Protein AF-0000000083315209 (afdb_homodimer)

Foldseek 3Di:
DDAAEEEEALVRLVVCLVCVVVVHRVCVVLVHDPRHAYEFAPVSLVVVLVQLLLALVQPPSRCGNPPVVVCVVVCDPVPPNPPPVVCVVVLVVVDLVVLCPPPDPDPVSVVSNVSSVSVVSSVVVSVSSVVVCVVVVYYHDYPCNQVVDVVLVVVLVCCVPQFPADPSCSRRQSRQQVVLHAEYEDPDPVRLVRLVSDDLAASRYHYDYSVCVVVVVVCCVVVNDGHSSD/DDAAEEEEALVRLVVCLVCVVVVHRVCVVLVHDPRHAYEFAPVSLVVVLVVLLVVLVVPPQQFLLQPPCCVVPPPPPDDTGDNSPPADDVLVVVPLVVLLPPPDPDSNSVSSNVSSVSVVSSVVVSVSSVVVCVVVVYYHDYPCRQVVDVVLVVVLVCCVPQFPADPSCSRGQSRQQVVLHAEYEDPDPVRLVRLVSDDLAASRYHYDYSVCVVVVVVCVVVVNDGRSSD

Structure (mmCIF, N/CA/C/O backbone):
data_AF-0000000083315209-model_v1
#
loop_
_entity.id
_entity.type
_entity.pdbx_description
1 polymer 'PIN domain-containing protein'
#
loop_
_atom_site.group_PDB
_atom_site.id
_atom_site.type_symbol
_atom_site.label_atom_id
_atom_site.label_alt_id
_atom_site.label_comp_id
_atom_site.label_asym_id
_atom_site.label_entity_id
_atom_site.label_seq_id
_atom_site.pdbx_PDB_ins_code
_atom_site.Cartn_x
_atom_site.Cartn_y
_atom_site.Cartn_z
_atom_site.occupancy
_atom_site.B_iso_or_equiv
_atom_site.auth_seq_id
_atom_site.auth_comp_id
_atom_site.auth_asym_id
_atom_site.auth_atom_id
_atom_site.pdbx_PDB_model_num
ATOM 1 N N . MET A 1 1 ? 1.779 25.469 25.453 1 47.25 1 MET A N 1
ATOM 2 C CA . MET A 1 1 ? 0.886 25 24.406 1 47.25 1 MET A CA 1
ATOM 3 C C . MET A 1 1 ? 1.163 23.547 24.047 1 47.25 1 MET A C 1
ATOM 5 O O . MET A 1 1 ? 2.318 23.125 24.016 1 47.25 1 MET A O 1
ATOM 9 N N . SER A 1 2 ? 0.271 22.578 24.219 1 61 2 SER A N 1
ATOM 10 C CA . SER A 1 2 ? 0.488 21.156 24.047 1 61 2 SER A CA 1
ATOM 11 C C . SER A 1 2 ? 1.121 20.844 22.703 1 61 2 SER A C 1
ATOM 13 O O . SER A 1 2 ? 0.93 21.578 21.734 1 61 2 SER A O 1
ATOM 15 N N . ASN A 1 3 ? 2.076 19.938 22.672 1 84.81 3 ASN A N 1
ATOM 16 C CA . ASN A 1 3 ? 2.82 19.531 21.484 1 84.81 3 ASN A CA 1
ATOM 17 C C . ASN A 1 3 ? 1.888 19.047 20.375 1 84.81 3 ASN A C 1
ATOM 19 O O . ASN A 1 3 ? 0.933 18.312 20.625 1 84.81 3 ASN A O 1
ATOM 23 N N . ILE A 1 4 ? 1.971 19.766 19.234 1 91.56 4 ILE A N 1
ATOM 24 C CA . ILE A 1 4 ? 1.194 19.375 18.062 1 91.56 4 ILE A CA 1
ATOM 25 C C . ILE A 1 4 ? 1.895 18.219 17.344 1 91.56 4 ILE A C 1
ATOM 27 O O . ILE A 1 4 ? 3.111 18.25 17.156 1 91.56 4 ILE A O 1
ATOM 31 N N . THR A 1 5 ? 1.152 17.188 17.141 1 95.69 5 THR A N 1
ATOM 32 C CA . THR A 1 5 ? 1.684 16.047 16.391 1 95.69 5 THR A CA 1
ATOM 33 C C . THR A 1 5 ? 1.27 16.125 14.93 1 95.69 5 THR A C 1
ATOM 35 O O . THR A 1 5 ? 0.078 16.188 14.617 1 95.69 5 THR A O 1
ATOM 38 N N . ILE A 1 6 ? 2.242 16.125 14.07 1 97.06 6 ILE A N 1
ATOM 39 C CA . ILE A 1 6 ? 1.996 16.234 12.633 1 97.06 6 ILE A CA 1
ATOM 40 C C . ILE A 1 6 ? 2.471 14.961 11.93 1 97.06 6 ILE A C 1
ATOM 42 O O . ILE A 1 6 ? 3.635 14.578 12.055 1 97.06 6 ILE A O 1
ATOM 46 N N . PHE A 1 7 ? 1.573 14.305 11.219 1 98.31 7 PHE A N 1
ATOM 47 C CA . PHE A 1 7 ? 1.899 13.148 10.398 1 98.31 7 PHE A CA 1
ATOM 48 C C . PHE A 1 7 ? 2.359 13.578 9.008 1 98.31 7 PHE A C 1
ATOM 50 O O . PHE A 1 7 ? 1.697 14.383 8.352 1 98.31 7 PHE A O 1
ATOM 57 N N . LEU A 1 8 ? 3.475 13.102 8.602 1 98.44 8 LEU A N 1
ATOM 58 C CA . LEU A 1 8 ? 4.051 13.438 7.305 1 98.44 8 LEU A CA 1
ATOM 59 C C . LEU A 1 8 ? 3.818 12.312 6.301 1 98.44 8 LEU A C 1
ATOM 61 O O . LEU A 1 8 ? 4.352 11.211 6.461 1 98.44 8 LEU A O 1
ATOM 65 N N . ASP A 1 9 ? 3.076 12.578 5.246 1 97.75 9 ASP A N 1
ATOM 66 C CA . ASP A 1 9 ? 2.891 11.672 4.117 1 97.75 9 ASP A CA 1
ATOM 67 C C . ASP A 1 9 ? 4.168 11.555 3.293 1 97.75 9 ASP A C 1
ATOM 69 O O . ASP A 1 9 ? 5.102 12.336 3.469 1 97.75 9 ASP A O 1
ATOM 73 N N . THR A 1 10 ? 4.215 10.594 2.436 1 95.69 10 THR A N 1
ATOM 74 C CA . THR A 1 10 ? 5.422 10.297 1.67 1 95.69 10 THR A CA 1
ATOM 75 C C . THR A 1 10 ? 5.844 11.508 0.844 1 95.69 10 THR A C 1
ATOM 77 O O . THR A 1 10 ? 7.02 11.891 0.845 1 95.69 10 THR A O 1
ATOM 80 N N . PRO A 1 11 ? 4.902 12.18 0.141 1 94.19 11 PRO A N 1
ATOM 81 C CA . PRO A 1 11 ? 5.328 13.336 -0.655 1 94.19 11 PRO A CA 1
ATOM 82 C C . PRO A 1 11 ? 5.93 14.445 0.198 1 94.19 11 PRO A C 1
ATOM 84 O O . PRO A 1 11 ? 6.824 15.164 -0.259 1 94.19 11 PRO A O 1
ATOM 87 N N . ILE A 1 12 ? 5.406 14.586 1.369 1 96.38 12 ILE A N 1
ATOM 88 C CA . ILE A 1 12 ? 5.93 15.617 2.264 1 96.38 12 ILE A CA 1
ATOM 89 C C . ILE A 1 12 ? 7.328 15.227 2.738 1 96.38 12 ILE A C 1
ATOM 91 O O . ILE A 1 12 ? 8.227 16.062 2.791 1 96.38 12 ILE A O 1
ATOM 95 N N . LEU A 1 13 ? 7.516 13.953 3.09 1 95.75 13 LEU A N 1
ATOM 96 C CA . LEU A 1 13 ? 8.836 13.461 3.467 1 95.75 13 LEU A CA 1
ATOM 97 C C . LEU A 1 13 ? 9.852 13.711 2.354 1 95.75 13 LEU A C 1
ATOM 99 O O . LEU A 1 13 ? 10.961 14.172 2.615 1 95.75 13 LEU A O 1
ATOM 103 N N . ARG A 1 14 ? 9.445 13.391 1.181 1 93.94 14 ARG A N 1
ATOM 104 C CA . ARG A 1 14 ? 10.305 13.586 0.021 1 93.94 14 ARG A CA 1
ATOM 105 C C . ARG A 1 14 ? 10.703 15.047 -0.128 1 93.94 14 ARG A C 1
ATOM 107 O O . ARG A 1 14 ? 11.883 15.367 -0.284 1 93.94 14 ARG A O 1
ATOM 114 N N . GLU A 1 15 ? 9.734 15.93 -0.045 1 92.56 15 GLU A N 1
ATOM 115 C CA . GLU A 1 15 ? 9.992 17.359 -0.196 1 92.56 15 GLU A CA 1
ATOM 116 C C . GLU A 1 15 ? 10.906 17.875 0.913 1 92.56 15 GLU A C 1
ATOM 118 O O . GLU A 1 15 ? 11.836 18.641 0.652 1 92.56 15 GLU A O 1
ATOM 123 N N . ALA A 1 16 ? 10.578 17.469 2.111 1 94.56 16 ALA A N 1
ATOM 124 C CA . ALA A 1 16 ? 11.383 17.875 3.26 1 94.56 16 ALA A CA 1
ATOM 125 C C . ALA A 1 16 ? 12.836 17.438 3.096 1 94.56 16 ALA A C 1
ATOM 127 O O . ALA A 1 16 ? 13.758 18.219 3.352 1 94.56 16 ALA A O 1
ATOM 128 N N . PHE A 1 17 ? 13.055 16.219 2.629 1 94.06 17 PHE A N 1
ATOM 129 C CA . PHE A 1 17 ? 14.391 15.68 2.438 1 94.06 17 PHE A CA 1
ATOM 130 C C . PHE A 1 17 ? 15.141 16.453 1.358 1 94.06 17 PHE A C 1
ATOM 132 O O . PHE A 1 17 ? 16.297 16.828 1.544 1 94.06 17 PHE A O 1
ATOM 139 N N . VAL A 1 18 ? 14.438 16.688 0.273 1 90.44 18 VAL A N 1
ATOM 140 C CA . VAL A 1 18 ? 15.031 17.422 -0.835 1 90.44 18 VAL A CA 1
ATOM 141 C C . VAL A 1 18 ? 15.414 18.828 -0.374 1 90.44 18 VAL A C 1
ATOM 143 O O . VAL A 1 18 ? 16.516 19.297 -0.651 1 90.44 18 VAL A O 1
ATOM 146 N N . LYS A 1 19 ? 14.555 19.484 0.311 1 90.44 19 LYS A N 1
ATOM 147 C CA . LYS A 1 19 ? 14.828 20.828 0.829 1 90.44 19 LYS A CA 1
ATOM 148 C C . LYS A 1 19 ? 16.047 20.828 1.759 1 90.44 19 LYS A C 1
ATOM 150 O O . LYS A 1 19 ? 16.953 21.641 1.612 1 90.44 19 LYS A O 1
ATOM 155 N N . ARG A 1 20 ? 16.047 19.891 2.615 1 90.94 20 ARG A N 1
ATOM 156 C CA . ARG A 1 20 ? 17.156 19.781 3.555 1 90.94 20 ARG A CA 1
ATOM 157 C C . ARG A 1 20 ? 18.484 19.562 2.82 1 90.94 20 ARG A C 1
ATOM 159 O O . ARG A 1 20 ? 19.5 20.156 3.176 1 90.94 20 ARG A O 1
ATOM 166 N N . THR A 1 21 ? 18.484 18.688 1.848 1 89.31 21 THR A N 1
ATOM 167 C CA . THR A 1 21 ? 19.672 18.375 1.076 1 89.31 21 THR A CA 1
ATOM 168 C C . THR A 1 21 ? 20.172 19.594 0.319 1 89.31 21 THR A C 1
ATOM 170 O O . THR A 1 21 ? 21.375 19.734 0.059 1 89.31 21 THR A O 1
ATOM 173 N N . ASN A 1 22 ? 19.266 20.5 0.073 1 90.88 22 ASN A N 1
ATOM 174 C CA . ASN A 1 22 ? 19.625 21.719 -0.645 1 90.88 22 ASN A CA 1
ATOM 175 C C . ASN A 1 22 ? 19.891 22.875 0.314 1 90.88 22 ASN A C 1
ATOM 177 O O . ASN A 1 22 ? 19.953 24.031 -0.107 1 90.88 22 ASN A O 1
ATOM 181 N N . GLY A 1 23 ? 19.891 22.625 1.552 1 91.31 23 GLY A N 1
ATOM 182 C CA . GLY A 1 23 ? 20.25 23.625 2.545 1 91.31 23 GLY A CA 1
ATOM 183 C C . GLY A 1 23 ? 19.062 24.484 2.979 1 91.31 23 GLY A C 1
ATOM 184 O O . GLY A 1 23 ? 19.234 25.516 3.627 1 91.31 23 GLY A O 1
ATOM 185 N N . ILE A 1 24 ? 17.938 24.047 2.615 1 92.38 24 ILE A N 1
ATOM 186 C CA . ILE A 1 24 ? 16.734 24.781 2.977 1 92.38 24 ILE A CA 1
ATOM 187 C C . ILE A 1 24 ? 16.125 24.188 4.242 1 92.38 24 ILE A C 1
ATOM 189 O O . ILE A 1 24 ? 16.016 22.969 4.371 1 92.38 24 ILE A O 1
ATOM 193 N N . ASN A 1 25 ? 15.852 25.031 5.18 1 94.44 25 ASN A N 1
ATOM 194 C CA . ASN A 1 25 ? 15.117 24.594 6.367 1 94.44 25 ASN A CA 1
ATOM 195 C C . ASN A 1 25 ? 13.648 24.344 6.059 1 94.44 25 ASN A C 1
ATOM 197 O O . ASN A 1 25 ? 12.836 25.266 6.059 1 94.44 25 ASN A O 1
ATOM 201 N N . TRP A 1 26 ? 13.32 23.094 5.902 1 93.44 26 TRP A N 1
ATOM 202 C CA . TRP A 1 26 ? 11.984 22.75 5.441 1 93.44 26 TRP A CA 1
ATOM 203 C C . TRP A 1 26 ? 10.93 23.109 6.488 1 93.44 26 TRP A C 1
ATOM 205 O O . TRP A 1 26 ? 9.789 23.422 6.148 1 93.44 26 TRP A O 1
ATOM 215 N N . ARG A 1 27 ? 11.203 23.062 7.773 1 93.44 27 ARG A N 1
ATOM 216 C CA . ARG A 1 27 ? 10.273 23.391 8.844 1 93.44 27 ARG A CA 1
ATOM 217 C C . ARG A 1 27 ? 9.836 24.859 8.766 1 93.44 27 ARG A C 1
ATOM 219 O O . ARG A 1 27 ? 8.656 25.172 8.93 1 93.44 27 ARG A O 1
ATOM 226 N N . GLN A 1 28 ? 10.828 25.641 8.523 1 91.69 28 GLN A N 1
ATOM 227 C CA . GLN A 1 28 ? 10.547 27.062 8.375 1 91.69 28 GLN A CA 1
ATOM 228 C C . GLN A 1 28 ? 9.766 27.328 7.09 1 91.69 28 GLN A C 1
ATOM 230 O O . GLN A 1 28 ? 8.859 28.172 7.074 1 91.69 28 GLN A O 1
ATOM 235 N N . ASP A 1 29 ? 10.109 26.656 6.066 1 91.5 29 ASP A N 1
ATOM 236 C CA . ASP A 1 29 ? 9.453 26.828 4.777 1 91.5 29 ASP A CA 1
ATOM 237 C C . ASP A 1 29 ? 7.965 26.484 4.871 1 91.5 29 ASP A C 1
ATOM 239 O O . ASP A 1 29 ? 7.129 27.156 4.266 1 91.5 29 ASP A O 1
ATOM 243 N N . TYR A 1 30 ? 7.656 25.453 5.652 1 91.25 30 TYR A N 1
ATOM 244 C CA . TYR A 1 30 ? 6.27 25.031 5.828 1 91.25 30 TYR A CA 1
ATOM 245 C C . TYR A 1 30 ? 5.613 25.781 6.977 1 91.25 30 TYR A C 1
ATOM 247 O O . TYR A 1 30 ? 4.445 25.547 7.293 1 91.25 30 TYR A O 1
ATOM 255 N N . LYS A 1 31 ? 6.379 26.641 7.645 1 89.88 31 LYS A N 1
ATOM 256 C CA . LYS A 1 31 ? 5.891 27.406 8.781 1 89.88 31 LYS A CA 1
ATOM 257 C C . LYS A 1 31 ? 5.391 26.5 9.898 1 89.88 31 LYS A C 1
ATOM 259 O O . LYS A 1 31 ? 4.312 26.719 10.453 1 89.88 31 LYS A O 1
ATOM 264 N N . LEU A 1 32 ? 6.129 25.453 10.109 1 90.88 32 LEU A N 1
ATOM 265 C CA . LEU A 1 32 ? 5.77 24.484 11.141 1 90.88 32 LEU A CA 1
ATOM 266 C C . LEU A 1 32 ? 6.051 25.047 12.531 1 90.88 32 LEU A C 1
ATOM 268 O O . LEU A 1 32 ? 7.043 25.75 12.734 1 90.88 32 LEU A O 1
ATOM 272 N N . PRO A 1 33 ? 5.191 24.672 13.414 1 88.5 33 PRO A N 1
ATOM 273 C CA . PRO A 1 33 ? 5.469 25.094 14.797 1 88.5 33 PRO A CA 1
ATOM 274 C C . PRO A 1 33 ? 6.762 24.5 15.344 1 88.5 33 PRO A C 1
ATOM 276 O O . PRO A 1 33 ? 7.086 23.344 15.039 1 88.5 33 PRO A O 1
ATOM 279 N N . SER A 1 34 ? 7.453 25.219 16.188 1 86.5 34 SER A N 1
ATOM 280 C CA . SER A 1 34 ? 8.727 24.781 16.75 1 86.5 34 SER A CA 1
ATOM 281 C C . SER A 1 34 ? 8.555 23.578 17.656 1 86.5 34 SER A C 1
ATOM 283 O O . SER A 1 34 ? 9.477 22.781 17.844 1 86.5 34 SER A O 1
ATOM 285 N N . ASN A 1 35 ? 7.41 23.469 18.219 1 88 35 ASN A N 1
ATOM 286 C CA . ASN A 1 35 ? 7.176 22.391 19.156 1 88 35 ASN A CA 1
ATOM 287 C C . ASN A 1 35 ? 6.449 21.219 18.516 1 88 35 ASN A C 1
ATOM 289 O O . ASN A 1 35 ? 5.852 20.391 19.203 1 88 35 ASN A O 1
ATOM 293 N N . ALA A 1 36 ? 6.5 21.156 17.25 1 92.88 36 ALA A N 1
ATOM 294 C CA . ALA A 1 36 ? 5.781 20.094 16.547 1 92.88 36 ALA A CA 1
ATOM 295 C C . ALA A 1 36 ? 6.527 18.766 16.641 1 92.88 36 ALA A C 1
ATOM 297 O O . ALA A 1 36 ? 7.754 18.734 16.531 1 92.88 36 ALA A O 1
ATOM 298 N N . HIS A 1 37 ? 5.82 17.766 17 1 96.06 37 HIS A N 1
ATOM 299 C CA . HIS A 1 37 ? 6.285 16.391 16.891 1 96.06 37 HIS A CA 1
ATOM 300 C C . HIS A 1 37 ? 5.922 15.789 15.539 1 96.06 37 HIS A C 1
ATOM 302 O O . HIS A 1 37 ? 4.777 15.891 15.094 1 96.06 37 HIS A O 1
ATOM 308 N N . PHE A 1 38 ? 6.895 15.219 14.891 1 97.62 38 PHE A N 1
ATOM 309 C CA . PHE A 1 38 ? 6.668 14.695 13.555 1 97.62 38 PHE A CA 1
ATOM 310 C C . PHE A 1 38 ? 6.652 13.172 13.562 1 97.62 38 PHE A C 1
ATOM 312 O O . PHE A 1 38 ? 7.52 12.539 14.172 1 97.62 38 PHE A O 1
ATOM 319 N N . ILE A 1 39 ? 5.645 12.656 12.93 1 98.06 39 ILE A N 1
ATOM 320 C CA . ILE A 1 39 ? 5.504 11.211 12.836 1 98.06 39 ILE A CA 1
ATOM 321 C C . ILE A 1 39 ? 5.137 10.82 11.406 1 98.06 39 ILE A C 1
ATOM 323 O O . ILE A 1 39 ? 4.543 11.617 10.672 1 98.06 39 ILE A O 1
ATOM 327 N N . THR A 1 40 ? 5.57 9.711 10.953 1 98.5 40 THR A N 1
ATOM 328 C CA . THR A 1 40 ? 5.18 9.094 9.688 1 98.5 40 THR A CA 1
ATOM 329 C C . THR A 1 40 ? 4.926 7.602 9.867 1 98.5 40 THR A C 1
ATOM 331 O O . THR A 1 40 ? 4.727 7.129 10.984 1 98.5 40 THR A O 1
ATOM 334 N N . ALA A 1 41 ? 4.719 6.914 8.789 1 98.12 41 ALA A N 1
ATOM 335 C CA . ALA A 1 41 ? 4.465 5.477 8.844 1 98.12 41 ALA A CA 1
ATOM 336 C C . ALA A 1 41 ? 5.613 4.691 8.219 1 98.12 41 ALA A C 1
ATOM 338 O O . ALA A 1 41 ? 6.312 5.195 7.332 1 98.12 41 ALA A O 1
ATOM 339 N N . HIS A 1 42 ? 5.777 3.502 8.703 1 97.31 42 HIS A N 1
ATOM 340 C CA . HIS A 1 42 ? 6.746 2.578 8.125 1 97.31 42 HIS A CA 1
ATOM 341 C C . HIS A 1 42 ? 6.59 2.492 6.609 1 97.31 42 HIS A C 1
ATOM 343 O O . HIS A 1 42 ? 7.582 2.395 5.883 1 97.31 42 HIS A O 1
ATOM 349 N N . LYS A 1 43 ? 5.41 2.443 6.184 1 96.75 43 LYS A N 1
ATOM 350 C CA . LYS A 1 43 ? 5.105 2.389 4.758 1 96.75 43 LYS A CA 1
ATOM 351 C C . LYS A 1 43 ? 5.695 3.588 4.023 1 96.75 43 LYS A C 1
ATOM 353 O O . LYS A 1 43 ? 6.242 3.443 2.926 1 96.75 43 LYS A O 1
ATOM 358 N N . CYS A 1 44 ? 5.566 4.789 4.566 1 97.62 44 CYS A N 1
ATOM 359 C CA . CYS A 1 44 ? 6.082 6 3.936 1 97.62 44 CYS A CA 1
ATOM 360 C C . CYS A 1 44 ? 7.598 5.949 3.812 1 97.62 44 CYS A C 1
ATOM 362 O O . CYS A 1 44 ? 8.164 6.395 2.811 1 97.62 44 CYS A O 1
ATOM 364 N N . VAL A 1 45 ? 8.234 5.371 4.812 1 97.69 45 VAL A N 1
ATOM 365 C CA . VAL A 1 45 ? 9.688 5.234 4.789 1 97.69 45 VAL A CA 1
ATOM 366 C C . VAL A 1 45 ? 10.094 4.246 3.697 1 97.69 45 VAL A C 1
ATOM 368 O O . VAL A 1 45 ? 11.023 4.512 2.928 1 97.69 45 VAL A O 1
ATOM 371 N N . ALA A 1 46 ? 9.375 3.199 3.602 1 95.25 46 ALA A N 1
ATOM 372 C CA . ALA A 1 46 ? 9.641 2.215 2.555 1 95.25 46 ALA A CA 1
ATOM 373 C C . ALA A 1 46 ? 9.43 2.818 1.169 1 95.25 46 ALA A C 1
ATOM 375 O O . ALA A 1 46 ? 10.219 2.568 0.25 1 95.25 46 ALA A O 1
ATOM 376 N N . GLU A 1 47 ? 8.398 3.561 1.041 1 93.19 47 GLU A N 1
ATOM 377 C CA . GLU A 1 47 ? 8.133 4.242 -0.223 1 93.19 47 GLU A CA 1
ATOM 378 C C . GLU A 1 47 ? 9.266 5.191 -0.587 1 93.19 47 GLU A C 1
ATOM 380 O O . GLU A 1 47 ? 9.648 5.289 -1.755 1 93.19 47 GLU A O 1
ATOM 385 N N . MET A 1 48 ? 9.805 5.828 0.398 1 93.19 48 MET A N 1
ATOM 386 C CA . MET A 1 48 ? 10.938 6.723 0.169 1 93.19 48 MET A CA 1
ATOM 387 C C . MET A 1 48 ? 12.141 5.945 -0.348 1 93.19 48 MET A C 1
ATOM 389 O O . MET A 1 48 ? 12.828 6.398 -1.264 1 93.19 48 MET A O 1
ATOM 393 N N . TYR A 1 49 ? 12.391 4.789 0.248 1 89.06 49 TYR A N 1
ATOM 394 C CA . TYR A 1 49 ? 13.484 3.98 -0.272 1 89.06 49 TYR A CA 1
ATOM 395 C C . TYR A 1 49 ? 13.273 3.656 -1.746 1 89.06 49 TYR A C 1
ATOM 397 O O . TYR A 1 49 ? 14.219 3.703 -2.539 1 89.06 49 TYR A O 1
ATOM 405 N N . GLY A 1 50 ? 12.031 3.361 -2.084 1 84.12 50 GLY A N 1
ATOM 406 C CA . GLY A 1 50 ? 11.703 3.135 -3.482 1 84.12 50 GLY A CA 1
ATOM 407 C C . GLY A 1 50 ? 11.969 4.344 -4.359 1 84.12 50 GLY A C 1
ATOM 408 O O . GLY A 1 50 ? 12.547 4.219 -5.441 1 84.12 50 GLY A O 1
ATOM 409 N N . ILE A 1 51 ? 11.578 5.465 -3.879 1 83.75 51 ILE A N 1
ATOM 410 C CA . ILE A 1 51 ? 11.758 6.715 -4.609 1 83.75 51 ILE A CA 1
ATOM 411 C C . ILE A 1 51 ? 13.25 7.004 -4.781 1 83.75 51 ILE A C 1
ATOM 413 O O . ILE A 1 51 ? 13.688 7.395 -5.863 1 83.75 51 ILE A O 1
ATOM 417 N N . LEU A 1 52 ? 14.047 6.773 -3.746 1 83.88 52 LEU A N 1
ATOM 418 C CA . LEU A 1 52 ? 15.477 7.059 -3.762 1 83.88 52 LEU A CA 1
ATOM 419 C C . LEU A 1 52 ? 16.203 6.137 -4.738 1 83.88 52 LEU A C 1
ATOM 421 O O . LEU A 1 52 ? 17.141 6.562 -5.414 1 83.88 52 LEU A O 1
ATOM 425 N N . LYS A 1 53 ? 15.805 4.891 -4.859 1 77.19 53 LYS A N 1
ATOM 426 C CA . LYS A 1 53 ? 16.391 3.941 -5.801 1 77.19 53 LYS A CA 1
ATOM 427 C C . LYS A 1 53 ? 16.188 4.402 -7.242 1 77.19 53 LYS A C 1
ATOM 429 O O . LYS A 1 53 ? 17.078 4.258 -8.078 1 77.19 53 LYS A O 1
ATOM 434 N N . THR A 1 54 ? 15.031 4.922 -7.453 1 68.38 54 THR A N 1
ATOM 435 C CA . THR A 1 54 ? 14.688 5.316 -8.812 1 68.38 54 THR A CA 1
ATOM 436 C C . THR A 1 54 ? 15.344 6.648 -9.172 1 68.38 54 THR A C 1
ATOM 438 O O . THR A 1 54 ? 15.555 6.945 -10.352 1 68.38 54 THR A O 1
ATOM 441 N N . SER A 1 55 ? 15.68 7.504 -8.172 1 62.53 55 SER A N 1
ATOM 442 C CA . SER A 1 55 ? 16.281 8.812 -8.398 1 62.53 55 SER A CA 1
ATOM 443 C C . SER A 1 55 ? 17.75 8.695 -8.773 1 62.53 55 SER A C 1
ATOM 445 O O . SER A 1 55 ? 18.281 9.516 -9.523 1 62.53 55 SER A O 1
ATOM 447 N N . ILE A 1 56 ? 18.531 7.953 -8.055 1 53.31 56 ILE A N 1
ATOM 448 C CA . ILE A 1 56 ? 19.953 7.801 -8.328 1 53.31 56 ILE A CA 1
ATOM 449 C C . ILE A 1 56 ? 20.156 7.18 -9.703 1 53.31 56 ILE A C 1
ATOM 451 O O . ILE A 1 56 ? 21.188 7.402 -10.352 1 53.31 56 ILE A O 1
ATOM 455 N N . LEU A 1 57 ? 19.344 6.352 -10.102 1 49.19 57 LEU A N 1
ATOM 456 C CA . LEU A 1 57 ? 19.453 5.719 -11.406 1 49.19 57 LEU A CA 1
ATOM 457 C C . LEU A 1 57 ? 19.391 6.762 -12.523 1 49.19 57 LEU A C 1
ATOM 459 O O . LEU A 1 57 ? 19.844 6.508 -13.641 1 49.19 57 LEU A O 1
ATOM 463 N N . ASP A 1 58 ? 18.797 8.312 -12.367 1 42.12 58 ASP A N 1
ATOM 464 C CA . ASP A 1 58 ? 18.797 9.438 -13.297 1 42.12 58 ASP A CA 1
ATOM 465 C C . ASP A 1 58 ? 19.953 10.391 -13 1 42.12 58 ASP A C 1
ATOM 467 O O . ASP A 1 58 ? 20.219 10.719 -11.844 1 42.12 58 ASP A O 1
ATOM 471 N N . THR A 1 59 ? 20.906 11.258 -13.648 1 33.34 59 THR A N 1
ATOM 472 C CA . THR A 1 59 ? 21.812 12.383 -13.406 1 33.34 59 THR A CA 1
ATOM 473 C C . THR A 1 59 ? 21.031 13.594 -12.906 1 33.34 59 THR A C 1
ATOM 475 O O . THR A 1 59 ? 21.531 14.359 -12.078 1 33.34 59 THR A O 1
ATOM 478 N N . GLU A 1 60 ? 20.5 15.141 -12.922 1 30.39 60 GLU A N 1
ATOM 479 C CA . GLU A 1 60 ? 20.531 16.094 -11.82 1 30.39 60 GLU A CA 1
ATOM 480 C C . GLU A 1 60 ? 19.953 15.477 -10.547 1 30.39 60 GLU A C 1
ATOM 482 O O . GLU A 1 60 ? 19.109 14.586 -10.609 1 30.39 60 GLU A O 1
ATOM 487 N N . LEU A 1 61 ? 19.625 15.664 -9.047 1 27.58 61 LEU A N 1
ATOM 488 C CA . LEU A 1 61 ? 19.531 14.438 -8.266 1 27.58 61 LEU A CA 1
ATOM 489 C C . LEU A 1 61 ? 18.547 13.461 -8.898 1 27.58 61 LEU A C 1
ATOM 491 O O . LEU A 1 61 ? 18.766 12.25 -8.891 1 27.58 61 LEU A O 1
ATOM 495 N N . ALA A 1 62 ? 17.266 14 -9.273 1 27.45 62 ALA A N 1
ATOM 496 C CA . ALA A 1 62 ? 15.914 13.758 -9.758 1 27.45 62 ALA A CA 1
ATOM 497 C C . ALA A 1 62 ? 15.875 13.664 -11.281 1 27.45 62 ALA A C 1
ATOM 499 O O . ALA A 1 62 ? 14.828 13.391 -11.867 1 27.45 62 ALA A O 1
ATOM 500 N N . SER A 1 63 ? 16.531 14.438 -12.156 1 29.27 63 SER A N 1
ATOM 501 C CA . SER A 1 63 ? 16.078 14.156 -13.516 1 29.27 63 SER A CA 1
ATOM 502 C C . SER A 1 63 ? 15.828 12.664 -13.719 1 29.27 63 SER A C 1
ATOM 504 O O . SER A 1 63 ? 16.766 11.883 -13.844 1 29.27 63 SER A O 1
ATOM 506 N N . TYR A 1 64 ? 15.516 11.805 -12.961 1 26.73 64 TYR A N 1
ATOM 507 C CA . TYR A 1 64 ? 15.727 10.844 -11.883 1 26.73 64 TYR A CA 1
ATOM 508 C C . TYR A 1 64 ? 15.328 9.438 -12.32 1 26.73 64 TYR A C 1
ATOM 510 O O . TYR A 1 64 ? 16.094 8.492 -12.172 1 26.73 64 TYR A O 1
ATOM 518 N N . GLY A 1 65 ? 14.141 8.703 -11.461 1 25.67 65 GLY A N 1
ATOM 519 C CA . GLY A 1 65 ? 13.789 7.297 -11.57 1 25.67 65 GLY A CA 1
ATOM 520 C C . GLY A 1 65 ? 13.266 6.918 -12.945 1 25.67 65 GLY A C 1
ATOM 521 O O . GLY A 1 65 ? 13.133 5.734 -13.258 1 25.67 65 GLY A O 1
ATOM 522 N N . LEU A 1 66 ? 12.805 7.926 -13.625 1 28.97 66 LEU A N 1
ATOM 523 C CA . LEU A 1 66 ? 12.086 7.512 -14.82 1 28.97 66 LEU A CA 1
ATOM 524 C C . LEU A 1 66 ? 13.031 7.395 -16.016 1 28.97 66 LEU A C 1
ATOM 526 O O . LEU A 1 66 ? 12.711 6.738 -17 1 28.97 66 LEU A O 1
ATOM 530 N N . VAL A 1 67 ? 13.977 8.406 -16.281 1 26.3 67 VAL A N 1
ATOM 531 C CA . VAL A 1 67 ? 14.57 8.461 -17.609 1 26.3 67 VAL A CA 1
ATOM 532 C C . VAL A 1 67 ? 15.195 7.109 -17.953 1 26.3 67 VAL A C 1
ATOM 534 O O . VAL A 1 67 ? 14.969 6.57 -19.047 1 26.3 67 VAL A O 1
ATOM 537 N N . SER A 1 68 ? 16.438 6.887 -17.141 1 24.89 68 SER A N 1
ATOM 538 C CA . SER A 1 68 ? 17.188 5.75 -17.656 1 24.89 68 SER A CA 1
ATOM 539 C C . SER A 1 68 ? 16.359 4.473 -17.609 1 24.89 68 SER A C 1
ATOM 541 O O . SER A 1 68 ? 16.844 3.402 -18 1 24.89 68 SER A O 1
ATOM 543 N N . LEU A 1 69 ? 15.359 4.402 -16.781 1 27.88 69 LEU A N 1
ATOM 544 C CA . LEU A 1 69 ? 14.766 3.133 -17.188 1 27.88 69 LEU A CA 1
ATOM 545 C C . LEU A 1 69 ? 14.016 3.281 -18.5 1 27.88 69 LEU A C 1
ATOM 547 O O . LEU A 1 69 ? 13.227 2.412 -18.875 1 27.88 69 LEU A O 1
ATOM 551 N N . LYS A 1 70 ? 13.852 4.457 -19.047 1 28.02 70 LYS A N 1
ATOM 552 C CA . LYS A 1 70 ? 13.32 4.617 -20.391 1 28.02 70 LYS A CA 1
ATOM 553 C C . LYS A 1 70 ? 13.875 3.549 -21.328 1 28.02 70 LYS A C 1
ATOM 555 O O . LYS A 1 70 ? 13.125 2.967 -22.125 1 28.02 70 LYS A O 1
ATOM 560 N N . HIS A 1 71 ? 15.328 3.684 -21.438 1 27.12 71 HIS A N 1
ATOM 561 C CA . HIS A 1 71 ? 16.297 2.875 -22.172 1 27.12 71 HIS A CA 1
ATOM 562 C C . HIS A 1 71 ? 16.484 1.514 -21.516 1 27.12 71 HIS A C 1
ATOM 564 O O . HIS A 1 71 ? 17.234 0.674 -22.031 1 27.12 71 HIS A O 1
ATOM 570 N N . LEU A 1 72 ? 16.234 1.283 -20.469 1 29.3 72 LEU A N 1
ATOM 571 C CA . LEU A 1 72 ? 16.141 -0.145 -20.188 1 29.3 72 LEU A CA 1
ATOM 572 C C . LEU A 1 72 ? 15.109 -0.816 -21.094 1 29.3 72 LEU A C 1
ATOM 574 O O . LEU A 1 72 ? 14.914 -2.033 -21.016 1 29.3 72 LEU A O 1
ATOM 578 N N . ARG A 1 73 ? 14.461 -0.292 -21.875 1 28.33 73 ARG A N 1
ATOM 579 C CA . ARG A 1 73 ? 13.836 -0.695 -23.125 1 28.33 73 ARG A CA 1
ATOM 580 C C . ARG A 1 73 ? 14.859 -1.271 -24.094 1 28.33 73 ARG A C 1
ATOM 582 O O . ARG A 1 73 ? 14.594 -2.262 -24.781 1 28.33 73 ARG A O 1
ATOM 589 N N . ASP A 1 74 ? 15.938 -0.483 -24.422 1 28.53 74 ASP A N 1
ATOM 590 C CA . ASP A 1 74 ? 17.016 -1.104 -25.203 1 28.53 74 ASP A CA 1
ATOM 591 C C . ASP A 1 74 ? 17.828 -2.066 -24.344 1 28.53 74 ASP A C 1
ATOM 593 O O . ASP A 1 74 ? 18.766 -2.695 -24.812 1 28.53 74 ASP A O 1
ATOM 597 N N . ILE A 1 75 ? 18.25 -1.943 -23.312 1 31.08 75 ILE A N 1
ATOM 598 C CA . ILE A 1 75 ? 18.562 -3.148 -22.547 1 31.08 75 ILE A CA 1
ATOM 599 C C . ILE A 1 75 ? 17.406 -4.141 -22.672 1 31.08 75 ILE A C 1
ATOM 601 O O . ILE A 1 75 ? 16.422 -4.066 -21.922 1 31.08 75 ILE A O 1
ATOM 605 N N . ILE A 1 76 ? 16.562 -4.379 -23.75 1 29.59 76 ILE A N 1
ATOM 606 C CA . ILE A 1 76 ? 16.25 -5.344 -24.797 1 29.59 76 ILE A CA 1
ATOM 607 C C . ILE A 1 76 ? 17.25 -6.496 -24.766 1 29.59 76 ILE A C 1
ATOM 609 O O . ILE A 1 76 ? 18.453 -6.285 -24.969 1 29.59 76 ILE A O 1
ATOM 613 N N . PHE A 1 77 ? 17.125 -7.961 -24.297 1 28.19 77 PHE A N 1
ATOM 614 C CA . PHE A 1 77 ? 17.625 -9.117 -25.047 1 28.19 77 PHE A CA 1
ATOM 615 C C . PHE A 1 77 ? 17.719 -8.789 -26.531 1 28.19 77 PHE A C 1
ATOM 617 O O . PHE A 1 77 ? 16.844 -8.117 -27.094 1 28.19 77 PHE A O 1
ATOM 624 N N . ASP A 1 78 ? 18.359 -8.195 -27.203 1 31.11 78 ASP A N 1
ATOM 625 C CA . ASP A 1 78 ? 18.203 -9.375 -28.047 1 31.11 78 ASP A CA 1
ATOM 626 C C . ASP A 1 78 ? 17.766 -10.586 -27.234 1 31.11 78 ASP A C 1
ATOM 628 O O . ASP A 1 78 ? 17.844 -10.578 -26 1 31.11 78 ASP A O 1
ATOM 632 N N . GLY A 1 79 ? 17.922 -12.062 -27.266 1 30.67 79 GLY A N 1
ATOM 633 C CA . GLY A 1 79 ? 17.781 -13.297 -26.516 1 30.67 79 GLY A CA 1
ATOM 634 C C . GLY A 1 79 ? 18.094 -13.141 -25.047 1 30.67 79 GLY A C 1
ATOM 635 O O . GLY A 1 79 ? 17.391 -13.664 -24.188 1 30.67 79 GLY A O 1
ATOM 636 N N . ASP A 1 80 ? 19.406 -12.805 -24.078 1 32.5 80 ASP A N 1
ATOM 637 C CA . ASP A 1 80 ? 20.031 -13.133 -22.797 1 32.5 80 ASP A CA 1
ATOM 638 C C . ASP A 1 80 ? 19.734 -12.062 -21.75 1 32.5 80 ASP A C 1
ATOM 640 O O . ASP A 1 80 ? 20.641 -11.336 -21.328 1 32.5 80 ASP A O 1
ATOM 644 N N . ASP A 1 81 ? 18.75 -11.094 -21.297 1 34.25 81 ASP A N 1
ATOM 645 C CA . ASP A 1 81 ? 18.016 -10.039 -20.609 1 34.25 81 ASP A CA 1
ATOM 646 C C . ASP A 1 81 ? 17.984 -10.305 -19.094 1 34.25 81 ASP A C 1
ATOM 648 O O . ASP A 1 81 ? 17.641 -9.414 -18.312 1 34.25 81 ASP A O 1
ATOM 652 N N . PHE A 1 82 ? 17.812 -11.242 -18.469 1 34.75 82 PHE A N 1
ATOM 653 C CA . PHE A 1 82 ? 17.656 -11.781 -17.109 1 34.75 82 PHE A CA 1
ATOM 654 C C . PHE A 1 82 ? 18.719 -11.25 -16.172 1 34.75 82 PHE A C 1
ATOM 656 O O . PHE A 1 82 ? 18.625 -11.414 -14.961 1 34.75 82 PHE A O 1
ATOM 663 N N . LEU A 1 83 ? 19.734 -10.68 -16.688 1 35.09 83 LEU A N 1
ATOM 664 C CA . LEU A 1 83 ? 20.875 -10.32 -15.859 1 35.09 83 LEU A CA 1
ATOM 665 C C . LEU A 1 83 ? 20.5 -9.289 -14.805 1 35.09 83 LEU A C 1
ATOM 667 O O . LEU A 1 83 ? 20.828 -9.445 -13.625 1 35.09 83 LEU A O 1
ATOM 671 N N . ASN A 1 84 ? 20.047 -7.871 -14.961 1 37.88 84 ASN A N 1
ATOM 672 C CA . ASN A 1 84 ? 20.406 -6.793 -14.047 1 37.88 84 ASN A CA 1
ATOM 673 C C . ASN A 1 84 ? 19.609 -6.867 -12.75 1 37.88 84 ASN A C 1
ATOM 675 O O . ASN A 1 84 ? 20.141 -6.598 -11.672 1 37.88 84 ASN A O 1
ATOM 679 N N . ILE A 1 85 ? 18.484 -7.055 -12.648 1 40.84 85 ILE A N 1
ATOM 680 C CA . ILE A 1 85 ? 17.609 -7.176 -11.484 1 40.84 85 ILE A CA 1
ATOM 681 C C . ILE A 1 85 ? 18.203 -8.195 -10.508 1 40.84 85 ILE A C 1
ATOM 683 O O . ILE A 1 85 ? 18.156 -7.988 -9.289 1 40.84 85 ILE A O 1
ATOM 687 N N . PHE A 1 86 ? 18.609 -9.305 -11.094 1 41.28 86 PHE A N 1
ATOM 688 C CA . PHE A 1 86 ? 19.453 -10.352 -10.539 1 41.28 86 PHE A CA 1
ATOM 689 C C . PHE A 1 86 ? 20.812 -9.781 -10.125 1 41.28 86 PHE A C 1
ATOM 691 O O . PHE A 1 86 ? 21.438 -10.266 -9.18 1 41.28 86 PHE A O 1
ATOM 698 N N . TRP A 1 87 ? 21.375 -8.875 -10.758 1 41.59 87 TRP A N 1
ATOM 699 C CA . TRP A 1 87 ? 22.719 -8.367 -10.555 1 41.59 87 TRP A CA 1
ATOM 700 C C . TRP A 1 87 ? 22.875 -7.809 -9.148 1 41.59 87 TRP A C 1
ATOM 702 O O . TRP A 1 87 ? 23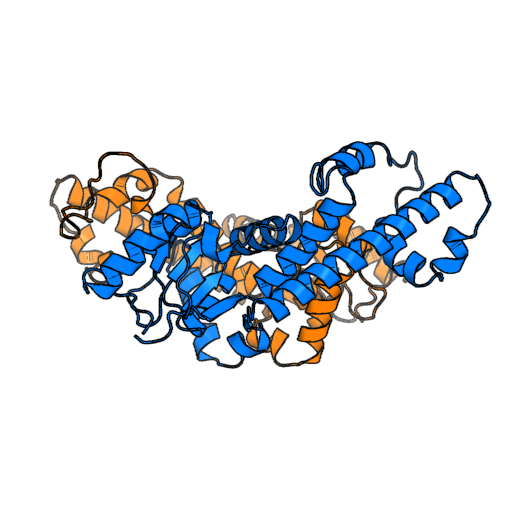.953 -7.91 -8.547 1 41.59 87 TRP A O 1
ATOM 712 N N . HIS A 1 88 ? 21.969 -6.996 -8.672 1 40.41 88 HIS A N 1
ATOM 713 C CA . HIS A 1 88 ? 22.141 -6.438 -7.336 1 40.41 88 HIS A CA 1
ATOM 714 C C . HIS A 1 88 ? 22.453 -7.531 -6.32 1 40.41 88 HIS A C 1
ATOM 716 O O . HIS A 1 88 ? 23.391 -7.391 -5.52 1 40.41 88 HIS A O 1
ATOM 722 N N . ARG A 1 89 ? 21.641 -8.383 -6.145 1 41.97 89 ARG A N 1
ATOM 723 C CA . ARG A 1 89 ? 22.016 -9.352 -5.121 1 41.97 89 ARG A CA 1
ATOM 724 C C . ARG A 1 89 ? 23.375 -9.969 -5.434 1 41.97 89 ARG A C 1
ATOM 726 O O . ARG A 1 89 ? 24.188 -10.172 -4.531 1 41.97 89 ARG A O 1
ATOM 733 N N . GLN A 1 90 ? 23.641 -10.375 -6.684 1 41.25 90 GLN A N 1
ATOM 734 C CA . GLN A 1 90 ? 24.859 -11.07 -7.09 1 41.25 90 GLN A CA 1
ATOM 735 C C . GLN A 1 90 ? 26.031 -10.109 -7.168 1 41.25 90 GLN A C 1
ATOM 737 O O . GLN A 1 90 ? 27.188 -10.523 -7.016 1 41.25 90 GLN A O 1
ATOM 742 N N . VAL A 1 91 ? 25.812 -8.945 -7.758 1 40.53 91 VAL A N 1
ATOM 743 C CA . VAL A 1 91 ? 26.906 -7.992 -7.609 1 40.53 91 VAL A CA 1
ATOM 744 C C . VAL A 1 91 ? 27.234 -7.797 -6.129 1 40.53 91 VAL A C 1
ATOM 746 O O . VAL A 1 91 ? 28.375 -7.562 -5.762 1 40.53 91 VAL A O 1
ATOM 749 N N . LEU A 1 92 ? 26.219 -7.699 -5.281 1 41.12 92 LEU A N 1
ATOM 750 C CA . LEU A 1 92 ? 26.453 -7.625 -3.844 1 41.12 92 LEU A CA 1
ATOM 751 C C . LEU A 1 92 ? 27.312 -8.797 -3.381 1 41.12 92 LEU A C 1
ATOM 753 O O . LEU A 1 92 ? 28.109 -8.664 -2.443 1 41.12 92 LEU A O 1
ATOM 757 N N . GLU A 1 93 ? 26.781 -9.922 -3.875 1 41.34 93 GLU A N 1
ATOM 758 C CA . GLU A 1 93 ? 27.688 -10.969 -3.408 1 41.34 93 GLU A CA 1
ATOM 759 C C . GLU A 1 93 ? 29.094 -10.758 -3.951 1 41.34 93 GLU A C 1
ATOM 761 O O . GLU A 1 93 ? 30.062 -11.266 -3.389 1 41.34 93 GLU A O 1
ATOM 766 N N . SER A 1 94 ? 29.203 -10.18 -5.16 1 38.91 94 SER A N 1
ATOM 767 C CA . SER A 1 94 ? 30.578 -9.953 -5.613 1 38.91 94 SER A CA 1
ATOM 768 C C . SER A 1 94 ? 31.125 -8.648 -5.062 1 38.91 94 SER A C 1
ATOM 770 O O . SER A 1 94 ? 30.406 -7.664 -4.93 1 38.91 94 SER A O 1
ATOM 772 N N . SER A 1 95 ? 32.094 -8.617 -4.246 1 41.72 95 SER A N 1
ATOM 773 C CA . SER A 1 95 ? 32.812 -7.492 -3.682 1 41.72 95 SER A CA 1
ATOM 774 C C . SER A 1 95 ? 32.906 -6.336 -4.672 1 41.72 95 SER A C 1
ATOM 776 O O . SER A 1 95 ? 33.469 -6.48 -5.758 1 41.72 95 SER A O 1
ATOM 778 N N . PRO A 1 96 ? 31.953 -5.402 -4.586 1 44.88 96 PRO A N 1
ATOM 779 C CA . PRO A 1 96 ? 32.062 -4.195 -5.406 1 44.88 96 PRO A CA 1
ATOM 780 C C . PRO A 1 96 ? 33.5 -3.846 -5.762 1 44.88 96 PRO A C 1
ATOM 782 O O . PRO A 1 96 ? 33.75 -3.318 -6.844 1 44.88 96 PRO A O 1
ATOM 785 N N . SER A 1 97 ? 34.219 -3.986 -4.82 1 46.25 97 SER A N 1
ATOM 786 C CA . SER A 1 97 ? 35.625 -3.666 -5 1 46.25 97 SER A CA 1
ATOM 787 C C . SER A 1 97 ? 36.219 -4.418 -6.191 1 46.25 97 SER A C 1
ATOM 789 O O . SER A 1 97 ? 37.062 -3.883 -6.918 1 46.25 97 SER A O 1
ATOM 791 N N . VAL A 1 98 ? 35.781 -5.578 -6.297 1 45.66 98 VAL A N 1
ATOM 792 C CA . VAL A 1 98 ? 36.406 -6.379 -7.324 1 45.66 98 VAL A CA 1
ATOM 793 C C . VAL A 1 98 ? 35.938 -5.93 -8.703 1 45.66 98 VAL A C 1
ATOM 795 O O . VAL A 1 98 ? 36.75 -5.797 -9.633 1 45.66 98 VAL A O 1
ATOM 798 N N . LEU A 1 99 ? 34.656 -5.621 -8.805 1 48.06 99 LEU A N 1
ATOM 799 C CA . LEU A 1 99 ? 34.125 -5.254 -10.109 1 48.06 99 LEU A CA 1
ATOM 800 C C . LEU A 1 99 ? 34.562 -3.848 -10.508 1 48.06 99 LEU A C 1
ATOM 802 O O . LEU A 1 99 ? 34.844 -3.582 -11.68 1 48.06 99 LEU A O 1
ATOM 806 N N . ALA A 1 100 ? 34.594 -3.076 -9.586 1 49.66 100 ALA A N 1
ATOM 807 C CA . ALA A 1 100 ? 35.031 -1.712 -9.844 1 49.66 100 ALA A CA 1
ATOM 808 C C . ALA A 1 100 ? 36.469 -1.699 -10.344 1 49.66 100 ALA A C 1
ATOM 810 O O . ALA A 1 100 ? 36.875 -0.775 -11.047 1 49.66 100 ALA A O 1
ATOM 811 N N . GLN A 1 101 ? 37.156 -2.695 -9.898 1 50.91 101 GLN A N 1
ATOM 812 C CA . GLN A 1 101 ? 38.594 -2.705 -10.188 1 50.91 101 GLN A CA 1
ATOM 813 C C . GLN A 1 101 ? 38.875 -3.404 -11.516 1 50.91 101 GLN A C 1
ATOM 815 O O . GLN A 1 101 ? 40.031 -3.461 -11.961 1 50.91 101 GLN A O 1
ATOM 820 N N . SER A 1 102 ? 37.75 -3.9 -12.023 1 49.09 102 SER A N 1
ATOM 821 C CA . SER A 1 102 ? 38.062 -4.586 -13.266 1 49.09 102 SER A CA 1
ATOM 822 C C . SER A 1 102 ? 38.375 -3.592 -14.383 1 49.09 102 SER A C 1
ATOM 824 O O . SER A 1 102 ? 37.625 -2.617 -14.562 1 49.09 102 SER A O 1
ATOM 826 N N . THR A 1 103 ? 39.531 -3.516 -14.773 1 57.44 103 THR A N 1
ATOM 827 C CA . THR A 1 103 ? 40.031 -2.721 -15.883 1 57.44 103 THR A CA 1
ATOM 828 C C . THR A 1 103 ? 39.531 -3.25 -17.219 1 57.44 103 THR A C 1
ATOM 830 O O . THR A 1 103 ? 39.906 -2.75 -18.281 1 57.44 103 THR A O 1
ATOM 833 N N . SER A 1 104 ? 38.719 -4.355 -17.031 1 57.31 104 SER A N 1
ATOM 834 C CA . SER A 1 104 ? 38.25 -4.875 -18.297 1 57.31 104 SER A CA 1
ATOM 835 C C . SER A 1 104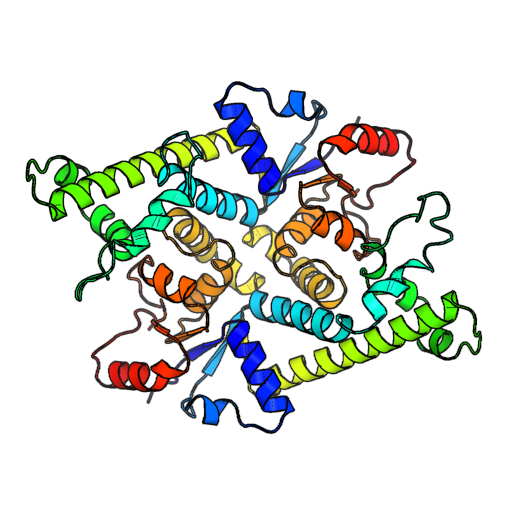 ? 37.25 -3.92 -18.953 1 57.31 104 SER A C 1
ATOM 837 O O . SER A 1 104 ? 36.406 -3.316 -18.25 1 57.31 104 SER A O 1
ATOM 839 N N . THR A 1 105 ? 37.531 -3.463 -20.188 1 61.81 105 THR A N 1
ATOM 840 C CA . THR A 1 105 ? 36.75 -2.502 -20.969 1 61.81 105 THR A CA 1
ATOM 841 C C . THR A 1 105 ? 35.594 -3.188 -21.672 1 61.81 105 THR A C 1
ATOM 843 O O . THR A 1 105 ? 34.906 -2.568 -22.484 1 61.81 105 THR A O 1
ATOM 846 N N . ASP A 1 106 ? 35.375 -4.457 -21.312 1 61.5 106 ASP A N 1
ATOM 847 C CA . ASP A 1 106 ? 34.281 -5.082 -22.031 1 61.5 106 ASP A CA 1
ATOM 848 C C . ASP A 1 106 ? 32.938 -4.586 -21.5 1 61.5 106 ASP A C 1
ATOM 850 O O . ASP A 1 106 ? 32.875 -3.996 -20.422 1 61.5 106 ASP A O 1
ATOM 854 N N . GLU A 1 107 ? 31.953 -4.77 -22.406 1 61.34 107 GLU A N 1
ATOM 855 C CA . GLU A 1 107 ? 30.625 -4.23 -22.156 1 61.34 107 GLU A CA 1
ATOM 856 C C . GLU A 1 107 ? 30.031 -4.766 -20.844 1 61.34 107 GLU A C 1
ATOM 858 O O . GLU A 1 107 ? 29.406 -4.023 -20.094 1 61.34 107 GLU A O 1
ATOM 863 N N . TYR A 1 108 ? 30.344 -5.973 -20.562 1 59.69 108 TYR A N 1
ATOM 864 C CA . TYR A 1 108 ? 29.828 -6.613 -19.359 1 59.69 108 TYR A CA 1
ATOM 865 C C . TYR A 1 108 ? 30.453 -5.984 -18.109 1 59.69 108 TYR A C 1
ATOM 867 O O . TYR A 1 108 ? 29.734 -5.637 -17.172 1 59.69 108 TYR A O 1
ATOM 875 N N . THR A 1 109 ? 31.719 -5.805 -18.203 1 63.69 109 THR A N 1
ATOM 876 C CA . THR A 1 109 ? 32.438 -5.207 -17.078 1 63.69 109 THR A CA 1
ATOM 877 C C . THR A 1 109 ? 31.984 -3.762 -16.875 1 63.69 109 THR A C 1
ATOM 879 O O . THR A 1 109 ? 31.812 -3.318 -15.734 1 63.69 109 THR A O 1
ATOM 882 N N . ARG A 1 110 ? 31.766 -3.105 -17.969 1 67.56 110 ARG A N 1
ATOM 883 C CA . ARG A 1 110 ? 31.297 -1.724 -17.875 1 67.56 110 ARG A CA 1
ATOM 884 C C . ARG A 1 110 ? 29.938 -1.642 -17.203 1 67.56 110 ARG A C 1
ATOM 886 O O . ARG A 1 110 ? 29.703 -0.761 -16.375 1 67.56 110 ARG A O 1
ATOM 893 N N . LYS A 1 111 ? 29.094 -2.592 -17.562 1 64.44 111 LYS A N 1
ATOM 894 C CA . LYS A 1 111 ? 27.75 -2.627 -16.969 1 64.44 111 LYS A CA 1
ATOM 895 C C . LYS A 1 111 ? 27.828 -2.918 -15.477 1 64.44 111 LYS A C 1
ATOM 897 O O . LYS A 1 111 ? 27.109 -2.293 -14.688 1 64.44 111 LYS A O 1
ATOM 902 N N . LEU A 1 112 ? 28.703 -3.752 -15.133 1 65.94 112 LEU A N 1
ATOM 903 C CA . LEU A 1 112 ? 28.875 -4.094 -13.727 1 65.94 112 LEU A CA 1
ATOM 904 C C . LEU A 1 112 ? 29.406 -2.904 -12.938 1 65.94 112 LEU A C 1
ATOM 906 O O . LEU A 1 112 ? 28.984 -2.666 -11.805 1 65.94 112 LEU A O 1
ATOM 910 N N . GLN A 1 113 ? 30.281 -2.189 -13.562 1 69.69 113 GLN A N 1
ATOM 911 C CA . GLN A 1 113 ? 30.844 -1.009 -12.922 1 69.69 113 GLN A CA 1
ATOM 912 C C . GLN A 1 113 ? 29.781 0.066 -12.719 1 69.69 113 GLN A C 1
ATOM 914 O O . GLN A 1 113 ? 29.75 0.723 -11.672 1 69.69 113 GLN A O 1
ATOM 919 N N . MET A 1 114 ? 28.969 0.182 -13.688 1 71.5 114 MET A N 1
ATOM 920 C CA . MET A 1 114 ? 27.891 1.154 -13.594 1 71.5 114 MET A CA 1
ATOM 921 C C . MET A 1 114 ? 26.906 0.771 -12.492 1 71.5 114 MET A C 1
ATOM 923 O O . MET A 1 114 ? 26.484 1.624 -11.711 1 71.5 114 MET A O 1
ATOM 927 N N . LEU A 1 115 ? 26.641 -0.532 -12.375 1 68.25 115 LEU A N 1
ATOM 928 C CA . LEU A 1 115 ? 25.734 -1.017 -11.352 1 68.25 115 LEU A CA 1
ATOM 929 C C . LEU A 1 115 ? 26.328 -0.812 -9.961 1 68.25 115 LEU A C 1
ATOM 931 O O . LEU A 1 115 ? 25.609 -0.444 -9.023 1 68.25 115 LEU A O 1
ATOM 935 N N . ALA A 1 116 ? 27.547 -1.032 -9.914 1 70.12 116 ALA A N 1
ATOM 936 C CA . ALA A 1 116 ? 28.234 -0.83 -8.641 1 70.12 116 ALA A CA 1
ATOM 937 C C . ALA A 1 116 ? 28.188 0.634 -8.211 1 70.12 116 ALA A C 1
ATOM 939 O O . ALA A 1 116 ? 27.969 0.937 -7.035 1 70.12 116 ALA A O 1
ATOM 940 N N . LYS A 1 117 ? 28.406 1.445 -9.148 1 73.38 117 LYS A N 1
ATOM 941 C CA . LYS A 1 117 ? 28.344 2.877 -8.875 1 73.38 117 LYS A CA 1
ATOM 942 C C . LYS A 1 117 ? 26.938 3.285 -8.43 1 73.38 117 LYS A C 1
ATOM 944 O O . LYS A 1 117 ? 26.781 4.078 -7.492 1 73.38 117 LYS A O 1
ATOM 949 N N . TRP A 1 118 ? 25.953 2.727 -9.031 1 71.94 118 TRP A N 1
ATOM 950 C CA . TRP A 1 118 ? 24.562 3.027 -8.688 1 71.94 118 TRP A CA 1
ATOM 951 C C . TRP A 1 118 ? 24.234 2.533 -7.285 1 71.94 118 TRP A C 1
ATOM 953 O O . TRP A 1 118 ? 23.562 3.227 -6.52 1 71.94 118 TRP A O 1
ATOM 963 N N . ARG A 1 119 ? 24.703 1.408 -7.008 1 74.69 119 ARG A N 1
ATOM 964 C CA . ARG A 1 119 ? 24.453 0.849 -5.68 1 74.69 119 ARG A CA 1
ATOM 965 C C . ARG A 1 119 ? 25.078 1.719 -4.598 1 74.69 119 ARG A C 1
ATOM 967 O O . ARG A 1 119 ? 24.453 2.004 -3.578 1 74.69 119 ARG A O 1
ATOM 974 N N . THR A 1 120 ? 26.297 2.078 -4.887 1 76.12 120 THR A N 1
ATOM 975 C CA . THR A 1 120 ? 26.984 2.93 -3.928 1 76.12 120 THR A CA 1
ATOM 976 C C . THR A 1 120 ? 26.266 4.262 -3.76 1 76.12 120 THR A C 1
ATOM 978 O O . THR A 1 120 ? 26.141 4.77 -2.645 1 76.12 120 THR A O 1
ATOM 981 N N . GLY A 1 121 ? 25.844 4.758 -4.891 1 76.88 121 GLY A N 1
ATOM 982 C CA . GLY A 1 121 ? 25.078 5.988 -4.836 1 76.88 121 GLY A CA 1
ATOM 983 C C . GLY A 1 121 ? 23.797 5.852 -4.047 1 76.88 121 GLY A C 1
ATOM 984 O O . GLY A 1 121 ? 23.453 6.715 -3.23 1 76.88 121 GLY A O 1
ATOM 985 N N . TYR A 1 122 ? 23.094 4.75 -4.246 1 78.5 122 TYR A N 1
ATOM 986 C CA . TYR A 1 122 ? 21.844 4.496 -3.516 1 78.5 122 TYR A CA 1
ATOM 987 C C . TYR A 1 122 ? 22.125 4.355 -2.021 1 78.5 122 TYR A C 1
ATOM 989 O O . TYR A 1 122 ? 21.391 4.914 -1.2 1 78.5 122 TYR A O 1
ATOM 997 N N . GLU A 1 123 ? 23.172 3.619 -1.695 1 82.88 123 GLU A N 1
ATOM 998 C CA . GLU A 1 123 ? 23.516 3.414 -0.29 1 82.88 123 GLU A CA 1
ATOM 999 C C . GLU A 1 123 ? 23.781 4.742 0.41 1 82.88 123 GLU A C 1
ATOM 1001 O O . GLU A 1 123 ? 23.359 4.949 1.548 1 82.88 123 GLU A O 1
ATOM 1006 N N . GLN A 1 124 ? 24.375 5.598 -0.32 1 83.75 124 GLN A N 1
ATOM 1007 C CA . GLN A 1 124 ? 24.703 6.895 0.261 1 83.75 124 GLN A CA 1
ATOM 1008 C C . GLN A 1 124 ? 23.438 7.727 0.488 1 83.75 124 GLN A C 1
ATOM 1010 O O . GLN A 1 124 ? 23.25 8.297 1.566 1 83.75 124 GLN A O 1
ATOM 1015 N N . VAL A 1 125 ? 22.609 7.797 -0.52 1 86.25 125 VAL A N 1
ATOM 1016 C CA . VAL A 1 125 ? 21.422 8.633 -0.395 1 86.25 125 VAL A CA 1
ATOM 1017 C C . VAL A 1 125 ? 20.484 8.039 0.64 1 86.25 125 VAL A C 1
ATOM 1019 O O . VAL A 1 125 ? 19.797 8.766 1.369 1 86.25 125 VAL A O 1
ATOM 1022 N N . ARG A 1 126 ? 20.391 6.734 0.659 1 88.31 126 ARG A N 1
ATOM 1023 C CA . ARG A 1 126 ? 19.594 6.066 1.683 1 88.31 126 ARG A CA 1
ATOM 1024 C C . ARG A 1 126 ? 20.094 6.418 3.08 1 88.31 126 ARG A C 1
ATOM 1026 O O . ARG A 1 126 ? 19.297 6.727 3.971 1 88.31 126 ARG A O 1
ATOM 1033 N N . TYR A 1 127 ? 21.375 6.352 3.225 1 91.06 127 TYR A N 1
ATOM 1034 C CA . TYR A 1 127 ? 21.969 6.727 4.5 1 91.06 127 TYR A CA 1
ATOM 1035 C C . TYR A 1 127 ? 21.641 8.172 4.855 1 91.06 127 TYR A C 1
ATOM 1037 O O . TYR A 1 127 ? 21.297 8.469 6 1 91.06 127 TYR A O 1
ATOM 1045 N N . ASP A 1 128 ? 21.797 9.039 3.91 1 92.06 128 ASP A N 1
ATOM 1046 C CA . ASP A 1 128 ? 21.469 10.445 4.129 1 92.06 128 ASP A CA 1
ATOM 1047 C C . ASP A 1 128 ? 20.016 10.617 4.566 1 92.06 128 ASP A C 1
ATOM 1049 O O . ASP A 1 128 ? 19.719 11.453 5.422 1 92.06 128 ASP A O 1
ATOM 1053 N N . PHE A 1 129 ? 19.141 9.859 3.963 1 94.38 129 PHE A N 1
ATOM 1054 C CA . PHE A 1 129 ? 17.734 9.93 4.309 1 94.38 129 PHE A CA 1
ATOM 1055 C C . PHE A 1 129 ? 17.5 9.43 5.734 1 94.38 129 PHE A C 1
ATOM 1057 O O . PHE A 1 129 ? 16.75 10.047 6.5 1 94.38 129 PHE A O 1
ATOM 1064 N N . ASP A 1 130 ? 18.156 8.336 6.078 1 96.12 130 ASP A N 1
ATOM 1065 C CA . ASP A 1 130 ? 18.062 7.816 7.441 1 96.12 130 ASP A CA 1
ATOM 1066 C C . ASP A 1 130 ? 18.562 8.844 8.453 1 96.12 130 ASP A C 1
ATOM 1068 O O . ASP A 1 130 ? 17.953 9.031 9.508 1 96.12 130 ASP A O 1
ATOM 1072 N N . GLU A 1 131 ? 19.609 9.477 8.125 1 96.5 131 GLU A N 1
ATOM 1073 C CA . GLU A 1 131 ? 20.156 10.516 8.992 1 96.5 131 GLU A CA 1
ATOM 1074 C C . GLU A 1 131 ? 19.219 11.711 9.094 1 96.5 131 GLU A C 1
ATOM 1076 O O . GLU A 1 131 ? 19.094 12.32 10.156 1 96.5 131 GLU A O 1
ATOM 1081 N N . PHE A 1 132 ? 18.672 11.984 7.969 1 96.56 132 PHE A N 1
ATOM 1082 C CA . PHE A 1 132 ? 17.672 13.062 7.957 1 96.56 132 PHE A CA 1
ATOM 1083 C C . PHE A 1 132 ? 16.547 12.758 8.93 1 96.56 132 PHE A C 1
ATOM 1085 O O . PHE A 1 132 ? 16.156 13.617 9.719 1 96.56 132 PHE A O 1
ATOM 1092 N N . LEU A 1 133 ? 15.969 11.562 8.961 1 98.25 133 LEU A N 1
ATOM 1093 C CA . LEU A 1 133 ? 14.891 11.18 9.867 1 98.25 133 LEU A CA 1
ATOM 1094 C C . LEU A 1 133 ? 15.32 11.344 11.32 1 98.25 133 LEU A C 1
ATOM 1096 O O . LEU A 1 133 ? 14.578 11.898 12.141 1 98.25 133 LEU A O 1
ATOM 1100 N N . LYS A 1 134 ? 16.484 10.922 11.555 1 97.56 134 LYS A N 1
ATOM 1101 C CA . LYS A 1 134 ? 17.031 10.984 12.914 1 97.56 134 LYS A CA 1
ATOM 1102 C C . LYS A 1 134 ? 17.25 12.422 13.352 1 97.56 134 LYS A C 1
ATOM 1104 O O . LYS A 1 134 ? 16.812 12.828 14.43 1 97.56 134 LYS A O 1
ATOM 1109 N N . ARG A 1 135 ? 17.844 13.203 12.562 1 96 135 ARG A N 1
ATOM 1110 C CA . ARG A 1 135 ? 18.203 14.578 12.883 1 96 135 ARG A CA 1
ATOM 1111 C C . ARG A 1 135 ? 16.953 15.438 13.086 1 96 135 ARG A C 1
ATOM 1113 O O . ARG A 1 135 ? 16.938 16.312 13.945 1 96 135 ARG A O 1
ATOM 1120 N N . GLU A 1 136 ? 16.031 15.195 12.258 1 96.12 136 GLU A N 1
ATOM 1121 C CA . GLU A 1 136 ? 14.805 15.977 12.32 1 96.12 136 GLU A CA 1
ATOM 1122 C C . GLU A 1 136 ? 13.828 15.391 13.344 1 96.12 136 GLU A C 1
ATOM 1124 O O . GLU A 1 136 ? 12.719 15.906 13.508 1 96.12 136 GLU A O 1
ATOM 1129 N N . SER A 1 137 ? 14.219 14.297 13.984 1 96.38 137 SER A N 1
ATOM 1130 C CA . SER A 1 137 ? 13.414 13.617 15 1 96.38 137 SER A CA 1
ATOM 1131 C C . SER A 1 137 ? 12.047 13.227 14.438 1 96.38 137 SER A C 1
ATOM 1133 O O . SER A 1 137 ? 11.016 13.492 15.062 1 96.38 137 SER A O 1
ATOM 1135 N N . ILE A 1 138 ? 12.07 12.734 13.281 1 97.88 138 ILE A N 1
ATOM 1136 C CA . ILE A 1 138 ? 10.859 12.188 12.672 1 97.88 138 ILE A CA 1
ATOM 1137 C C . ILE A 1 138 ? 10.727 10.703 13.031 1 97.88 138 ILE A C 1
ATOM 1139 O O . ILE A 1 138 ? 11.547 9.883 12.617 1 97.88 138 ILE A O 1
ATOM 1143 N N . GLU A 1 139 ? 9.719 10.422 13.75 1 97.5 139 GLU A N 1
ATOM 1144 C CA . GLU A 1 139 ? 9.453 9.039 14.141 1 97.5 139 GLU A CA 1
ATOM 1145 C C . GLU A 1 139 ? 8.508 8.359 13.156 1 97.5 139 GLU A C 1
ATOM 1147 O O . GLU A 1 139 ? 7.766 9.031 12.438 1 97.5 139 GLU A O 1
ATOM 1152 N N . TYR A 1 140 ? 8.609 7.066 13.023 1 96.25 140 TYR A N 1
ATOM 1153 C CA . TYR A 1 140 ? 7.617 6.383 12.195 1 96.25 140 TYR A CA 1
ATOM 1154 C C . TYR A 1 140 ? 7.074 5.148 12.898 1 96.25 140 TYR A C 1
ATOM 1156 O O . TYR A 1 140 ? 7.797 4.488 13.648 1 96.25 140 TYR A O 1
ATOM 1164 N N . ILE A 1 141 ? 5.844 4.91 12.719 1 96.56 141 ILE A N 1
ATOM 1165 C CA . ILE A 1 141 ? 5.117 3.797 13.328 1 96.56 141 ILE A CA 1
ATOM 1166 C C . ILE A 1 141 ? 5.367 2.521 12.523 1 96.56 141 ILE A C 1
ATOM 1168 O O . ILE A 1 141 ? 4.984 2.43 11.352 1 96.56 141 ILE A O 1
ATOM 1172 N N . HIS A 1 142 ? 5.914 1.548 13.195 1 95.88 142 HIS A N 1
ATOM 1173 C CA . HIS A 1 142 ? 6.152 0.253 12.57 1 95.88 142 HIS A CA 1
ATOM 1174 C C . HIS A 1 142 ? 4.859 -0.545 12.445 1 95.88 142 HIS A C 1
ATOM 1176 O O . HIS A 1 142 ? 3.979 -0.449 13.305 1 95.88 142 HIS A O 1
ATOM 1182 N N . TYR A 1 143 ? 4.824 -1.381 11.383 1 95.69 143 TYR A N 1
ATOM 1183 C CA . TYR A 1 143 ? 3.68 -2.264 11.195 1 95.69 143 TYR A CA 1
ATOM 1184 C C . TYR A 1 143 ? 3.438 -3.117 12.43 1 95.69 143 TYR A C 1
ATOM 1186 O O . TYR A 1 143 ? 2.295 -3.279 12.867 1 95.69 143 TYR A O 1
ATOM 1194 N N . GLY A 1 144 ? 4.551 -3.627 12.992 1 93.56 144 GLY A N 1
ATOM 1195 C CA . GLY A 1 144 ? 4.43 -4.484 14.156 1 93.56 144 GLY A CA 1
ATOM 1196 C C . GLY A 1 144 ? 3.801 -3.781 15.344 1 93.56 144 GLY A C 1
ATOM 1197 O O . GLY A 1 144 ? 3.104 -4.41 16.141 1 93.56 144 GLY A O 1
ATOM 1198 N N . VAL A 1 145 ? 4.055 -2.547 15.453 1 94.44 145 VAL A N 1
ATOM 1199 C CA . VAL A 1 145 ? 3.484 -1.757 16.547 1 94.44 145 VAL A CA 1
ATOM 1200 C C . VAL A 1 145 ? 2.021 -1.441 16.234 1 94.44 145 VAL A C 1
ATOM 1202 O O . VAL A 1 145 ? 1.157 -1.582 17.109 1 94.44 145 VAL A O 1
ATOM 1205 N N . LEU A 1 146 ? 1.741 -1.104 15.062 1 95.31 146 LEU A N 1
ATOM 1206 C CA . LEU A 1 146 ? 0.401 -0.723 14.633 1 95.31 146 LEU A CA 1
ATOM 1207 C C . LEU A 1 146 ? -0.563 -1.897 14.75 1 95.31 146 LEU A C 1
ATOM 1209 O O . LEU A 1 146 ? -1.662 -1.752 15.289 1 95.31 146 LEU A O 1
ATOM 1213 N N . PHE A 1 147 ? -0.123 -3.076 14.375 1 94.44 147 PHE A N 1
ATOM 1214 C CA . PHE A 1 147 ? -1.037 -4.207 14.25 1 94.44 147 PHE A CA 1
ATOM 1215 C C . PHE A 1 147 ? -0.835 -5.191 15.391 1 94.44 147 PHE A C 1
ATOM 1217 O O . PHE A 1 147 ? -1.383 -6.297 15.367 1 94.44 147 PHE A O 1
ATOM 1224 N N . ALA A 1 148 ? -0.054 -4.785 16.359 1 89.94 148 ALA A N 1
ATOM 1225 C CA . ALA A 1 148 ? 0.115 -5.609 17.562 1 89.94 148 ALA A CA 1
ATOM 1226 C C . ALA A 1 148 ? -1.193 -5.723 18.344 1 89.94 148 ALA A C 1
ATOM 1228 O O . ALA A 1 148 ? -1.43 -6.719 19.031 1 89.94 148 ALA A O 1
ATOM 1229 N N . GLN A 1 149 ? -1.958 -4.672 18.219 1 87.62 149 GLN A N 1
ATOM 1230 C CA . GLN A 1 149 ? -3.232 -4.66 18.922 1 87.62 149 GLN A CA 1
ATOM 1231 C C . GLN A 1 149 ? -4.387 -5.012 17.984 1 87.62 149 GLN A C 1
ATOM 1233 O O . GLN A 1 149 ? -4.527 -4.418 16.922 1 87.62 149 GLN A O 1
ATOM 1238 N N . HIS A 1 150 ? -5.203 -5.848 18.469 1 89.06 150 HIS A N 1
ATOM 1239 C CA . HIS A 1 150 ? -6.32 -6.348 17.672 1 89.06 150 HIS A CA 1
ATOM 1240 C C . HIS A 1 150 ? -7.273 -5.219 17.297 1 89.06 150 HIS A C 1
ATOM 1242 O O . HIS A 1 150 ? -7.898 -5.258 16.234 1 89.06 150 HIS A O 1
ATOM 1248 N N . GLU A 1 151 ? -7.316 -4.266 18.141 1 92.44 151 GLU A N 1
ATOM 1249 C CA . GLU A 1 151 ? -8.203 -3.135 17.891 1 92.44 151 GLU A CA 1
ATOM 1250 C C . GLU A 1 151 ? -7.84 -2.418 16.594 1 92.44 151 GLU A C 1
ATOM 1252 O O . GLU A 1 151 ? -8.719 -1.965 15.867 1 92.44 151 GLU A O 1
ATOM 1257 N N . TRP A 1 152 ? -6.664 -2.381 16.281 1 93.81 152 TRP A N 1
ATOM 1258 C CA . TRP A 1 152 ? -6.23 -1.616 15.109 1 93.81 152 TRP A CA 1
ATOM 1259 C C . TRP A 1 152 ? -6.352 -2.447 13.844 1 93.81 152 TRP A C 1
ATOM 1261 O O . TRP A 1 152 ? -6.504 -1.9 12.742 1 93.81 152 TRP A O 1
ATOM 1271 N N . GLN A 1 153 ? -6.344 -3.736 13.992 1 93.38 153 GLN A N 1
ATOM 1272 C CA . GLN A 1 153 ? -6.707 -4.59 12.867 1 93.38 153 GLN A CA 1
ATOM 1273 C C . GLN A 1 153 ? -8.172 -4.41 12.492 1 93.38 153 GLN A C 1
ATOM 1275 O O . GLN A 1 153 ? -8.508 -4.297 11.312 1 93.38 153 GLN A O 1
ATOM 1280 N N . ALA A 1 154 ? -8.961 -4.375 13.492 1 94.12 154 ALA A N 1
ATOM 1281 C CA . ALA A 1 154 ? -10.391 -4.164 13.266 1 94.12 154 ALA A CA 1
ATOM 1282 C C . ALA A 1 154 ? -10.648 -2.799 12.641 1 94.12 154 ALA A C 1
ATOM 1284 O O . ALA A 1 154 ? -11.469 -2.672 11.727 1 94.12 154 ALA A O 1
ATOM 1285 N N . LYS A 1 155 ? -9.953 -1.841 13.125 1 94 155 LYS A N 1
ATOM 1286 C CA . LYS A 1 155 ? -10.109 -0.497 12.578 1 94 155 LYS A CA 1
ATOM 1287 C C . LYS A 1 155 ? -9.656 -0.442 11.125 1 94 155 LYS A C 1
ATOM 1289 O O . LYS A 1 155 ? -10.219 0.304 10.32 1 94 155 LYS A O 1
ATOM 1294 N N . PHE A 1 156 ? -8.625 -1.195 10.797 1 95.62 156 PHE A N 1
ATOM 1295 C CA . PHE A 1 156 ? -8.18 -1.301 9.414 1 95.62 156 PHE A CA 1
ATOM 1296 C C . PHE A 1 156 ? -9.297 -1.847 8.531 1 95.62 156 PHE A C 1
ATOM 1298 O O . PHE A 1 156 ? -9.586 -1.289 7.473 1 95.62 156 PHE A O 1
ATOM 1305 N N . ASP A 1 157 ? -9.961 -2.852 9.016 1 93.81 157 ASP A N 1
ATOM 1306 C CA . ASP A 1 157 ? -11.07 -3.453 8.281 1 93.81 157 ASP A CA 1
ATOM 1307 C C . ASP A 1 157 ? -12.219 -2.467 8.125 1 93.81 157 ASP A C 1
ATOM 1309 O O . ASP A 1 157 ? -12.789 -2.338 7.039 1 93.81 157 ASP A O 1
ATOM 1313 N N . ASP A 1 158 ? -12.477 -1.78 9.164 1 91 158 ASP A N 1
ATOM 1314 C CA . ASP A 1 158 ? -13.547 -0.792 9.125 1 91 158 ASP A CA 1
ATOM 1315 C C . ASP A 1 158 ? -13.258 0.298 8.102 1 91 158 ASP A C 1
ATOM 1317 O O . ASP A 1 158 ? -14.148 0.694 7.34 1 91 158 ASP A O 1
ATOM 1321 N N . LEU A 1 159 ? -12.07 0.746 8.102 1 91.81 159 LEU A N 1
ATOM 1322 C CA . LEU A 1 159 ? -11.688 1.778 7.145 1 91.81 159 LEU A CA 1
ATOM 1323 C C . LEU A 1 159 ? -11.828 1.271 5.711 1 91.81 159 LEU A C 1
ATOM 1325 O O . LEU A 1 159 ? -12.359 1.975 4.848 1 91.81 159 LEU A O 1
ATOM 1329 N N . ALA A 1 160 ? -11.344 0.076 5.492 1 91.69 160 ALA A N 1
ATOM 1330 C CA . ALA A 1 160 ? -11.367 -0.512 4.156 1 91.69 160 ALA A CA 1
ATOM 1331 C C . ALA A 1 160 ? -12.797 -0.672 3.65 1 91.69 160 ALA A C 1
ATOM 1333 O O . ALA A 1 160 ? -13.07 -0.475 2.465 1 91.69 160 ALA A O 1
ATOM 1334 N N . ILE A 1 161 ? -13.664 -0.949 4.559 1 88.81 161 ILE A N 1
ATOM 1335 C CA . ILE A 1 161 ? -15.031 -1.301 4.191 1 88.81 161 ILE A CA 1
ATOM 1336 C C . ILE A 1 161 ? -15.891 -0.042 4.145 1 88.81 161 ILE A C 1
ATOM 1338 O O . ILE A 1 161 ? -16.719 0.12 3.244 1 88.81 161 ILE A O 1
ATOM 1342 N N . GLU A 1 162 ? -15.617 0.896 5.031 1 83.81 162 GLU A N 1
ATOM 1343 C CA . GLU A 1 162 ? -16.641 1.908 5.297 1 83.81 162 GLU A CA 1
ATOM 1344 C C . GLU A 1 162 ? -16.234 3.266 4.734 1 83.81 162 GLU A C 1
ATOM 1346 O O . GLU A 1 162 ? -17.031 4.195 4.691 1 83.81 162 GLU A O 1
ATOM 1351 N N . THR A 1 163 ? -15.07 3.379 4.344 1 83.56 163 THR A N 1
ATOM 1352 C CA . THR A 1 163 ? -14.633 4.699 3.904 1 83.56 163 THR A CA 1
ATOM 1353 C C . THR A 1 163 ? -14.242 4.676 2.43 1 83.56 163 THR A C 1
ATOM 1355 O O . THR A 1 163 ? -14.203 3.613 1.808 1 83.56 163 THR A O 1
ATOM 1358 N N . LEU A 1 164 ? -13.945 5.887 1.961 1 80.81 164 LEU A N 1
ATOM 1359 C CA . LEU A 1 164 ? -13.516 6.027 0.572 1 80.81 164 LEU A CA 1
ATOM 1360 C C . LEU A 1 164 ? -12.008 6.223 0.482 1 80.81 164 LEU A C 1
ATOM 1362 O O . LEU A 1 164 ? -11.484 6.562 -0.581 1 80.81 164 LEU A O 1
ATOM 1366 N N . VAL A 1 165 ? -11.383 6.031 1.583 1 87.38 165 VAL A N 1
ATOM 1367 C CA . VAL A 1 165 ? -9.93 6.109 1.575 1 87.38 165 VAL A CA 1
ATOM 1368 C C . VAL A 1 165 ? -9.352 5.043 0.646 1 87.38 165 VAL A C 1
ATOM 1370 O O . VAL A 1 165 ? -9.719 3.869 0.739 1 87.38 165 VAL A O 1
ATOM 1373 N N . PRO A 1 166 ? -8.547 5.516 -0.26 1 87.38 166 PRO A N 1
ATOM 1374 C CA . PRO A 1 166 ? -7.949 4.512 -1.143 1 87.38 166 PRO A CA 1
ATOM 1375 C C . PRO A 1 166 ? -7.211 3.416 -0.375 1 87.38 166 PRO A C 1
ATOM 1377 O O . PRO A 1 166 ? -6.578 3.693 0.647 1 87.38 166 PRO A O 1
ATOM 1380 N N . SER A 1 167 ? -7.25 2.232 -0.959 1 87.44 167 SER A N 1
ATOM 1381 C CA . SER A 1 167 ? -6.656 1.086 -0.279 1 87.44 167 SER A CA 1
ATOM 1382 C C . SER A 1 167 ? -5.164 1.29 -0.054 1 87.44 167 SER A C 1
ATOM 1384 O O . SER A 1 167 ? -4.613 0.832 0.95 1 87.44 167 SER A O 1
ATOM 1386 N N . GLU A 1 168 ? -4.531 1.975 -0.965 1 89.69 168 GLU A N 1
ATOM 1387 C CA . GLU A 1 168 ? -3.09 2.193 -0.885 1 89.69 168 GLU A CA 1
ATOM 1388 C C . GLU A 1 168 ? -2.74 3.154 0.247 1 89.69 168 GLU A C 1
ATOM 1390 O O . GLU A 1 168 ? -1.576 3.258 0.642 1 89.69 168 GLU A O 1
ATOM 1395 N N . ASP A 1 169 ? -3.77 3.832 0.81 1 94.06 169 ASP A N 1
ATOM 1396 C CA . ASP A 1 169 ? -3.506 4.844 1.828 1 94.06 169 ASP A CA 1
ATOM 1397 C C . ASP A 1 169 ? -4.031 4.402 3.191 1 94.06 169 ASP A C 1
ATOM 1399 O O . ASP A 1 169 ? -3.844 5.098 4.191 1 94.06 169 ASP A O 1
ATOM 1403 N N . LEU A 1 170 ? -4.617 3.238 3.312 1 95.5 170 LEU A N 1
ATOM 1404 C CA . LEU A 1 170 ? -5.273 2.803 4.539 1 95.5 170 LEU A CA 1
ATOM 1405 C C . LEU A 1 170 ? -4.273 2.686 5.684 1 95.5 170 LEU A C 1
ATOM 1407 O O . LEU A 1 170 ? -4.547 3.129 6.801 1 95.5 170 LEU A O 1
ATOM 1411 N N . GLU A 1 171 ? -3.135 2.172 5.375 1 96.44 171 GLU A N 1
ATOM 1412 C CA . GLU A 1 171 ? -2.137 1.937 6.414 1 96.44 171 GLU A CA 1
ATOM 1413 C C . GLU A 1 171 ? -1.621 3.25 6.992 1 96.44 171 GLU A C 1
ATOM 1415 O O . GLU A 1 171 ? -1.435 3.371 8.203 1 96.44 171 GLU A O 1
ATOM 1420 N N . ILE A 1 172 ? -1.424 4.191 6.109 1 97.62 172 ILE A N 1
ATOM 1421 C CA . ILE A 1 172 ? -0.837 5.438 6.594 1 97.62 172 ILE A CA 1
ATOM 1422 C C . ILE A 1 172 ? -1.892 6.246 7.344 1 97.62 172 ILE A C 1
ATOM 1424 O O . ILE A 1 172 ? -1.577 6.934 8.32 1 97.62 172 ILE A O 1
ATOM 1428 N N . VAL A 1 173 ? -3.135 6.145 6.906 1 96.56 173 VAL A N 1
ATOM 1429 C CA . VAL A 1 173 ? -4.215 6.801 7.633 1 96.56 173 VAL A CA 1
ATOM 1430 C C . VAL A 1 173 ? -4.387 6.156 9.008 1 96.56 173 VAL A C 1
ATOM 1432 O O . VAL A 1 173 ? -4.535 6.855 10.008 1 96.56 173 VAL A O 1
ATOM 1435 N N . LEU A 1 174 ? -4.328 4.891 9.055 1 97.38 174 LEU A N 1
ATOM 1436 C CA . LEU A 1 174 ? -4.438 4.164 10.312 1 97.38 174 LEU A CA 1
ATOM 1437 C C . LEU A 1 174 ? -3.295 4.527 11.25 1 97.38 174 LEU A C 1
ATOM 1439 O O . LEU A 1 174 ? -3.504 4.695 12.453 1 97.38 174 LEU A O 1
ATOM 1443 N N . ALA A 1 175 ? -2.113 4.613 10.719 1 97.81 175 ALA A N 1
ATOM 1444 C CA . ALA A 1 175 ? -0.94 4.977 11.508 1 97.81 175 ALA A CA 1
ATOM 1445 C C . ALA A 1 175 ? -1.099 6.363 12.125 1 97.81 175 ALA A C 1
ATOM 1447 O O . ALA A 1 175 ? -0.773 6.574 13.289 1 97.81 175 ALA A O 1
ATOM 1448 N N . ALA A 1 176 ? -1.582 7.277 11.336 1 97.75 176 ALA A N 1
ATOM 1449 C CA . ALA A 1 176 ? -1.815 8.633 11.836 1 97.75 176 ALA A CA 1
ATOM 1450 C C . ALA A 1 176 ? -2.848 8.625 12.961 1 97.75 176 ALA A C 1
ATOM 1452 O O . ALA A 1 176 ? -2.689 9.336 13.953 1 97.75 176 ALA A O 1
ATOM 1453 N N . TRP A 1 177 ? -3.885 7.816 12.773 1 96.38 177 TRP A N 1
ATOM 1454 C CA . TRP A 1 177 ? -4.922 7.664 13.789 1 96.38 177 TRP A CA 1
ATOM 1455 C C . TRP A 1 177 ? -4.355 7.047 15.062 1 96.38 177 TRP A C 1
ATOM 1457 O O . TRP A 1 177 ? -4.602 7.543 16.156 1 96.38 177 TRP A O 1
ATOM 1467 N N . PHE A 1 178 ? -3.588 6.051 14.906 1 96.62 178 PHE A N 1
ATOM 1468 C CA . PHE A 1 178 ? -2.932 5.355 16 1 96.62 178 PHE A CA 1
ATOM 1469 C C . PHE A 1 178 ? -2.051 6.312 16.797 1 96.62 178 PHE A C 1
ATOM 1471 O O . PHE A 1 178 ? -2.039 6.277 18.031 1 96.62 178 PHE A O 1
ATOM 1478 N N . ALA A 1 179 ? -1.367 7.184 16.078 1 96.06 179 ALA A N 1
ATOM 1479 C CA . ALA A 1 179 ? -0.433 8.125 16.688 1 96.06 179 ALA A CA 1
ATOM 1480 C C . ALA A 1 179 ? -1.17 9.32 17.281 1 96.06 179 ALA A C 1
ATOM 1482 O O . ALA A 1 179 ? -0.553 10.195 17.891 1 96.06 179 ALA A O 1
ATOM 1483 N N . LYS A 1 180 ? -2.465 9.367 17.031 1 94.44 180 LYS A N 1
ATOM 1484 C CA . LYS A 1 180 ? -3.27 10.508 17.469 1 94.44 180 LYS A CA 1
ATOM 1485 C C . LYS A 1 180 ? -2.693 11.82 16.953 1 94.44 180 LYS A C 1
ATOM 1487 O O . LYS A 1 180 ? -2.525 12.773 17.703 1 94.44 180 LYS A O 1
ATOM 1492 N N . ALA A 1 181 ? -2.32 11.75 15.719 1 96.38 181 ALA A N 1
ATOM 1493 C CA . ALA A 1 181 ? -1.839 12.977 15.086 1 96.38 181 ALA A CA 1
ATOM 1494 C C . ALA A 1 181 ? -2.93 14.039 15.062 1 96.38 181 ALA A C 1
ATOM 1496 O O . ALA A 1 181 ? -4.109 13.727 14.875 1 96.38 181 ALA A O 1
ATOM 1497 N N . ASP A 1 182 ? -2.494 15.258 15.211 1 93.38 182 ASP A N 1
ATOM 1498 C CA . ASP A 1 182 ? -3.434 16.359 15.078 1 93.38 182 ASP A CA 1
ATOM 1499 C C . ASP A 1 182 ? -3.674 16.719 13.609 1 93.38 182 ASP A C 1
ATOM 1501 O O . ASP A 1 182 ? -4.801 17.031 13.219 1 93.38 182 ASP A O 1
ATOM 1505 N N . ILE A 1 183 ? -2.611 16.641 12.891 1 94.75 183 ILE A N 1
ATOM 1506 C CA . ILE A 1 183 ? -2.646 17.047 11.492 1 94.75 183 ILE A CA 1
ATOM 1507 C C . ILE A 1 183 ? -2.012 15.945 10.633 1 94.75 183 ILE A C 1
ATOM 1509 O O . ILE A 1 183 ? -0.98 15.383 11 1 94.75 183 ILE A O 1
ATOM 1513 N N . PHE A 1 184 ? -2.637 15.641 9.547 1 97.12 184 PHE A N 1
ATOM 1514 C CA . PHE A 1 184 ? -2.09 14.828 8.469 1 97.12 184 PHE A CA 1
ATOM 1515 C C . PHE A 1 184 ? -1.691 15.695 7.277 1 97.12 184 PHE A C 1
ATOM 1517 O O . PHE A 1 184 ? -2.551 16.203 6.559 1 97.12 184 PHE A O 1
ATOM 1524 N N . LEU A 1 185 ? -0.416 15.875 7.125 1 97.62 185 LEU A N 1
ATOM 1525 C CA . LEU A 1 185 ? 0.102 16.75 6.074 1 97.62 185 LEU A CA 1
ATOM 1526 C C . LEU A 1 185 ? 0.365 15.953 4.797 1 97.62 185 LEU A C 1
ATOM 1528 O O . LEU A 1 185 ? 1.132 14.984 4.805 1 97.62 185 LEU A O 1
ATOM 1532 N N . THR A 1 186 ? -0.278 16.375 3.697 1 96.75 186 THR A N 1
ATOM 1533 C CA . THR A 1 186 ? -0.152 15.648 2.438 1 96.75 186 THR A CA 1
ATOM 1534 C C . THR A 1 186 ? -0.302 16.594 1.252 1 96.75 186 THR A C 1
ATOM 1536 O O . THR A 1 186 ? -0.811 17.703 1.401 1 96.75 186 THR A O 1
ATOM 1539 N N . ARG A 1 187 ? 0.243 16.141 0.092 1 93.56 187 ARG A N 1
ATOM 1540 C CA . ARG A 1 187 ? 0.04 16.828 -1.176 1 93.56 187 ARG A CA 1
ATOM 1541 C C . ARG A 1 187 ? -1.08 16.188 -1.982 1 93.56 187 ARG A C 1
ATOM 1543 O O . ARG A 1 187 ? -1.465 16.688 -3.037 1 93.56 187 ARG A O 1
ATOM 1550 N N . ASP A 1 188 ? -1.569 15.141 -1.506 1 90.06 188 ASP A N 1
ATOM 1551 C CA . ASP A 1 188 ? -2.557 14.367 -2.25 1 90.06 188 ASP A CA 1
ATOM 1552 C C . ASP A 1 188 ? -3.963 14.922 -2.047 1 90.06 188 ASP A C 1
ATOM 1554 O O . ASP A 1 188 ? -4.609 14.641 -1.036 1 90.06 188 ASP A O 1
ATOM 1558 N N . ASN A 1 189 ? -4.453 15.578 -3.023 1 83.06 189 ASN A N 1
ATOM 1559 C CA . ASN A 1 189 ? -5.777 16.188 -2.947 1 83.06 189 ASN A CA 1
ATOM 1560 C C . ASN A 1 189 ? -6.871 15.117 -2.875 1 83.06 189 ASN A C 1
ATOM 1562 O O . ASN A 1 189 ? -7.91 15.336 -2.25 1 83.06 189 ASN A O 1
ATOM 1566 N N . GLY A 1 190 ? -6.574 14.031 -3.564 1 79.69 190 GLY A N 1
ATOM 1567 C CA . GLY A 1 190 ? -7.527 12.938 -3.494 1 79.69 190 GLY A CA 1
ATOM 1568 C C . GLY A 1 190 ? -7.711 12.391 -2.09 1 79.69 190 GLY A C 1
ATOM 1569 O O . GLY A 1 190 ? -8.844 12.234 -1.621 1 79.69 190 GLY A O 1
ATOM 1570 N N . LEU A 1 191 ? -6.605 12.227 -1.405 1 88.12 191 LEU A N 1
ATOM 1571 C CA . LEU A 1 191 ? -6.656 11.719 -0.038 1 88.12 191 LEU A CA 1
ATOM 1572 C C . LEU A 1 191 ? -7.348 12.719 0.885 1 88.12 191 LEU A C 1
ATOM 1574 O O . LEU A 1 191 ? -8.125 12.328 1.762 1 88.12 191 LEU A O 1
ATOM 1578 N N . ILE A 1 192 ? -7.086 13.992 0.729 1 85.62 192 ILE A N 1
ATOM 1579 C CA . ILE A 1 192 ? -7.742 15.023 1.526 1 85.62 192 ILE A CA 1
ATOM 1580 C C . ILE A 1 192 ? -9.25 14.961 1.317 1 85.62 192 ILE A C 1
ATOM 1582 O O . ILE A 1 192 ? -10.023 14.977 2.283 1 85.62 192 ILE A O 1
ATOM 1586 N N . ARG A 1 193 ? -9.586 14.789 0.119 1 78.38 193 ARG A N 1
ATOM 1587 C CA . ARG A 1 193 ? -11.008 14.703 -0.204 1 78.38 193 ARG A CA 1
ATOM 1588 C C . ARG A 1 193 ? -11.641 13.453 0.408 1 78.38 193 ARG A C 1
ATOM 1590 O O . ARG A 1 193 ? -12.703 13.531 1.023 1 78.38 193 ARG A O 1
ATOM 1597 N N . PHE A 1 194 ? -10.992 12.367 0.298 1 80.75 194 PHE A N 1
ATOM 1598 C CA . PHE A 1 194 ? -11.547 11.102 0.755 1 80.75 194 PHE A CA 1
ATOM 1599 C C . PHE A 1 194 ? -11.531 11.016 2.277 1 80.75 194 PHE A C 1
ATOM 1601 O O . PHE A 1 194 ? -12.25 10.211 2.869 1 80.75 194 PHE A O 1
ATOM 1608 N N . SER A 1 195 ? -10.688 11.859 2.916 1 84.75 195 SER A N 1
ATOM 1609 C CA . SER A 1 195 ? -10.594 11.852 4.371 1 84.75 195 SER A CA 1
ATOM 1610 C C . SER A 1 195 ? -11.906 12.289 5.016 1 84.75 195 SER A C 1
ATOM 1612 O O . SER A 1 195 ? -12.164 11.992 6.184 1 84.75 195 SER A O 1
ATOM 1614 N N . PHE A 1 196 ? -12.727 12.883 4.27 1 75.31 196 PHE A N 1
ATOM 1615 C CA . PHE A 1 196 ? -14.023 13.312 4.773 1 75.31 196 PHE A CA 1
ATOM 1616 C C . PHE A 1 196 ? -14.945 12.109 4.988 1 75.31 196 PHE A C 1
ATOM 1618 O O . PHE A 1 196 ? -15.984 12.227 5.641 1 75.31 196 PHE A O 1
ATOM 1625 N N . SER A 1 197 ? -14.609 10.992 4.406 1 76.81 197 SER A N 1
ATOM 1626 C CA . SER A 1 197 ? -15.398 9.781 4.594 1 76.81 197 SER A CA 1
ATOM 1627 C C . SER A 1 197 ? -15.023 9.07 5.891 1 76.81 197 SER A C 1
ATOM 1629 O O . SER A 1 197 ? -15.672 8.094 6.277 1 76.81 197 SER A O 1
ATOM 1631 N N . LEU A 1 198 ? -14.008 9.57 6.59 1 83.31 198 LEU A N 1
ATOM 1632 C CA . LEU A 1 198 ? -13.578 8.961 7.844 1 83.31 198 LEU A CA 1
ATOM 1633 C C . LEU A 1 198 ? -14.625 9.156 8.93 1 83.31 198 LEU A C 1
ATOM 1635 O O . LEU A 1 198 ? -15.383 10.141 8.898 1 83.31 198 LEU A O 1
ATOM 1639 N N . PRO A 1 199 ? -14.633 8.227 9.867 1 74.12 199 PRO A N 1
ATOM 1640 C CA . PRO A 1 199 ? -15.594 8.398 10.961 1 74.12 199 PRO A CA 1
ATOM 1641 C C . PRO A 1 199 ? -15.242 9.57 11.875 1 74.12 199 PRO A C 1
ATOM 1643 O O . PRO A 1 199 ? -14.102 10.023 11.891 1 74.12 199 PRO A O 1
ATOM 1646 N N . ILE A 1 200 ? -16.281 10.016 12.523 1 72.94 200 ILE A N 1
ATOM 1647 C CA . ILE A 1 200 ? -16.047 11.031 13.539 1 72.94 200 ILE A CA 1
ATOM 1648 C C . ILE A 1 200 ? -15.617 10.367 14.844 1 72.94 200 ILE A C 1
ATOM 1650 O O . ILE A 1 200 ? -16.453 9.984 15.656 1 72.94 200 ILE A O 1
ATOM 1654 N N . GLU A 1 201 ? -14.391 10.141 14.984 1 77.88 201 GLU A N 1
ATOM 1655 C CA . GLU A 1 201 ? -13.82 9.5 16.172 1 77.88 201 GLU A CA 1
ATOM 1656 C C . GLU A 1 201 ? -12.633 10.289 16.703 1 77.88 201 GLU A C 1
ATOM 1658 O O . GLU A 1 201 ? -11.93 10.961 15.945 1 77.88 201 GLU A O 1
ATOM 1663 N N . PRO A 1 202 ? -12.5 10.125 17.938 1 82.44 202 PRO A N 1
ATOM 1664 C CA . PRO A 1 202 ? -11.312 10.773 18.5 1 82.44 202 PRO A CA 1
ATOM 1665 C C . PRO A 1 202 ? -10.008 10.242 17.906 1 82.44 202 PRO A C 1
ATOM 1667 O O . PRO A 1 202 ? -9.883 9.039 17.656 1 82.44 202 PRO A O 1
ATOM 1670 N N . GLY A 1 203 ? -9.141 11.18 17.656 1 87 203 GLY A N 1
ATOM 1671 C CA . GLY A 1 203 ? -7.812 10.773 17.234 1 87 203 GLY A CA 1
ATOM 1672 C C . GLY A 1 203 ? -7.598 10.867 15.734 1 87 203 GLY A C 1
ATOM 1673 O O . GLY A 1 203 ? -6.473 10.734 15.25 1 87 203 GLY A O 1
ATOM 1674 N N . ILE A 1 204 ? -8.672 11.055 14.992 1 88.19 204 ILE A N 1
ATOM 1675 C CA . ILE A 1 204 ? -8.523 11.227 13.555 1 88.19 204 ILE A CA 1
ATOM 1676 C C . ILE A 1 204 ? -7.941 12.609 13.258 1 88.19 204 ILE A C 1
ATOM 1678 O O . ILE A 1 204 ? -8.477 13.625 13.703 1 88.19 204 ILE A O 1
ATOM 1682 N N . PRO A 1 205 ? -6.961 12.672 12.531 1 92.94 205 PRO A N 1
ATOM 1683 C CA . PRO A 1 205 ? -6.316 13.961 12.281 1 92.94 205 PRO A CA 1
ATOM 1684 C C . PRO A 1 205 ? -7.062 14.812 11.25 1 92.94 205 PRO A C 1
ATOM 1686 O O . PRO A 1 205 ? -7.887 14.281 10.5 1 92.94 205 PRO A O 1
ATOM 1689 N N . LEU A 1 206 ? -6.723 16.047 11.266 1 89.38 206 LEU A N 1
ATOM 1690 C CA . LEU A 1 206 ? -7.129 16.938 10.18 1 89.38 206 LEU A CA 1
ATOM 1691 C C . LEU A 1 206 ? -6.176 16.828 8.992 1 89.38 206 LEU A C 1
ATOM 1693 O O . LEU A 1 206 ? -4.957 16.875 9.164 1 89.38 206 LEU A O 1
ATOM 1697 N N . PHE A 1 207 ? -6.789 16.703 7.809 1 91.31 207 PHE A N 1
ATOM 1698 C CA . PHE A 1 207 ? -5.973 16.578 6.609 1 91.31 207 PHE A CA 1
ATOM 1699 C C . PHE A 1 207 ? -5.797 17.938 5.941 1 91.31 207 PHE A C 1
ATOM 1701 O O . PHE A 1 207 ? -6.762 18.688 5.785 1 91.31 207 PHE A O 1
ATOM 1708 N N . CYS A 1 208 ? -4.531 18.234 5.641 1 91.81 208 CYS A N 1
ATOM 1709 C CA . CYS A 1 208 ? -4.383 19.484 4.926 1 91.81 208 CYS A CA 1
ATOM 1710 C C . CYS A 1 208 ? -3.076 19.516 4.137 1 91.81 208 CYS A C 1
ATOM 1712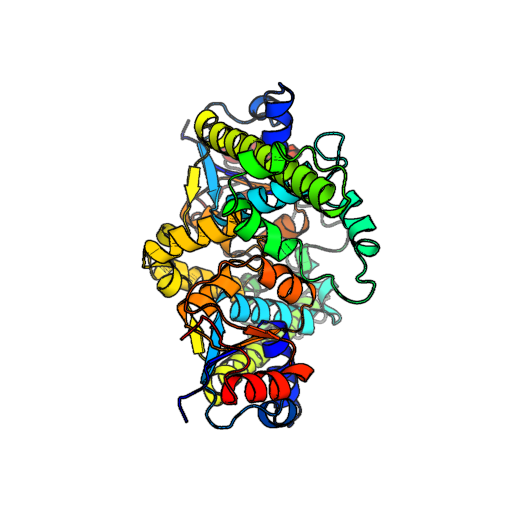 O O . CYS A 1 208 ? -2.197 18.688 4.352 1 91.81 208 CYS A O 1
ATOM 1714 N N . ARG A 1 209 ? -3 20.453 3.193 1 95 209 ARG A N 1
ATOM 1715 C CA . ARG A 1 209 ? -1.778 20.75 2.453 1 95 209 ARG A CA 1
ATOM 1716 C C . ARG A 1 209 ? -0.878 21.703 3.244 1 95 209 ARG A C 1
ATOM 1718 O O . ARG A 1 209 ? -1.342 22.391 4.152 1 95 209 ARG A O 1
ATOM 1725 N N . PRO A 1 210 ? 0.375 21.672 2.861 1 94.62 210 PRO A N 1
ATOM 1726 C CA . PRO A 1 210 ? 1.294 22.547 3.596 1 94.62 210 PRO A CA 1
ATOM 1727 C C . PRO A 1 210 ? 0.87 24.016 3.564 1 94.62 210 PRO A C 1
ATOM 1729 O O . PRO A 1 210 ? 1.013 24.719 4.562 1 94.62 210 PRO A O 1
ATOM 1732 N N . GLU A 1 211 ? 0.282 24.422 2.467 1 92.12 211 GLU A N 1
ATOM 1733 C CA . GLU A 1 211 ? -0.098 25.828 2.299 1 92.12 211 GLU A CA 1
ATOM 1734 C C . GLU A 1 211 ? -1.259 26.203 3.219 1 92.12 211 GLU A C 1
ATOM 1736 O O . GLU A 1 211 ? -1.479 27.375 3.506 1 92.12 211 GLU A O 1
ATOM 1741 N N . GLU A 1 212 ? -1.979 25.297 3.676 1 91.19 212 GLU A N 1
ATOM 1742 C CA . GLU A 1 212 ? -3.154 25.531 4.512 1 91.19 212 GLU A CA 1
ATOM 1743 C C . GLU A 1 212 ? -2.822 25.344 5.992 1 91.19 212 GLU A C 1
ATOM 1745 O O . GLU A 1 212 ? -3.652 25.641 6.855 1 91.19 212 GLU A O 1
ATOM 1750 N N . LEU A 1 213 ? -1.656 24.906 6.305 1 92.31 213 LEU A N 1
ATOM 1751 C CA . LEU A 1 213 ? -1.287 24.453 7.641 1 92.31 213 LEU A CA 1
ATOM 1752 C C . LEU A 1 213 ? -1.429 25.578 8.656 1 92.31 213 LEU A C 1
ATOM 1754 O O . LEU A 1 213 ? -2.027 25.391 9.719 1 92.31 213 LEU A O 1
ATOM 1758 N N . GLU A 1 214 ? -0.887 26.672 8.312 1 88.81 214 GLU A N 1
ATOM 1759 C CA . GLU A 1 214 ? -0.941 27.812 9.242 1 88.81 214 GLU A CA 1
ATOM 1760 C C . GLU A 1 214 ? -2.383 28.156 9.594 1 88.81 214 GLU A C 1
ATOM 1762 O O . GLU A 1 214 ? -2.705 28.391 10.758 1 88.81 214 GLU A O 1
ATOM 1767 N N . GLN A 1 215 ? -3.146 28.203 8.609 1 86.69 215 GLN A N 1
ATOM 1768 C CA . GLN A 1 215 ? -4.559 28.516 8.82 1 86.69 215 GLN A CA 1
ATOM 1769 C C . GLN A 1 215 ? -5.23 27.453 9.688 1 86.69 215 GLN A C 1
ATOM 1771 O O . GLN A 1 215 ? -5.965 27.797 10.617 1 86.69 215 GLN A O 1
ATOM 1776 N N . LYS A 1 216 ? -5.004 26.203 9.383 1 85.5 216 LYS A N 1
ATOM 1777 C CA . LYS A 1 216 ? -5.605 25.109 10.141 1 85.5 216 LYS A CA 1
ATOM 1778 C C . LYS A 1 216 ? -5.16 25.141 11.594 1 85.5 216 LYS A C 1
ATOM 1780 O O . LYS A 1 216 ? -5.965 24.922 12.5 1 85.5 216 LYS A O 1
ATOM 1785 N N . LEU A 1 217 ? -3.951 25.438 11.812 1 87.31 217 LEU A N 1
ATOM 1786 C CA . LEU A 1 217 ? -3.418 25.531 13.164 1 87.31 217 LEU A CA 1
ATOM 1787 C C . LEU A 1 217 ? -4.055 26.672 13.938 1 87.31 217 LEU A C 1
ATOM 1789 O O . LEU A 1 217 ? -4.367 26.547 15.117 1 87.31 217 LEU A O 1
ATOM 1793 N N . THR A 1 218 ? -4.203 27.719 13.242 1 85.38 218 THR A N 1
ATOM 1794 C CA . THR A 1 218 ? -4.848 28.875 13.859 1 85.38 218 THR A CA 1
ATOM 1795 C C . THR A 1 218 ? -6.285 28.547 14.25 1 85.38 218 THR A C 1
ATOM 1797 O O . THR A 1 218 ? -6.719 28.859 15.359 1 85.38 218 THR A O 1
ATOM 1800 N N . GLU A 1 219 ? -6.938 27.922 13.391 1 81 219 GLU A N 1
ATOM 1801 C CA . GLU A 1 219 ? -8.32 27.547 13.641 1 81 219 GLU A CA 1
ATOM 1802 C C . GLU A 1 219 ? -8.422 26.562 14.812 1 81 219 GLU A C 1
ATOM 1804 O O . GLU A 1 219 ? -9.352 26.641 15.617 1 81 219 GLU A O 1
ATOM 1809 N N . MET A 1 220 ? -7.523 25.734 14.914 1 81 220 MET A N 1
ATOM 1810 C CA . MET A 1 220 ? -7.48 24.766 16.016 1 81 220 MET A CA 1
ATOM 1811 C C . MET A 1 220 ? -7.25 25.469 17.344 1 81 220 MET A C 1
ATOM 1813 O O . MET A 1 220 ? -7.891 25.141 18.344 1 81 220 MET A O 1
ATOM 1817 N N . ARG A 1 221 ? -6.383 26.422 17.312 1 82 221 ARG A N 1
ATOM 1818 C CA . ARG A 1 221 ? -6.066 27.172 18.516 1 82 221 ARG A CA 1
ATOM 1819 C C . ARG A 1 221 ? -7.266 27.984 18.984 1 82 221 ARG A C 1
ATOM 1821 O O . ARG A 1 221 ? -7.473 28.172 20.188 1 82 221 ARG A O 1
ATOM 1828 N N . GLN A 1 222 ? -8.047 28.391 18 1 79.12 222 GLN A N 1
ATOM 1829 C CA . GLN A 1 222 ? -9.219 29.203 18.312 1 79.12 222 GLN A CA 1
ATOM 1830 C C . GLN A 1 222 ? -10.422 28.328 18.656 1 79.12 222 GLN A C 1
ATOM 1832 O O . GLN A 1 222 ? -11.469 28.828 19.078 1 79.12 222 GLN A O 1
ATOM 1837 N N . GLY A 1 223 ? -10.234 27 18.531 1 71.62 223 GLY A N 1
ATOM 1838 C CA . GLY A 1 223 ? -11.305 26.078 18.844 1 71.62 223 GLY A CA 1
ATOM 1839 C C . GLY A 1 223 ? -12.359 26 17.766 1 71.62 223 GLY A C 1
ATOM 1840 O O . GLY A 1 223 ? -13.477 25.516 18 1 71.62 223 GLY A O 1
ATOM 1841 N N . VAL A 1 224 ? -12.016 26.547 16.578 1 62.72 224 VAL A N 1
ATOM 1842 C CA . VAL A 1 224 ? -12.945 26.547 15.461 1 62.72 224 VAL A CA 1
ATOM 1843 C C . VAL A 1 224 ? -13.031 25.141 14.859 1 62.72 224 VAL A C 1
ATOM 1845 O O . VAL A 1 224 ? -14.109 24.688 14.469 1 62.72 224 VAL A O 1
ATOM 1848 N N . ILE A 1 225 ? -11.867 24.531 14.781 1 62.47 225 ILE A N 1
ATOM 1849 C CA . ILE A 1 225 ? -11.805 23.156 14.289 1 62.47 225 ILE A CA 1
ATOM 1850 C C . ILE A 1 225 ? -11.07 22.281 15.297 1 62.47 225 ILE A C 1
ATOM 1852 O O . ILE A 1 225 ? -10.203 22.75 16.031 1 62.47 225 ILE A O 1
ATOM 1856 N N . THR A 1 226 ? -11.703 21.172 15.602 1 55.09 226 THR A N 1
ATOM 1857 C CA . THR A 1 226 ? -11.031 20.234 16.5 1 55.09 226 THR A CA 1
ATOM 1858 C C . THR A 1 226 ? -10.648 18.953 15.742 1 55.09 226 THR A C 1
ATOM 1860 O O . THR A 1 226 ? -11.406 18.469 14.906 1 55.09 226 THR A O 1
ATOM 1863 N N . SER A 1 227 ? -9.312 18.75 15.797 1 53.12 227 SER A N 1
ATOM 1864 C CA . SER A 1 227 ? -9.016 17.359 15.469 1 53.12 227 SER A CA 1
ATOM 1865 C C . SER A 1 227 ? -9.664 16.406 16.469 1 53.12 227 SER A C 1
ATOM 1867 O O . SER A 1 227 ? -9.812 16.734 17.641 1 53.12 227 SER A O 1
ATOM 1869 N N . THR A 1 228 ? -10.398 15.438 15.82 1 48.38 228 THR A N 1
ATOM 1870 C CA . THR A 1 228 ? -10.891 14.453 16.766 1 48.38 228 THR A CA 1
ATOM 1871 C C . THR A 1 228 ? -9.742 13.617 17.328 1 48.38 228 THR A C 1
ATOM 1873 O O . THR A 1 228 ? -9.961 12.617 18.016 1 48.38 228 THR A O 1
ATOM 1876 N N . GLY A 1 229 ? -8.578 13.922 16.875 1 39.34 229 GLY A N 1
ATOM 1877 C CA . GLY A 1 229 ? -7.395 13.172 17.266 1 39.34 229 GLY A CA 1
ATOM 1878 C C . GLY A 1 229 ? -7.16 13.156 18.766 1 39.34 229 GLY A C 1
ATOM 1879 O O . GLY A 1 229 ? -6.633 12.188 19.312 1 39.34 229 GLY A O 1
ATOM 1880 N N . LYS A 1 230 ? -7.109 14.344 19.469 1 42.69 230 LYS A N 1
ATOM 1881 C CA . LYS A 1 230 ? -6.863 14.359 20.922 1 42.69 230 LYS A CA 1
ATOM 1882 C C . LYS A 1 230 ? -8.172 14.328 21.703 1 42.69 230 LYS A C 1
ATOM 1884 O O . LYS A 1 230 ? -9.203 14.82 21.219 1 42.69 230 LYS A O 1
ATOM 1889 N N . MET B 1 1 ? 0.873 -36.219 -3.68 1 47.66 1 MET B N 1
ATOM 1890 C CA . MET B 1 1 ? 1.603 -35.031 -4.137 1 47.66 1 MET B CA 1
ATOM 1891 C C . MET B 1 1 ? 1.379 -33.844 -3.191 1 47.66 1 MET B C 1
ATOM 1893 O O . MET B 1 1 ? 0.272 -33.656 -2.688 1 47.66 1 MET B O 1
ATOM 1897 N N . SER B 1 2 ? 2.359 -33.281 -2.516 1 61.59 2 SER B N 1
ATOM 1898 C CA . SER B 1 2 ? 2.232 -32.25 -1.488 1 61.59 2 SER B CA 1
ATOM 1899 C C . SER B 1 2 ? 1.396 -31.062 -1.984 1 61.59 2 SER B C 1
ATOM 1901 O O . SER B 1 2 ? 1.35 -30.797 -3.186 1 61.59 2 SER B O 1
ATOM 1903 N N . ASN B 1 3 ? 0.537 -30.547 -1.156 1 84.75 3 ASN B N 1
ATOM 1904 C CA . ASN B 1 3 ? -0.365 -29.438 -1.461 1 84.75 3 ASN B CA 1
ATOM 1905 C C . ASN B 1 3 ? 0.398 -28.219 -1.948 1 84.75 3 ASN B C 1
ATOM 1907 O O . ASN B 1 3 ? 1.443 -27.875 -1.396 1 84.75 3 ASN B O 1
ATOM 1911 N N . ILE B 1 4 ? 0.04 -27.797 -3.178 1 91.31 4 ILE B N 1
ATOM 1912 C CA . ILE B 1 4 ? 0.632 -26.594 -3.736 1 91.31 4 ILE B CA 1
ATOM 1913 C C . ILE B 1 4 ? -0.081 -25.359 -3.178 1 91.31 4 ILE B C 1
ATOM 1915 O O . ILE B 1 4 ? -1.312 -25.328 -3.119 1 91.31 4 ILE B O 1
ATOM 1919 N N . THR B 1 5 ? 0.68 -24.484 -2.658 1 95.56 5 THR B N 1
ATOM 1920 C CA . THR B 1 5 ? 0.128 -23.234 -2.148 1 95.56 5 THR B CA 1
ATOM 1921 C C . THR B 1 5 ? 0.28 -22.125 -3.174 1 95.56 5 THR B C 1
ATOM 1923 O O . THR B 1 5 ? 1.391 -21.828 -3.623 1 95.56 5 THR B O 1
ATOM 1926 N N . ILE B 1 6 ? -0.813 -21.531 -3.547 1 97 6 ILE B N 1
ATOM 1927 C CA . ILE B 1 6 ? -0.824 -20.484 -4.559 1 97 6 ILE B CA 1
ATOM 1928 C C . ILE B 1 6 ? -1.304 -19.172 -3.936 1 97 6 ILE B C 1
ATOM 1930 O O . ILE B 1 6 ? -2.396 -19.109 -3.367 1 97 6 ILE B O 1
ATOM 1934 N N . PHE B 1 7 ? -0.5 -18.141 -4.023 1 98.31 7 PHE B N 1
ATOM 1935 C CA . PHE B 1 7 ? -0.86 -16.797 -3.58 1 98.31 7 PHE B CA 1
ATOM 1936 C C . PHE B 1 7 ? -1.584 -16.047 -4.688 1 98.31 7 PHE B C 1
ATOM 1938 O O . PHE B 1 7 ? -1.11 -15.984 -5.824 1 98.31 7 PHE B O 1
ATOM 1945 N N . LEU B 1 8 ? -2.695 -15.508 -4.371 1 98.44 8 LEU B N 1
ATOM 1946 C CA . LEU B 1 8 ? -3.51 -14.766 -5.328 1 98.44 8 LEU B CA 1
ATOM 1947 C C . LEU B 1 8 ? -3.361 -13.258 -5.121 1 98.44 8 LEU B C 1
ATOM 1949 O O . LEU B 1 8 ? -3.762 -12.734 -4.082 1 98.44 8 LEU B O 1
ATOM 1953 N N . ASP B 1 9 ? -2.828 -12.57 -6.102 1 97.88 9 ASP B N 1
ATOM 1954 C CA . ASP B 1 9 ? -2.762 -11.109 -6.129 1 97.88 9 ASP B CA 1
ATOM 1955 C C . ASP B 1 9 ? -4.148 -10.5 -6.332 1 97.88 9 ASP B C 1
ATOM 1957 O O . ASP B 1 9 ? -5.098 -11.203 -6.676 1 97.88 9 ASP B O 1
ATOM 1961 N N . THR B 1 10 ? -4.262 -9.234 -6.113 1 96.06 10 THR B N 1
ATOM 1962 C CA . THR B 1 10 ? -5.555 -8.555 -6.152 1 96.06 10 THR B CA 1
ATOM 1963 C C . THR B 1 10 ? -6.207 -8.719 -7.523 1 96.06 10 THR B C 1
ATOM 1965 O O . THR B 1 10 ? -7.391 -9.055 -7.613 1 96.06 10 THR B O 1
ATOM 1968 N N . PRO B 1 11 ? -5.457 -8.523 -8.641 1 94.31 11 PRO B N 1
ATOM 1969 C CA . PRO B 1 11 ? -6.105 -8.68 -9.938 1 94.31 11 PRO B CA 1
ATOM 1970 C C . PRO B 1 11 ? -6.652 -10.086 -10.164 1 94.31 11 PRO B C 1
ATOM 1972 O O . PRO B 1 11 ? -7.668 -10.258 -10.844 1 94.31 11 PRO B O 1
ATOM 1975 N N . ILE B 1 12 ? -5.941 -11.039 -9.641 1 96.62 12 ILE B N 1
ATOM 1976 C CA . ILE B 1 12 ? -6.391 -12.422 -9.797 1 96.62 12 ILE B CA 1
ATOM 1977 C C . ILE B 1 12 ? -7.648 -12.648 -8.961 1 96.62 12 ILE B C 1
ATOM 1979 O O . ILE B 1 12 ? -8.602 -13.289 -9.422 1 96.62 12 ILE B O 1
ATOM 1983 N N . LEU B 1 13 ? -7.676 -12.133 -7.727 1 96.31 13 LEU B N 1
ATOM 1984 C CA . LEU B 1 13 ? -8.867 -12.211 -6.887 1 96.31 13 LEU B CA 1
ATOM 1985 C C . LEU B 1 13 ? -10.07 -11.594 -7.59 1 96.31 13 LEU B C 1
ATOM 1987 O O . LEU B 1 13 ? -11.156 -12.18 -7.598 1 96.31 13 LEU B O 1
ATOM 1991 N N . ARG B 1 14 ? -9.844 -10.445 -8.141 1 94.81 14 ARG B N 1
ATOM 1992 C CA . ARG B 1 14 ? -10.898 -9.75 -8.859 1 94.81 14 ARG B CA 1
ATOM 1993 C C . ARG B 1 14 ? -11.43 -10.594 -10.016 1 94.81 14 ARG B C 1
ATOM 1995 O O . ARG B 1 14 ? -12.641 -10.766 -10.156 1 94.81 14 ARG B O 1
ATOM 2002 N N . GLU B 1 15 ? -10.555 -11.148 -10.805 1 93.12 15 GLU B N 1
ATOM 2003 C CA . GLU B 1 15 ? -10.953 -11.953 -11.953 1 93.12 15 GLU B CA 1
ATOM 2004 C C . GLU B 1 15 ? -11.703 -13.203 -11.516 1 93.12 15 GLU B C 1
ATOM 2006 O O . GLU B 1 15 ? -12.734 -13.562 -12.094 1 93.12 15 GLU B O 1
ATOM 2011 N N . ALA B 1 16 ? -11.133 -13.852 -10.508 1 94.94 16 ALA B N 1
ATOM 2012 C CA . ALA B 1 16 ? -11.758 -15.055 -9.977 1 94.94 16 ALA B CA 1
ATOM 2013 C C . ALA B 1 16 ? -13.18 -14.766 -9.5 1 94.94 16 ALA B C 1
ATOM 2015 O O . ALA B 1 16 ? -14.102 -15.531 -9.781 1 94.94 16 ALA B O 1
ATOM 2016 N N . PHE B 1 17 ? -13.367 -13.656 -8.805 1 94.94 17 PHE B N 1
ATOM 2017 C CA . PHE B 1 17 ? -14.672 -13.266 -8.281 1 94.94 17 PHE B CA 1
ATOM 2018 C C . PHE B 1 17 ? -15.648 -12.992 -9.414 1 94.94 17 PHE B C 1
ATOM 2020 O O . PHE B 1 17 ? -16.781 -13.461 -9.383 1 94.94 17 PHE B O 1
ATOM 2027 N N . VAL B 1 18 ? -15.172 -12.234 -10.383 1 91.75 18 VAL B N 1
ATOM 2028 C CA . VAL B 1 18 ? -16 -11.906 -11.531 1 91.75 18 VAL B CA 1
ATOM 2029 C C . VAL B 1 18 ? -16.422 -13.18 -12.266 1 91.75 18 VAL B C 1
ATOM 2031 O O . VAL B 1 18 ? -17.578 -13.359 -12.609 1 91.75 18 VAL B O 1
ATOM 2034 N N . LYS B 1 19 ? -15.516 -14.07 -12.5 1 90.69 19 LYS B N 1
ATOM 2035 C CA . LYS B 1 19 ? -15.805 -15.344 -13.164 1 90.69 19 LYS B CA 1
ATOM 2036 C C . LYS B 1 19 ? -16.828 -16.156 -12.375 1 90.69 19 LYS B C 1
ATOM 2038 O O . LYS B 1 19 ? -17.812 -16.625 -12.945 1 90.69 19 LYS B O 1
ATOM 2043 N N . ARG B 1 20 ? -16.594 -16.219 -11.125 1 91.62 20 ARG B N 1
ATOM 2044 C CA . ARG B 1 20 ? -17.531 -16.953 -10.273 1 91.62 20 ARG B CA 1
ATOM 2045 C C . ARG B 1 20 ? -18.922 -16.359 -10.336 1 91.62 20 ARG B C 1
ATOM 2047 O O . ARG B 1 20 ? -19.922 -17.078 -10.398 1 91.62 20 ARG B O 1
ATOM 2054 N N . THR B 1 21 ? -19.031 -15.055 -10.258 1 90.31 21 THR B N 1
ATOM 2055 C CA . THR B 1 21 ? -20.312 -14.359 -10.289 1 90.31 21 THR B CA 1
ATOM 2056 C C . THR B 1 21 ? -21.031 -14.594 -11.609 1 90.31 21 THR B C 1
ATOM 2058 O O . THR B 1 21 ? -22.25 -14.586 -11.672 1 90.31 21 THR B O 1
ATOM 2061 N N . ASN B 1 22 ? -20.266 -14.883 -12.617 1 91.69 22 ASN B N 1
ATOM 2062 C CA . ASN B 1 22 ? -20.844 -15.133 -13.938 1 91.69 22 ASN B CA 1
ATOM 2063 C C . ASN B 1 22 ? -21.031 -16.625 -14.195 1 91.69 22 ASN B C 1
ATOM 2065 O O . ASN B 1 22 ? -21.281 -17.031 -15.328 1 91.69 22 ASN B O 1
ATOM 2069 N N . GLY B 1 23 ? -20.812 -17.438 -13.227 1 91.56 23 GLY B N 1
ATOM 2070 C CA . GLY B 1 23 ? -21.062 -18.875 -13.328 1 91.56 23 GLY B CA 1
ATOM 2071 C C . GLY B 1 23 ? -19.906 -19.641 -13.914 1 91.56 23 GLY B C 1
ATOM 2072 O O . GLY B 1 23 ? -20.047 -20.812 -14.273 1 91.56 23 GLY B O 1
ATOM 2073 N N . ILE B 1 24 ? -18.844 -18.984 -14.016 1 91.88 24 ILE B N 1
ATOM 2074 C CA . ILE B 1 24 ? -17.656 -19.625 -14.562 1 91.88 24 ILE B CA 1
ATOM 2075 C C . ILE B 1 24 ? -16.781 -20.188 -13.43 1 91.88 24 ILE B C 1
ATOM 2077 O O . ILE B 1 24 ? -16.562 -19.5 -12.438 1 91.88 24 ILE B O 1
ATOM 2081 N N . ASN B 1 25 ? -16.422 -21.422 -13.539 1 94.56 25 ASN B N 1
ATOM 2082 C CA . ASN B 1 25 ? -15.469 -22 -12.609 1 94.56 25 ASN B CA 1
ATOM 2083 C C . ASN B 1 25 ? -14.055 -21.469 -12.852 1 94.56 25 ASN B C 1
ATOM 2085 O O . ASN B 1 25 ? -13.344 -21.984 -13.711 1 94.56 25 ASN B O 1
ATOM 2089 N N . TRP B 1 26 ? -13.656 -20.547 -12.031 1 93.38 26 TRP B N 1
ATOM 2090 C CA . TRP B 1 26 ? -12.391 -19.859 -12.273 1 93.38 26 TRP B CA 1
ATOM 2091 C C . TRP B 1 26 ? -11.211 -20.797 -12.086 1 93.38 26 TRP B C 1
ATOM 2093 O O . TRP B 1 26 ? -10.172 -20.641 -12.727 1 93.38 26 TRP B O 1
ATOM 2103 N N . ARG B 1 27 ? -11.266 -21.797 -11.227 1 93.56 27 ARG B N 1
ATOM 2104 C CA . ARG B 1 27 ? -10.195 -22.766 -10.984 1 93.56 27 ARG B CA 1
ATOM 2105 C C . ARG B 1 27 ? -9.906 -23.594 -12.234 1 93.56 27 ARG B C 1
ATOM 2107 O O . ARG B 1 27 ? -8.742 -23.828 -12.578 1 93.56 27 ARG B O 1
ATOM 2114 N N . GLN B 1 28 ? -10.977 -23.984 -12.812 1 91.81 28 GLN B N 1
ATOM 2115 C CA . GLN B 1 28 ? -10.844 -24.734 -14.047 1 91.81 28 GLN B CA 1
ATOM 2116 C C . GLN B 1 28 ? -10.32 -23.859 -15.18 1 91.81 28 GLN B C 1
ATOM 2118 O O . GLN B 1 28 ? -9.508 -24.312 -15.992 1 91.81 28 GLN B O 1
ATOM 2123 N N . ASP B 1 29 ? -10.781 -22.672 -15.211 1 91.5 29 ASP B N 1
ATOM 2124 C CA . ASP B 1 29 ? -10.367 -21.734 -16.25 1 91.5 29 ASP B CA 1
ATOM 2125 C C . ASP B 1 29 ? -8.867 -21.469 -16.188 1 91.5 29 ASP B C 1
ATOM 2127 O O . ASP B 1 29 ? -8.203 -21.359 -17.219 1 91.5 29 ASP B O 1
ATOM 2131 N N . TYR B 1 30 ? -8.344 -21.391 -14.953 1 91.19 30 TYR B N 1
ATOM 2132 C CA . TYR B 1 30 ? -6.918 -21.141 -14.758 1 91.19 30 TYR B CA 1
ATOM 2133 C C . TYR B 1 30 ? -6.141 -22.453 -14.742 1 91.19 30 TYR B C 1
ATOM 2135 O O . TYR B 1 30 ? -4.918 -22.453 -14.562 1 91.19 30 TYR B O 1
ATOM 2143 N N . LYS B 1 31 ? -6.844 -23.578 -14.867 1 89.62 31 LYS B N 1
ATOM 2144 C CA . LYS B 1 31 ? -6.234 -24.906 -14.844 1 89.62 31 LYS B CA 1
ATOM 2145 C C . LYS B 1 31 ? -5.48 -25.141 -13.539 1 89.62 31 LYS B C 1
ATOM 2147 O O . LYS B 1 31 ? -4.344 -25.625 -13.547 1 89.62 31 LYS B O 1
ATOM 2152 N N . LEU B 1 32 ? -6.086 -24.719 -12.477 1 90.75 32 LEU B N 1
ATOM 2153 C CA . LEU B 1 32 ? -5.48 -24.875 -11.156 1 90.75 32 LEU B CA 1
ATOM 2154 C C . LEU B 1 32 ? -5.562 -26.312 -10.68 1 90.75 32 LEU B C 1
ATOM 2156 O O . LEU B 1 32 ? -6.559 -27 -10.93 1 90.75 32 LEU B O 1
ATOM 2160 N N . PRO B 1 33 ? -4.531 -26.703 -10 1 88.25 33 PRO B N 1
ATOM 2161 C CA . PRO B 1 33 ? -4.605 -28.047 -9.422 1 88.25 33 PRO B CA 1
ATOM 2162 C C . PRO B 1 33 ? -5.73 -28.188 -8.406 1 88.25 33 PRO B C 1
ATOM 2164 O O . PRO B 1 33 ? -6.008 -27.25 -7.652 1 88.25 33 PRO B O 1
ATOM 2167 N N . SER B 1 34 ? -6.316 -29.344 -8.312 1 86.88 34 SER B N 1
ATOM 2168 C CA . SER B 1 34 ? -7.445 -29.594 -7.418 1 86.88 34 SER B CA 1
ATOM 2169 C C . SER B 1 34 ? -7.016 -29.516 -5.957 1 86.88 34 SER B C 1
ATOM 2171 O O . SER B 1 34 ? -7.832 -29.219 -5.082 1 86.88 34 SER B O 1
ATOM 2173 N N . ASN B 1 35 ? -5.793 -29.781 -5.723 1 88.12 35 ASN B N 1
ATOM 2174 C CA . ASN B 1 35 ? -5.316 -29.812 -4.344 1 88.12 35 ASN B CA 1
ATOM 2175 C C . ASN B 1 35 ? -4.613 -28.516 -3.965 1 88.12 35 ASN B C 1
ATOM 2177 O O . ASN B 1 35 ? -3.842 -28.469 -3.006 1 88.12 35 ASN B O 1
ATOM 2181 N N . ALA B 1 36 ? -4.883 -27.516 -4.691 1 92.81 36 ALA B N 1
ATOM 2182 C CA . ALA B 1 36 ? -4.203 -26.25 -4.438 1 92.81 36 ALA B CA 1
ATOM 2183 C C . ALA B 1 36 ? -4.809 -25.531 -3.232 1 92.81 36 ALA B C 1
ATOM 2185 O O . ALA B 1 36 ? -6.031 -25.516 -3.061 1 92.81 36 ALA B O 1
ATOM 2186 N N . HIS B 1 37 ? -3.973 -25.125 -2.377 1 96 37 HIS B N 1
ATOM 2187 C CA . HIS B 1 37 ? -4.332 -24.203 -1.305 1 96 37 HIS B CA 1
ATOM 2188 C C . HIS B 1 37 ? -4.16 -22.75 -1.745 1 96 37 HIS B C 1
ATOM 2190 O O . HIS B 1 37 ? -3.121 -22.375 -2.299 1 96 37 HIS B O 1
ATOM 2196 N N . PHE B 1 38 ? -5.176 -21.969 -1.529 1 97.56 38 PHE B N 1
ATOM 2197 C CA . PHE B 1 38 ? -5.141 -20.578 -1.995 1 97.56 38 PHE B CA 1
ATOM 2198 C C . PHE B 1 38 ? -4.996 -19.625 -0.822 1 97.56 38 PHE B C 1
ATOM 2200 O O . PHE B 1 38 ? -5.691 -19.75 0.187 1 97.56 38 PHE B O 1
ATOM 2207 N N . ILE B 1 39 ? -4.078 -18.719 -0.986 1 98.12 39 ILE B N 1
ATOM 2208 C CA . ILE B 1 39 ? -3.832 -17.703 0.045 1 98.12 39 ILE B CA 1
ATOM 2209 C C . ILE B 1 39 ? -3.684 -16.328 -0.6 1 98.12 39 ILE B C 1
ATOM 2211 O O . ILE B 1 39 ? -3.295 -16.219 -1.766 1 98.12 39 ILE B O 1
ATOM 2215 N N . THR B 1 40 ? -4.074 -15.32 0.047 1 98.5 40 THR B N 1
ATOM 2216 C CA . THR B 1 40 ? -3.855 -13.93 -0.329 1 98.5 40 THR B CA 1
ATOM 2217 C C . THR B 1 40 ? -3.447 -13.094 0.884 1 98.5 40 THR B C 1
ATOM 2219 O O . THR B 1 40 ? -3.023 -13.648 1.903 1 98.5 40 THR B O 1
ATOM 2222 N N . ALA B 1 41 ? -3.369 -11.828 0.711 1 98.12 41 ALA B N 1
ATOM 2223 C CA . ALA B 1 41 ? -2.994 -10.938 1.805 1 98.12 41 ALA B CA 1
ATOM 2224 C C . ALA B 1 41 ? -4.168 -10.055 2.223 1 98.12 41 ALA B C 1
ATOM 2226 O O . ALA B 1 41 ? -5.043 -9.75 1.411 1 98.12 41 ALA B O 1
ATOM 2227 N N . HIS B 1 42 ? -4.137 -9.688 3.455 1 97.31 42 HIS B N 1
ATOM 2228 C CA . HIS B 1 42 ? -5.113 -8.734 3.975 1 97.31 42 HIS B CA 1
ATOM 2229 C C . HIS B 1 42 ? -5.211 -7.504 3.082 1 97.31 42 HIS B C 1
ATOM 2231 O O . HIS B 1 42 ? -6.301 -6.965 2.871 1 97.31 42 HIS B O 1
ATOM 2237 N N . LYS B 1 43 ? -4.129 -7.055 2.658 1 96.75 43 LYS B N 1
ATOM 2238 C CA . LYS B 1 43 ? -4.062 -5.898 1.772 1 96.75 43 LYS B CA 1
ATOM 2239 C C . LYS B 1 43 ? -4.863 -6.137 0.496 1 96.75 43 LYS B C 1
ATOM 2241 O O . LYS B 1 43 ? -5.566 -5.242 0.022 1 96.75 43 LYS B O 1
ATOM 2246 N N . CYS B 1 44 ? -4.746 -7.309 -0.115 1 97.62 44 CYS B N 1
ATOM 2247 C CA . CYS B 1 44 ? -5.457 -7.629 -1.349 1 97.62 44 CYS B CA 1
ATOM 2248 C C . CYS B 1 44 ? -6.965 -7.617 -1.127 1 97.62 44 CYS B C 1
ATOM 2250 O O . CYS B 1 44 ? -7.723 -7.176 -1.993 1 97.62 44 CYS B O 1
ATOM 2252 N N . VAL B 1 45 ? -7.367 -8.078 0.036 1 97.81 45 VAL B N 1
ATOM 2253 C CA . VAL B 1 45 ? -8.781 -8.094 0.375 1 97.81 45 VAL B CA 1
ATOM 2254 C C . VAL B 1 45 ? -9.289 -6.66 0.534 1 97.81 45 VAL B C 1
ATOM 2256 O O . VAL B 1 45 ? -10.352 -6.305 0.011 1 97.81 45 VAL B O 1
ATOM 2259 N N . ALA B 1 46 ? -8.531 -5.875 1.167 1 96 46 ALA B N 1
ATOM 2260 C CA . ALA B 1 46 ? -8.891 -4.465 1.327 1 96 46 ALA B CA 1
ATOM 2261 C C . ALA B 1 46 ? -8.961 -3.762 -0.025 1 96 46 ALA B C 1
ATOM 2263 O O . ALA B 1 46 ? -9.867 -2.957 -0.264 1 96 46 ALA B O 1
ATOM 2264 N N . GLU B 1 47 ? -8.023 -4.051 -0.856 1 93.94 47 GLU B N 1
ATOM 2265 C CA . GLU B 1 47 ? -8.031 -3.484 -2.201 1 93.94 47 GLU B CA 1
ATOM 2266 C C . GLU B 1 47 ? -9.289 -3.893 -2.967 1 93.94 47 GLU B C 1
ATOM 2268 O O . GLU B 1 47 ? -9.867 -3.084 -3.695 1 93.94 47 GLU B O 1
ATOM 2273 N N . MET B 1 48 ? -9.68 -5.086 -2.779 1 93.88 48 MET B N 1
ATOM 2274 C CA . MET B 1 48 ? -10.906 -5.559 -3.416 1 93.88 48 MET B CA 1
ATOM 2275 C C . MET B 1 48 ? -12.117 -4.762 -2.936 1 93.88 48 MET B C 1
ATOM 2277 O O . MET B 1 48 ? -12.977 -4.395 -3.734 1 93.88 48 MET B O 1
ATOM 2281 N N . TYR B 1 49 ? -12.164 -4.512 -1.633 1 90.5 49 TYR B N 1
ATOM 2282 C CA . TYR B 1 49 ? -13.266 -3.686 -1.141 1 90.5 49 TYR B CA 1
ATOM 2283 C C . TYR B 1 49 ? -13.273 -2.326 -1.832 1 90.5 49 TYR B C 1
ATOM 2285 O O . TYR B 1 49 ? -14.336 -1.817 -2.197 1 90.5 49 TYR B O 1
ATOM 2293 N N . GLY B 1 50 ? -12.086 -1.782 -2.033 1 85.31 50 GLY B N 1
ATOM 2294 C CA . GLY B 1 50 ? -11.977 -0.531 -2.768 1 85.31 50 GLY B CA 1
ATOM 2295 C C . GLY B 1 50 ? -12.477 -0.632 -4.195 1 85.31 50 GLY B C 1
ATOM 2296 O O . GLY B 1 50 ? -13.211 0.239 -4.664 1 85.31 50 GLY B O 1
ATOM 2297 N N . ILE B 1 51 ? -12.094 -1.65 -4.84 1 85.88 51 ILE B N 1
ATOM 2298 C CA . ILE B 1 51 ? -12.492 -1.883 -6.227 1 85.88 51 ILE B CA 1
ATOM 2299 C C . ILE B 1 51 ? -14.008 -2.039 -6.312 1 85.88 51 ILE B C 1
ATOM 2301 O O . ILE B 1 51 ? -14.648 -1.47 -7.199 1 85.88 51 ILE B O 1
ATOM 2305 N N . LEU B 1 52 ? -14.586 -2.734 -5.398 1 85.19 52 LEU B N 1
ATOM 2306 C CA . LEU B 1 52 ? -16.016 -2.996 -5.395 1 85.19 52 LEU B CA 1
ATOM 2307 C C . LEU B 1 52 ? -16.812 -1.712 -5.16 1 85.19 52 LEU B C 1
ATOM 2309 O O . LEU B 1 52 ? -17.875 -1.516 -5.75 1 85.19 52 LEU B O 1
ATOM 2313 N N . LYS B 1 53 ? -16.297 -0.818 -4.363 1 78.94 53 LYS B N 1
ATOM 2314 C CA . LYS B 1 53 ? -16.938 0.468 -4.109 1 78.94 53 LYS B CA 1
ATOM 2315 C C . LYS B 1 53 ? -16.984 1.319 -5.375 1 78.94 53 LYS B C 1
ATOM 2317 O O . LYS B 1 53 ? -17.984 1.991 -5.641 1 78.94 53 LYS B O 1
ATOM 2322 N N . THR B 1 54 ? -15.859 1.3 -6.078 1 71.19 54 THR B N 1
ATOM 2323 C CA . THR B 1 54 ? -15.742 2.148 -7.262 1 71.19 54 THR B CA 1
ATOM 2324 C C . THR B 1 54 ? -16.562 1.577 -8.414 1 71.19 54 THR B C 1
ATOM 2326 O O . THR B 1 54 ? -17 2.316 -9.305 1 71.19 54 THR B O 1
ATOM 2329 N N . SER B 1 55 ? -16.656 0.324 -8.484 1 65.81 55 SER B N 1
ATOM 2330 C CA . SER B 1 55 ? -17.406 -0.322 -9.562 1 65.81 55 SER B CA 1
ATOM 2331 C C . SER B 1 55 ? -18.891 0.006 -9.469 1 65.81 55 SER B C 1
ATOM 2333 O O . SER B 1 55 ? -19.562 0.108 -10.492 1 65.81 55 SER B O 1
ATOM 2335 N N . ILE B 1 56 ? -19.281 0.136 -8.281 1 58.09 56 ILE B N 1
ATOM 2336 C CA . ILE B 1 56 ? -20.703 0.445 -8.109 1 58.09 56 ILE B CA 1
ATOM 2337 C C . ILE B 1 56 ? -20.922 1.948 -8.266 1 58.09 56 ILE B C 1
ATOM 2339 O O . ILE B 1 56 ? -22 2.385 -8.664 1 58.09 56 ILE B O 1
ATOM 2343 N N . LEU B 1 57 ? -19.859 2.758 -7.82 1 54.53 57 LEU B N 1
ATOM 2344 C CA . LEU B 1 57 ? -19.953 4.211 -7.902 1 54.53 57 LEU B CA 1
ATOM 2345 C C . LEU B 1 57 ? -19.922 4.676 -9.359 1 54.53 57 LEU B C 1
ATOM 2347 O O . LEU B 1 57 ? -20.391 5.773 -9.672 1 54.53 57 LEU B O 1
ATOM 2351 N N . ASP B 1 58 ? -19.031 4.152 -10.289 1 48.22 58 ASP B N 1
ATOM 2352 C CA . ASP B 1 58 ? -18.938 4.582 -11.688 1 48.22 58 ASP B CA 1
ATOM 2353 C C . ASP B 1 58 ? -20.312 4.898 -12.25 1 48.22 58 ASP B C 1
ATOM 2355 O O . ASP B 1 58 ? -20.438 5.574 -13.273 1 48.22 58 ASP B O 1
ATOM 2359 N N . THR B 1 59 ? -21.328 4.418 -11.711 1 39.09 59 THR B N 1
ATOM 2360 C CA . THR B 1 59 ? -22.562 4.949 -12.289 1 39.09 59 THR B CA 1
ATOM 2361 C C . THR B 1 59 ? -22.734 6.422 -11.922 1 39.09 59 THR B C 1
ATOM 2363 O O . THR B 1 59 ? -21.891 7 -11.234 1 39.09 59 THR B O 1
ATOM 2366 N N . GLU B 1 60 ? -24.109 7.047 -11.836 1 32.06 60 GLU B N 1
ATOM 2367 C CA . GLU B 1 60 ? -24.594 8.422 -11.742 1 32.06 60 GLU B CA 1
ATOM 2368 C C . GLU B 1 60 ? -24.109 9.086 -10.453 1 32.06 60 GLU B C 1
ATOM 2370 O O . GLU B 1 60 ? -24.281 10.297 -10.273 1 32.06 60 GLU B O 1
ATOM 2375 N N . LEU B 1 61 ? -23.812 8.43 -9.539 1 32.28 61 LEU B N 1
ATOM 2376 C CA . LEU B 1 61 ? -23.812 8.891 -8.148 1 32.28 61 LEU B CA 1
ATOM 2377 C C . LEU B 1 61 ? -22.578 9.75 -7.863 1 32.28 61 LEU B C 1
ATOM 2379 O O . LEU B 1 61 ? -22.469 10.344 -6.789 1 32.28 61 LEU B O 1
ATOM 2383 N N . ALA B 1 62 ? -21.656 9.602 -8.672 1 33.22 62 ALA B N 1
ATOM 2384 C CA . ALA B 1 62 ? -20.484 10.391 -8.305 1 33.22 62 ALA B CA 1
ATOM 2385 C C . ALA B 1 62 ? -20.844 11.852 -8.07 1 33.22 62 ALA B C 1
ATOM 2387 O O . ALA B 1 62 ? -20.219 12.531 -7.254 1 33.22 62 ALA B O 1
ATOM 2388 N N . SER B 1 63 ? -22.062 12.305 -8.664 1 29.58 63 SER B N 1
ATOM 2389 C CA . SER B 1 63 ? -22.406 13.719 -8.625 1 29.58 63 SER B CA 1
ATOM 2390 C C . SER B 1 63 ? -23.078 14.086 -7.301 1 29.58 63 SER B C 1
ATOM 2392 O O . SER B 1 63 ? -23 15.242 -6.863 1 29.58 63 SER B O 1
ATOM 2394 N N . TYR B 1 64 ? -24.062 13.25 -6.82 1 28.12 64 TYR B N 1
ATOM 2395 C CA . TYR B 1 64 ? -25.062 13.656 -5.844 1 28.12 64 TYR B CA 1
ATOM 2396 C C . TYR B 1 64 ? -24.453 13.758 -4.449 1 28.12 64 TYR B C 1
ATOM 2398 O O . TYR B 1 64 ? -25.078 14.312 -3.535 1 28.12 64 TYR B O 1
ATOM 2406 N N . GLY B 1 65 ? -23.5 13.078 -4.215 1 30.3 65 GLY B N 1
ATOM 2407 C CA . GLY B 1 65 ? -23.062 13.078 -2.832 1 30.3 65 GLY B CA 1
ATOM 2408 C C . GLY B 1 65 ? -22.875 14.469 -2.262 1 30.3 65 GLY B C 1
ATOM 2409 O O . GLY B 1 65 ? -22.547 14.625 -1.084 1 30.3 65 GLY B O 1
ATOM 2410 N N . LEU B 1 66 ? -23.219 15.461 -3.127 1 30.64 66 LEU B N 1
ATOM 2411 C CA . LEU B 1 66 ? -22.891 16.844 -2.793 1 30.64 66 LEU B CA 1
ATOM 2412 C C . LEU B 1 66 ? -23.984 17.484 -1.954 1 30.64 66 LEU B C 1
ATOM 2414 O O . LEU B 1 66 ? -23.719 18.359 -1.134 1 30.64 66 LEU B O 1
ATOM 2418 N N . VAL B 1 67 ? -25.281 17.094 -1.965 1 27.81 67 VAL B N 1
ATOM 2419 C CA . VAL B 1 67 ? -26.328 17.969 -1.445 1 27.81 67 VAL B CA 1
ATOM 2420 C C . VAL B 1 67 ? -26.281 17.969 0.081 1 27.81 67 VAL B C 1
ATOM 2422 O O . VAL B 1 67 ? -26.406 19.031 0.705 1 27.81 67 VAL B O 1
ATOM 2425 N N . SER B 1 68 ? -26.406 16.891 0.718 1 28.09 68 SER B N 1
ATOM 2426 C CA . SER B 1 68 ? -26.891 16.906 2.098 1 28.09 68 SER B CA 1
ATOM 2427 C C . SER B 1 68 ? -25.844 17.484 3.039 1 28.09 68 SER B C 1
ATOM 2429 O O . SER B 1 68 ? -26.016 17.484 4.258 1 28.09 68 SER B O 1
ATOM 2431 N N . LEU B 1 69 ? -24.703 18 2.609 1 32.53 69 LEU B N 1
ATOM 2432 C CA . LEU B 1 69 ? -23.797 18.797 3.424 1 32.53 69 LEU B CA 1
ATOM 2433 C C . LEU B 1 69 ? -24.422 20.156 3.75 1 32.53 69 LEU B C 1
ATOM 2435 O O . LEU B 1 69 ? -23.734 21.062 4.238 1 32.53 69 LEU B O 1
ATOM 2439 N N . LYS B 1 70 ? -25.438 20.5 3.838 1 29.06 70 LYS B N 1
ATOM 2440 C CA . LYS B 1 70 ? -26.047 21.797 4.121 1 29.06 70 LYS B CA 1
ATOM 2441 C C . LYS B 1 70 ? -25.734 22.25 5.543 1 29.06 70 LYS B C 1
ATOM 2443 O O . LYS B 1 70 ? -25.453 23.422 5.773 1 29.06 70 LYS B O 1
ATOM 2448 N N . HIS B 1 71 ? -25.844 21.656 6.68 1 28.56 71 HIS B N 1
ATOM 2449 C CA . HIS B 1 71 ? -25.703 22.297 7.984 1 28.56 71 HIS B CA 1
ATOM 2450 C C . HIS B 1 71 ? -24.25 22.328 8.438 1 28.56 71 HIS B C 1
ATOM 2452 O O . HIS B 1 71 ? -23.953 22.797 9.539 1 28.56 71 HIS B O 1
ATOM 2458 N N . LEU B 1 72 ? -23.25 21.75 8 1 32.94 72 LEU B N 1
ATOM 2459 C CA . LEU B 1 72 ? -21.953 22.094 7.426 1 32.94 72 LEU B CA 1
ATOM 2460 C C . LEU B 1 72 ? -22.094 23.156 6.344 1 32.94 72 LEU B C 1
ATOM 2462 O O . LEU B 1 72 ? -22.281 22.828 5.172 1 32.94 72 LEU B O 1
ATOM 2466 N N . ARG B 1 73 ? -22.828 24.234 6.215 1 29.45 73 ARG B N 1
ATOM 2467 C CA . ARG B 1 73 ? -23.469 25.391 5.594 1 29.45 73 ARG B CA 1
ATOM 2468 C C . ARG B 1 73 ? -22.438 26.234 4.832 1 29.45 73 ARG B C 1
ATOM 2470 O O . ARG B 1 73 ? -22.703 26.656 3.703 1 29.45 73 ARG B O 1
ATOM 2477 N N . ASP B 1 74 ? -21.484 27.156 5.449 1 30.31 74 ASP B N 1
ATOM 2478 C CA . ASP B 1 74 ? -20.531 28.172 5.008 1 30.31 74 ASP B CA 1
ATOM 2479 C C . ASP B 1 74 ? -19.438 27.547 4.141 1 30.31 74 ASP B C 1
ATOM 2481 O O . ASP B 1 74 ? -18.469 28.219 3.76 1 30.31 74 ASP B O 1
ATOM 2485 N N . ILE B 1 75 ? -19.062 26.359 4.164 1 33.09 75 ILE B N 1
ATOM 2486 C CA . ILE B 1 75 ? -18.172 25.797 3.152 1 33.09 75 ILE B CA 1
ATOM 2487 C C . ILE B 1 75 ? -18.812 25.938 1.771 1 33.09 75 ILE B C 1
ATOM 2489 O O . ILE B 1 75 ? -19.891 25.375 1.519 1 33.09 75 ILE B O 1
ATOM 2493 N N . ILE B 1 76 ? -18.609 27 0.979 1 28.67 76 ILE B N 1
ATOM 2494 C CA . ILE B 1 76 ? -18.953 27.438 -0.365 1 28.67 76 ILE B CA 1
ATOM 2495 C C . ILE B 1 76 ? -18.859 26.266 -1.338 1 28.67 76 ILE B C 1
ATOM 2497 O O . ILE B 1 76 ? -17.797 25.688 -1.516 1 28.67 76 ILE B O 1
ATOM 2501 N N . PHE B 1 77 ? -19.781 25.359 -1.521 1 33.34 77 PHE B N 1
ATOM 2502 C CA . PHE B 1 77 ? -20.031 24.344 -2.543 1 33.34 77 PHE B CA 1
ATOM 2503 C C . PHE B 1 77 ? -19.906 24.938 -3.939 1 33.34 77 PHE B C 1
ATOM 2505 O O . PHE B 1 77 ? -20.922 25.125 -4.629 1 33.34 77 PHE B O 1
ATOM 2512 N N . ASP B 1 78 ? -19.438 25.828 -4.277 1 30.98 78 ASP B N 1
ATOM 2513 C CA . ASP B 1 78 ? -19.516 26.062 -5.715 1 30.98 78 ASP B CA 1
ATOM 2514 C C . ASP B 1 78 ? -19.109 24.812 -6.5 1 30.98 78 ASP B C 1
ATOM 2516 O O . ASP B 1 78 ? -19.828 24.406 -7.422 1 30.98 78 ASP B O 1
ATOM 2520 N N . GLY B 1 79 ? -17.953 24.484 -6.973 1 29.58 79 GLY B N 1
ATOM 2521 C CA . GLY B 1 79 ? -17.562 23.5 -7.973 1 29.58 79 GLY B CA 1
ATOM 2522 C C . GLY B 1 79 ? -17.812 22.062 -7.547 1 29.58 79 GLY B C 1
ATOM 2523 O O . GLY B 1 79 ? -18.125 21.812 -6.379 1 29.58 79 GLY B O 1
ATOM 2524 N N . ASP B 1 80 ? -17.688 20.719 -8.492 1 32 80 ASP B N 1
ATOM 2525 C CA . ASP B 1 80 ? -18.109 19.359 -8.812 1 32 80 ASP B CA 1
ATOM 2526 C C . ASP B 1 80 ? -17.828 18.422 -7.652 1 32 80 ASP B C 1
ATOM 2528 O O . ASP B 1 80 ? -18.672 17.578 -7.312 1 32 80 ASP B O 1
ATOM 2532 N N . ASP B 1 81 ? -16.562 17.797 -7.312 1 34.94 81 ASP B N 1
ATOM 2533 C CA . ASP B 1 81 ? -16.062 16.438 -7.195 1 34.94 81 ASP B CA 1
ATOM 2534 C C . ASP B 1 81 ? -16.188 15.922 -5.762 1 34.94 81 ASP B C 1
ATOM 2536 O O . ASP B 1 81 ? -16.516 14.75 -5.539 1 34.94 81 ASP B O 1
ATOM 2540 N N . PHE B 1 82 ? -15.609 16.375 -4.762 1 34.47 82 PHE B N 1
ATOM 2541 C CA . PHE B 1 82 ? -15.031 15.57 -3.693 1 34.47 82 PHE B CA 1
ATOM 2542 C C . PHE B 1 82 ? -16.109 15.125 -2.709 1 34.47 82 PHE B C 1
ATOM 2544 O O . PHE B 1 82 ? -15.977 14.078 -2.07 1 34.47 82 PHE B O 1
ATOM 2551 N N . LEU B 1 83 ? -17.031 15.953 -2.523 1 39.09 83 LEU B N 1
ATOM 2552 C CA . LEU B 1 83 ? -17.891 15.641 -1.387 1 39.09 83 LEU B CA 1
ATOM 2553 C C . LEU B 1 83 ? -18.641 14.328 -1.613 1 39.09 83 LEU B C 1
ATOM 2555 O O . LEU B 1 83 ? -19.062 13.68 -0.656 1 39.09 83 LEU B O 1
ATOM 2559 N N . ASN B 1 84 ? -19.062 14.148 -2.965 1 37.5 84 ASN B N 1
ATOM 2560 C CA . ASN B 1 84 ? -19.984 13.039 -3.152 1 37.5 84 ASN B CA 1
ATOM 2561 C C . ASN B 1 84 ? -19.469 11.766 -2.482 1 37.5 84 ASN B C 1
ATOM 2563 O O . ASN B 1 84 ? -20.234 10.82 -2.275 1 37.5 84 ASN B O 1
ATOM 2567 N N . ILE B 1 85 ? -18.297 11.516 -2.443 1 36.97 85 ILE B N 1
ATOM 2568 C CA . ILE B 1 85 ? -17.641 10.266 -2.053 1 36.97 85 ILE B CA 1
ATOM 2569 C C . ILE B 1 85 ? -18.078 9.867 -0.65 1 36.97 85 ILE B C 1
ATOM 2571 O O . ILE B 1 85 ? -18.391 8.703 -0.4 1 36.97 85 ILE B O 1
ATOM 2575 N N . PHE B 1 86 ? -17.375 10.633 0.297 1 39.78 86 PHE B N 1
ATOM 2576 C CA . PHE B 1 86 ? -17.344 9.773 1.479 1 39.78 86 PHE B CA 1
ATOM 2577 C C . PHE B 1 86 ? -18.766 9.422 1.923 1 39.78 86 PHE B C 1
ATOM 2579 O O . PHE B 1 86 ? -19.562 10.305 2.236 1 39.78 86 PHE B O 1
ATOM 2586 N N . TRP B 1 87 ? -18.922 8.133 1.544 1 42.41 87 TRP B N 1
ATOM 2587 C CA . TRP B 1 87 ? -20.016 7.191 1.686 1 42.41 87 TRP B CA 1
ATOM 2588 C C . TRP B 1 87 ? -20.938 7.594 2.838 1 42.41 87 TRP B C 1
ATOM 2590 O O . TRP B 1 87 ? -22.156 7.664 2.676 1 42.41 87 TRP B O 1
ATOM 2600 N N . HIS B 1 88 ? -20.672 6.992 3.875 1 36.78 88 HIS B N 1
ATOM 2601 C CA . HIS B 1 88 ? -21.344 6.031 4.746 1 36.78 88 HIS B CA 1
ATOM 2602 C C . HIS B 1 88 ? -22.375 6.723 5.633 1 36.78 88 HIS B C 1
ATOM 2604 O O . HIS B 1 88 ? -23.516 6.258 5.738 1 36.78 88 HIS B O 1
ATOM 2610 N N . ARG B 1 89 ? -21.828 7.188 6.797 1 39.75 89 ARG B N 1
ATOM 2611 C CA . ARG B 1 89 ? -22.141 7.168 8.227 1 39.75 89 ARG B CA 1
ATOM 2612 C C . ARG B 1 89 ? -23.297 8.102 8.539 1 39.75 89 ARG B C 1
ATOM 2614 O O . ARG B 1 89 ? -24.125 7.793 9.398 1 39.75 89 ARG B O 1
ATOM 2621 N N . GLN B 1 90 ? -23.094 9.211 7.91 1 39.31 90 GLN B N 1
ATOM 2622 C CA . GLN B 1 90 ? -24.234 10.047 8.273 1 39.31 90 GLN B CA 1
ATOM 2623 C C . GLN B 1 90 ? -25.516 9.531 7.621 1 39.31 90 GLN B C 1
ATOM 2625 O O . GLN B 1 90 ? -26.609 9.82 8.102 1 39.31 90 GLN B O 1
ATOM 2630 N N . VAL B 1 91 ? -25.375 9.203 6.363 1 40.66 91 VAL B N 1
ATOM 2631 C CA . VAL B 1 91 ? -26.594 8.539 5.902 1 40.66 91 VAL B CA 1
ATOM 2632 C C . VAL B 1 91 ? -26.922 7.371 6.828 1 40.66 91 VAL B C 1
ATOM 2634 O O . VAL B 1 91 ? -28.078 6.93 6.883 1 40.66 91 VAL B O 1
ATOM 2637 N N . LEU B 1 92 ? -25.859 6.621 7.207 1 40.19 92 LEU B N 1
ATOM 2638 C CA . LEU B 1 92 ? -26.172 5.492 8.078 1 40.19 92 LEU B CA 1
ATOM 2639 C C . LEU B 1 92 ? -27 5.941 9.273 1 40.19 92 LEU B C 1
ATOM 2641 O O . LEU B 1 92 ? -27.812 5.172 9.797 1 40.19 92 LEU B O 1
ATOM 2645 N N . GLU B 1 93 ? -26.438 6.988 9.844 1 41.31 93 GLU B N 1
ATOM 2646 C CA . GLU B 1 93 ? -27.312 7.223 10.984 1 41.31 93 GLU B CA 1
ATOM 2647 C C . GLU B 1 93 ? -28.75 7.441 10.547 1 41.31 93 GLU B C 1
ATOM 2649 O O . GLU B 1 93 ? -29.688 7.242 11.328 1 41.31 93 GLU B O 1
ATOM 2654 N N . SER B 1 94 ? -28.953 7.969 9.406 1 39.75 94 SER B N 1
ATOM 2655 C CA . SER B 1 94 ? -30.359 8.039 9.008 1 39.75 94 SER B CA 1
ATOM 2656 C C . SER B 1 94 ? -30.812 6.754 8.32 1 39.75 94 SER B C 1
ATOM 2658 O O . SER B 1 94 ? -30.062 6.18 7.523 1 39.75 94 SER B O 1
ATOM 2660 N N . SER B 1 95 ? -31.578 5.926 8.898 1 44.16 95 SER B N 1
ATOM 2661 C CA . SER B 1 95 ? -32.156 4.676 8.406 1 44.16 95 SER B CA 1
ATOM 2662 C C . SER B 1 95 ? -32.375 4.727 6.902 1 44.16 95 SER B C 1
ATOM 2664 O O . SER B 1 95 ? -33.188 5.535 6.422 1 44.16 95 SER B O 1
ATOM 2666 N N . PRO B 1 96 ? -31.375 4.172 6.133 1 46.28 96 PRO B N 1
ATOM 2667 C CA . PRO B 1 96 ? -31.625 4.078 4.691 1 46.28 96 PRO B CA 1
ATOM 2668 C C . PRO B 1 96 ? -33.094 3.889 4.352 1 46.28 96 PRO B C 1
ATOM 2670 O O . PRO B 1 96 ? -33.562 4.41 3.338 1 46.28 96 PRO B O 1
ATOM 2673 N N . SER B 1 97 ? -33.625 3.08 5.137 1 46.91 97 SER B N 1
ATOM 2674 C CA . SER B 1 97 ? -35.031 2.793 4.926 1 46.91 97 SER B CA 1
ATOM 2675 C C . SER B 1 97 ? -35.875 4.07 4.941 1 46.91 97 SER B C 1
ATOM 2677 O O . SER B 1 97 ? -36.812 4.211 4.168 1 46.91 97 SER B O 1
ATOM 2679 N N . VAL B 1 98 ? -35.438 4.883 5.793 1 47.69 98 VAL B N 1
ATOM 2680 C CA . VAL B 1 98 ? -36.281 6.07 5.938 1 47.69 98 VAL B CA 1
ATOM 2681 C C . VAL B 1 98 ? -36.062 7 4.746 1 47.69 98 VAL B C 1
ATOM 2683 O O . VAL B 1 98 ? -37.031 7.543 4.191 1 47.69 98 VAL B O 1
ATOM 2686 N N . LEU B 1 99 ? -34.781 7.105 4.316 1 49.59 99 LEU B N 1
ATOM 2687 C CA . LEU B 1 99 ? -34.5 8.016 3.213 1 49.59 99 LEU B CA 1
ATOM 2688 C C . LEU B 1 99 ? -35 7.438 1.889 1 49.59 99 LEU B C 1
ATOM 2690 O O . LEU B 1 99 ? -35.5 8.164 1.029 1 49.59 99 LEU B O 1
ATOM 2694 N N . ALA B 1 100 ? -34.812 6.23 1.823 1 51.94 100 ALA B N 1
ATOM 2695 C CA . ALA B 1 100 ? -35.281 5.562 0.607 1 51.94 100 ALA B CA 1
ATOM 2696 C C . ALA B 1 100 ? -36.781 5.699 0.444 1 51.94 100 ALA B C 1
ATOM 2698 O O . ALA B 1 100 ? -37.312 5.672 -0.676 1 51.94 100 ALA B O 1
ATOM 2699 N N . GLN B 1 101 ? -37.406 5.801 1.592 1 51.69 101 GLN B N 1
ATOM 2700 C CA . GLN B 1 101 ? -38.844 5.812 1.576 1 51.69 101 GLN B CA 1
ATOM 2701 C C . GLN B 1 101 ? -39.406 7.234 1.462 1 51.69 101 GLN B C 1
ATOM 2703 O O . GLN B 1 101 ? -40.594 7.441 1.348 1 51.69 101 GLN B O 1
ATOM 2708 N N . SER B 1 102 ? -38.344 8.086 1.531 1 51.34 102 SER B N 1
ATOM 2709 C CA . SER B 1 102 ? -38.875 9.445 1.434 1 51.34 102 SER B CA 1
ATOM 2710 C C . SER B 1 102 ? -39.438 9.719 0.041 1 51.34 102 SER B C 1
ATOM 2712 O O . SER B 1 102 ? -38.844 9.352 -0.963 1 51.34 102 SER B O 1
ATOM 2714 N N . THR B 1 103 ? -40.625 9.906 -0.039 1 57.38 103 THR B N 1
ATOM 2715 C CA . THR B 1 103 ? -41.375 10.25 -1.242 1 57.38 103 THR B CA 1
ATOM 2716 C C . THR B 1 103 ? -41.062 11.68 -1.68 1 57.38 103 THR B C 1
ATOM 2718 O O . THR B 1 103 ? -41.656 12.188 -2.637 1 57.38 103 THR B O 1
ATOM 2721 N N . SER B 1 104 ? -40.156 12.258 -0.818 1 57.84 104 SER B N 1
ATOM 2722 C CA . SER B 1 104 ? -39.875 13.625 -1.228 1 57.84 104 SER B CA 1
ATOM 2723 C C . SER B 1 104 ? -39.125 13.664 -2.539 1 57.84 104 SER B C 1
ATOM 2725 O O . SER B 1 104 ? -38.219 12.836 -2.77 1 57.84 104 SER B O 1
ATOM 2727 N N . THR B 1 105 ? -39.656 14.352 -3.531 1 61.22 105 THR B N 1
ATOM 2728 C CA . THR B 1 105 ? -39.156 14.461 -4.891 1 61.22 105 THR B CA 1
ATOM 2729 C C . THR B 1 105 ? -38.062 15.539 -4.977 1 61.22 105 THR B C 1
ATOM 2731 O O . THR B 1 105 ? -37.594 15.859 -6.062 1 61.22 105 THR B O 1
ATOM 2734 N N . ASP B 1 106 ? -37.688 16.016 -3.801 1 63.25 106 ASP B N 1
ATOM 2735 C CA . ASP B 1 106 ? -36.656 17.062 -3.947 1 63.25 106 ASP B CA 1
ATOM 2736 C C . ASP B 1 106 ? -35.281 16.453 -4.238 1 63.25 106 ASP B C 1
ATOM 2738 O O . ASP B 1 106 ? -35.094 15.25 -4.047 1 63.25 106 ASP B O 1
ATOM 2742 N N . GLU B 1 107 ? -34.469 17.312 -4.812 1 62.25 107 GLU B N 1
ATOM 2743 C CA . GLU B 1 107 ? -33.188 16.891 -5.32 1 62.25 107 GLU B CA 1
ATOM 2744 C C . GLU B 1 107 ? -32.312 16.281 -4.211 1 62.25 107 GLU B C 1
ATOM 2746 O O . GLU B 1 107 ? -31.641 15.281 -4.434 1 62.25 107 GLU B O 1
ATOM 2751 N N . TYR B 1 108 ? -32.469 16.766 -3.049 1 61.59 108 TYR B N 1
ATOM 2752 C CA . TYR B 1 108 ? -31.703 16.281 -1.907 1 61.59 108 TYR B CA 1
ATOM 2753 C C . TYR B 1 108 ? -32.125 14.875 -1.52 1 61.59 108 TYR B C 1
ATOM 2755 O O . TYR B 1 108 ? -31.297 13.984 -1.341 1 61.59 108 TYR B O 1
ATOM 2763 N N . THR B 1 109 ? -33.406 14.781 -1.484 1 64.75 109 THR B N 1
ATOM 2764 C CA . THR B 1 109 ? -33.938 13.477 -1.125 1 64.75 109 THR B CA 1
ATOM 2765 C C . THR B 1 109 ? -33.594 12.438 -2.188 1 64.75 109 THR B C 1
ATOM 2767 O O . THR B 1 109 ? -33.25 11.297 -1.861 1 64.75 109 THR B O 1
ATOM 2770 N N . ARG B 1 110 ? -33.656 12.883 -3.414 1 68.88 110 ARG B N 1
ATOM 2771 C CA . ARG B 1 110 ? -33.312 11.984 -4.512 1 68.88 110 ARG B CA 1
ATOM 2772 C C . ARG B 1 110 ? -31.875 11.523 -4.41 1 68.88 110 ARG B C 1
ATOM 2774 O O . ARG B 1 110 ? -31.578 10.344 -4.625 1 68.88 110 ARG B O 1
ATOM 2781 N N . LYS B 1 111 ? -31.031 12.453 -4.051 1 66.06 111 LYS B N 1
ATOM 2782 C CA . LYS B 1 111 ? -29.625 12.125 -3.906 1 66.06 111 LYS B CA 1
ATOM 2783 C C . LYS B 1 111 ? -29.391 11.156 -2.752 1 66.06 111 LYS B C 1
ATOM 2785 O O . LYS B 1 111 ? -28.625 10.203 -2.873 1 66.06 111 LYS B O 1
ATOM 2790 N N . LEU B 1 112 ? -30.125 11.367 -1.72 1 67.62 112 LEU B N 1
ATOM 2791 C CA . LEU B 1 112 ? -30.016 10.484 -0.565 1 67.62 112 LEU B CA 1
ATOM 2792 C C . LEU B 1 112 ? -30.5 9.078 -0.901 1 67.62 112 LEU B C 1
ATOM 2794 O O . LEU B 1 112 ? -29.922 8.094 -0.46 1 67.62 112 LEU B O 1
ATOM 2798 N N . GLN B 1 113 ? -31.516 9.07 -1.662 1 70.25 113 GLN B N 1
ATOM 2799 C CA . GLN B 1 113 ? -32.062 7.777 -2.074 1 70.25 113 GLN B CA 1
ATOM 2800 C C . GLN B 1 113 ? -31.062 7.023 -2.961 1 70.25 113 GLN B C 1
ATOM 2802 O O . GLN B 1 113 ? -30.906 5.809 -2.828 1 70.25 113 GLN B O 1
ATOM 2807 N N . MET B 1 114 ? -30.453 7.758 -3.805 1 71.75 114 MET B N 1
ATOM 2808 C CA . MET B 1 114 ? -29.453 7.148 -4.688 1 71.75 114 MET B CA 1
ATOM 2809 C C . MET B 1 114 ? -28.266 6.617 -3.885 1 71.75 114 MET B C 1
ATOM 2811 O O . MET B 1 114 ? -27.797 5.512 -4.141 1 71.75 114 MET B O 1
ATOM 2815 N N . LEU B 1 115 ? -27.859 7.391 -2.887 1 69.5 115 LEU B N 1
ATOM 2816 C CA . LEU B 1 115 ? -26.75 6.977 -2.039 1 69.5 115 LEU B CA 1
ATOM 2817 C C . LEU B 1 115 ? -27.109 5.727 -1.242 1 69.5 115 LEU B C 1
ATOM 2819 O O . LEU B 1 115 ? -26.281 4.828 -1.083 1 69.5 115 LEU B O 1
ATOM 2823 N N . ALA B 1 116 ? -28.281 5.754 -0.815 1 71.62 116 ALA B N 1
ATOM 2824 C CA . ALA B 1 116 ? -28.75 4.59 -0.069 1 71.62 116 ALA B CA 1
ATOM 2825 C C . ALA B 1 116 ? -28.75 3.342 -0.946 1 71.62 116 ALA B C 1
ATOM 2827 O O . ALA B 1 116 ? -28.375 2.26 -0.496 1 71.62 116 ALA B O 1
ATOM 2828 N N . LYS B 1 117 ? -29.203 3.535 -2.107 1 74.12 117 LYS B N 1
ATOM 2829 C CA . LYS B 1 117 ? -29.219 2.42 -3.051 1 74.12 117 LYS B CA 1
ATOM 2830 C C . LYS B 1 117 ? -27.797 1.926 -3.338 1 74.12 117 LYS B C 1
ATOM 2832 O O . LYS B 1 117 ? -27.562 0.719 -3.402 1 74.12 117 LYS B O 1
ATOM 2837 N N . TRP B 1 118 ? -26.891 2.828 -3.475 1 73.38 118 TRP B N 1
ATOM 2838 C CA . TRP B 1 118 ? -25.5 2.479 -3.738 1 73.38 118 TRP B CA 1
ATOM 2839 C C . TRP B 1 118 ? -24.891 1.744 -2.551 1 73.38 118 TRP B C 1
ATOM 2841 O O . TRP B 1 118 ? -24.156 0.768 -2.729 1 73.38 118 TRP B O 1
ATOM 2851 N N . ARG B 1 119 ? -25.203 2.229 -1.434 1 76.06 119 ARG B N 1
ATOM 2852 C CA . ARG B 1 119 ? -24.688 1.587 -0.229 1 76.06 119 ARG B CA 1
ATOM 2853 C C . ARG B 1 119 ? -25.188 0.151 -0.115 1 76.06 119 ARG B C 1
ATOM 2855 O O . ARG B 1 119 ? -24.422 -0.761 0.186 1 76.06 119 ARG B O 1
ATOM 2862 N N . THR B 1 120 ? -26.453 0.04 -0.351 1 77.62 120 THR B N 1
ATOM 2863 C CA . THR B 1 120 ? -27.047 -1.293 -0.302 1 77.62 120 THR B CA 1
ATOM 2864 C C . THR B 1 120 ? -26.422 -2.203 -1.351 1 77.62 120 THR B C 1
ATOM 2866 O O . THR B 1 120 ? -26.141 -3.375 -1.081 1 77.62 120 THR B O 1
ATOM 2869 N N . GLY B 1 121 ? -26.25 -1.626 -2.492 1 78.62 121 GLY B N 1
ATOM 2870 C CA . GLY B 1 121 ? -25.578 -2.387 -3.543 1 78.62 121 GLY B CA 1
ATOM 2871 C C . GLY B 1 121 ? -24.172 -2.807 -3.176 1 78.62 121 GLY B C 1
ATOM 2872 O O . GLY B 1 121 ? -23.781 -3.957 -3.393 1 78.62 121 GLY B O 1
ATOM 2873 N N . TYR B 1 122 ? -23.438 -1.879 -2.576 1 80.44 122 TYR B N 1
ATOM 2874 C CA . TYR B 1 122 ? -22.078 -2.18 -2.145 1 80.44 122 TYR B CA 1
ATOM 2875 C C . TYR B 1 122 ? -22.062 -3.262 -1.071 1 80.44 122 TYR B C 1
ATOM 2877 O O . TYR B 1 122 ? -21.266 -4.191 -1.124 1 80.44 122 TYR B O 1
ATOM 2885 N N . GLU B 1 123 ? -22.984 -3.121 -0.095 1 84.44 123 GLU B N 1
ATOM 2886 C CA . GLU B 1 123 ? -23.062 -4.098 0.987 1 84.44 123 GLU B CA 1
ATOM 2887 C C . GLU B 1 123 ? -23.328 -5.5 0.446 1 84.44 123 GLU B C 1
ATOM 2889 O O . GLU B 1 123 ? -22.734 -6.477 0.909 1 84.44 123 GLU B O 1
ATOM 2894 N N . GLN B 1 124 ? -24.094 -5.535 -0.55 1 85.44 124 GLN B N 1
ATOM 2895 C CA . GLN B 1 124 ? -24.422 -6.828 -1.138 1 85.44 124 GLN B CA 1
ATOM 2896 C C . GLN B 1 124 ? -23.219 -7.43 -1.854 1 85.44 124 GLN B C 1
ATOM 2898 O O . GLN B 1 124 ? -22.906 -8.602 -1.658 1 85.44 124 GLN B O 1
ATOM 2903 N N . VAL B 1 125 ? -22.594 -6.629 -2.678 1 88.69 125 VAL B N 1
ATOM 2904 C CA . VAL B 1 125 ? -21.469 -7.16 -3.445 1 88.69 125 VAL B CA 1
ATOM 2905 C C . VAL B 1 125 ? -20.312 -7.496 -2.508 1 88.69 125 VAL B C 1
ATOM 2907 O O . VAL B 1 125 ? -19.578 -8.469 -2.732 1 88.69 125 VAL B O 1
ATOM 2910 N N . ARG B 1 126 ? -20.109 -6.672 -1.512 1 89.88 126 ARG B N 1
ATOM 2911 C CA . ARG B 1 126 ? -19.094 -6.973 -0.506 1 89.88 126 ARG B CA 1
ATOM 2912 C C . ARG B 1 126 ? -19.375 -8.305 0.175 1 89.88 126 ARG B C 1
ATOM 2914 O O . ARG B 1 126 ? -18.469 -9.125 0.344 1 89.88 126 ARG B O 1
ATOM 2921 N N . TYR B 1 127 ? -20.609 -8.492 0.561 1 93.06 127 TYR B N 1
ATOM 2922 C CA . TYR B 1 127 ? -21.016 -9.758 1.163 1 93.06 127 TYR B CA 1
ATOM 2923 C C . TYR B 1 127 ? -20.75 -10.922 0.214 1 93.06 127 TYR B C 1
ATOM 2925 O O . TYR B 1 127 ? -20.234 -11.969 0.625 1 93.06 127 TYR B O 1
ATOM 2933 N N . ASP B 1 128 ? -21.125 -10.766 -1.004 1 92.44 128 ASP B N 1
ATOM 2934 C CA . ASP B 1 128 ? -20.891 -11.797 -2.006 1 92.44 128 ASP B CA 1
ATOM 2935 C C . ASP B 1 128 ? -19.406 -12.133 -2.123 1 92.44 128 ASP B C 1
ATOM 2937 O O . ASP B 1 128 ? -19.031 -13.297 -2.285 1 92.44 128 ASP B O 1
ATOM 2941 N N . PHE B 1 129 ? -18.594 -11.109 -2.072 1 95 129 PHE B N 1
ATOM 2942 C CA . PHE B 1 129 ? -17.141 -11.305 -2.15 1 95 129 PHE B CA 1
ATOM 2943 C C . PHE B 1 129 ? -16.641 -12.062 -0.932 1 95 129 PHE B C 1
ATOM 2945 O O . PHE B 1 129 ? -15.828 -12.984 -1.062 1 95 129 PHE B O 1
ATOM 2952 N N . ASP B 1 130 ? -17.141 -11.688 0.249 1 96.75 130 ASP B N 1
ATOM 2953 C CA . ASP B 1 130 ? -16.766 -12.398 1.466 1 96.75 130 ASP B CA 1
ATOM 2954 C C . ASP B 1 130 ? -17.172 -13.867 1.396 1 96.75 130 ASP B C 1
ATOM 2956 O O . ASP B 1 130 ? -16.406 -14.75 1.797 1 96.75 130 ASP B O 1
ATOM 2960 N N . GLU B 1 131 ? -18.312 -14.102 0.885 1 96.88 131 GLU B N 1
ATOM 2961 C CA . GLU B 1 131 ? -18.797 -15.469 0.72 1 96.88 131 GLU B CA 1
ATOM 2962 C C . GLU B 1 131 ? -17.953 -16.234 -0.301 1 96.88 131 GLU B C 1
ATOM 2964 O O . GLU B 1 131 ? -17.703 -17.422 -0.132 1 96.88 131 GLU B O 1
ATOM 2969 N N . PHE B 1 132 ? -17.625 -15.508 -1.304 1 96.56 132 PHE B N 1
ATOM 2970 C CA . PHE B 1 132 ? -16.75 -16.109 -2.305 1 96.56 132 PHE B CA 1
ATOM 2971 C C . PHE B 1 132 ? -15.438 -16.578 -1.67 1 96.56 132 PHE B C 1
ATOM 2973 O O . PHE B 1 132 ? -15 -17.703 -1.903 1 96.56 132 PHE B O 1
ATOM 2980 N N . LEU B 1 133 ? -14.773 -15.789 -0.834 1 98.25 133 LEU B N 1
ATOM 2981 C CA . LEU B 1 133 ? -13.531 -16.156 -0.164 1 98.25 133 LEU B CA 1
ATOM 2982 C C . LEU B 1 133 ? -13.727 -17.422 0.683 1 98.25 133 LEU B C 1
ATOM 2984 O O . LEU B 1 133 ? -12.914 -18.344 0.633 1 98.25 133 LEU B O 1
ATOM 2988 N N . LYS B 1 134 ? -14.797 -17.422 1.354 1 97.62 134 LYS B N 1
ATOM 2989 C CA . LYS B 1 134 ? -15.102 -18.547 2.236 1 97.62 134 LYS B CA 1
ATOM 2990 C C . LYS B 1 134 ? -15.375 -19.812 1.434 1 97.62 134 LYS B C 1
ATOM 2992 O O . LYS B 1 134 ? -14.797 -20.859 1.717 1 97.62 134 LYS B O 1
ATOM 2997 N N . ARG B 1 135 ? -16.156 -19.734 0.449 1 96.06 135 ARG B N 1
ATOM 2998 C CA . ARG B 1 135 ? -16.578 -20.891 -0.345 1 96.06 135 ARG B CA 1
ATOM 2999 C C . ARG B 1 135 ? -15.391 -21.484 -1.101 1 96.06 135 ARG B C 1
ATOM 3001 O O . ARG B 1 135 ? -15.305 -22.703 -1.26 1 96.06 135 ARG B O 1
ATOM 3008 N N . GLU B 1 136 ? -14.602 -20.641 -1.561 1 96.19 136 GLU B N 1
ATOM 3009 C CA . GLU B 1 136 ? -13.445 -21.094 -2.334 1 96.19 136 GLU B CA 1
ATOM 3010 C C . GLU B 1 136 ? -12.266 -21.438 -1.426 1 96.19 136 GLU B C 1
ATOM 3012 O O . GLU B 1 136 ? -11.195 -21.797 -1.903 1 96.19 136 GLU B O 1
ATOM 3017 N N . SER B 1 137 ? -12.438 -21.266 -0.121 1 96.38 137 SER B N 1
ATOM 3018 C CA . SER B 1 137 ? -11.414 -21.547 0.882 1 96.38 137 SER B CA 1
ATOM 3019 C C . SER B 1 137 ? -10.133 -20.75 0.606 1 96.38 137 SER B C 1
ATOM 3021 O O . SER B 1 137 ? -9.039 -21.328 0.608 1 96.38 137 SER B O 1
ATOM 3023 N N . ILE B 1 138 ? -10.328 -19.547 0.27 1 97.88 138 ILE B N 1
ATOM 3024 C CA . ILE B 1 138 ? -9.195 -18.641 0.109 1 97.88 138 ILE B CA 1
ATOM 3025 C C . ILE B 1 138 ? -8.875 -17.969 1.442 1 97.88 138 ILE B C 1
ATOM 3027 O O . ILE B 1 138 ? -9.68 -17.188 1.953 1 97.88 138 ILE B O 1
ATOM 3031 N N . GLU B 1 139 ? -7.742 -18.25 1.933 1 97.56 139 GLU B N 1
ATOM 3032 C CA . GLU B 1 139 ? -7.297 -17.656 3.189 1 97.56 139 GLU B CA 1
ATOM 3033 C C . GLU B 1 139 ? -6.48 -16.391 2.943 1 97.56 139 GLU B C 1
ATOM 3035 O O . GLU B 1 139 ? -5.934 -16.203 1.856 1 97.56 139 GLU B O 1
ATOM 3040 N N . TYR B 1 140 ? -6.48 -15.484 3.873 1 96.19 140 TYR B N 1
ATOM 3041 C CA . TYR B 1 140 ? -5.594 -14.336 3.719 1 96.19 140 TYR B CA 1
ATOM 3042 C C . TYR B 1 140 ? -4.844 -14.047 5.012 1 96.19 140 TYR B C 1
ATOM 3044 O O . TYR B 1 140 ? -5.375 -14.258 6.105 1 96.19 140 TYR B O 1
ATOM 3052 N N . ILE B 1 141 ? -3.645 -13.672 4.883 1 96.56 141 ILE B N 1
ATOM 3053 C CA . ILE B 1 141 ? -2.736 -13.375 5.984 1 96.56 141 ILE B CA 1
ATOM 3054 C C . ILE B 1 141 ? -3.014 -11.969 6.512 1 96.56 141 ILE B C 1
ATOM 3056 O O . ILE B 1 141 ? -2.83 -10.977 5.797 1 96.56 141 ILE B O 1
ATOM 3060 N N . HIS B 1 142 ? -3.355 -11.914 7.762 1 95.88 142 HIS B N 1
ATOM 3061 C CA . HIS B 1 142 ? -3.586 -10.625 8.406 1 95.88 142 HIS B CA 1
ATOM 3062 C C . HIS B 1 142 ? -2.27 -9.922 8.711 1 95.88 142 HIS B C 1
ATOM 3064 O O . HIS B 1 142 ? -1.267 -10.57 9.016 1 95.88 142 HIS B O 1
ATOM 3070 N N . TYR B 1 143 ? -2.35 -8.578 8.695 1 95.44 143 TYR B N 1
ATOM 3071 C CA . TYR B 1 143 ? -1.182 -7.781 9.055 1 95.44 143 TYR B CA 1
ATOM 3072 C C . TYR B 1 143 ? -0.655 -8.18 10.43 1 95.44 143 TYR B C 1
ATOM 3074 O O . TYR B 1 143 ? 0.555 -8.32 10.617 1 95.44 143 TYR B O 1
ATOM 3082 N N . GLY B 1 144 ? -1.604 -8.383 11.367 1 93.38 144 GLY B N 1
ATOM 3083 C CA . GLY B 1 144 ? -1.211 -8.727 12.727 1 93.38 144 GLY B CA 1
ATOM 3084 C C . GLY B 1 144 ? -0.45 -10.031 12.812 1 93.38 144 GLY B C 1
ATOM 3085 O O . GLY B 1 144 ? 0.415 -10.203 13.672 1 93.38 144 GLY B O 1
ATOM 3086 N N . VAL B 1 145 ? -0.77 -10.914 11.969 1 94.25 145 VAL B N 1
ATOM 3087 C CA . VAL B 1 145 ? -0.089 -12.203 11.93 1 94.25 145 VAL B CA 1
ATOM 3088 C C . VAL B 1 145 ? 1.267 -12.047 11.242 1 94.25 145 VAL B C 1
ATOM 3090 O O . VAL B 1 145 ? 2.279 -12.555 11.734 1 94.25 145 VAL B O 1
ATOM 3093 N N . LEU B 1 146 ? 1.292 -11.344 10.211 1 95.19 146 LEU B N 1
ATOM 3094 C CA . LEU B 1 146 ? 2.5 -11.148 9.422 1 95.19 146 LEU B CA 1
ATOM 3095 C C . LEU B 1 146 ? 3.566 -10.414 10.227 1 95.19 146 LEU B C 1
ATOM 3097 O O . LEU B 1 146 ? 4.73 -10.828 10.242 1 95.19 146 LEU B O 1
ATOM 3101 N N . PHE B 1 147 ? 3.178 -9.422 10.977 1 94.31 147 PHE B N 1
ATOM 3102 C CA . PHE B 1 147 ? 4.148 -8.531 11.609 1 94.31 147 PHE B CA 1
ATOM 3103 C C . PHE B 1 147 ? 4.227 -8.797 13.109 1 94.31 147 PHE B C 1
ATOM 3105 O O . PHE B 1 147 ? 4.84 -8.031 13.852 1 94.31 147 PHE B O 1
ATOM 3112 N N . ALA B 1 148 ? 3.598 -9.875 13.531 1 89.94 148 ALA B N 1
ATOM 3113 C CA . ALA B 1 148 ? 3.695 -10.281 14.938 1 89.94 148 ALA B CA 1
ATOM 3114 C C . ALA B 1 148 ? 5.125 -10.688 15.289 1 89.94 148 ALA B C 1
ATOM 3116 O O . ALA B 1 148 ? 5.547 -10.555 16.438 1 89.94 148 ALA B O 1
ATOM 3117 N N . GLN B 1 149 ? 5.777 -11.195 14.289 1 87.5 149 GLN B N 1
ATOM 3118 C CA . GLN B 1 149 ? 7.152 -11.633 14.508 1 87.5 149 GLN B CA 1
ATOM 3119 C C . GLN B 1 149 ? 8.148 -10.602 14 1 87.5 149 GLN B C 1
ATOM 3121 O O . GLN B 1 149 ? 8.047 -10.133 12.867 1 87.5 149 GLN B O 1
ATOM 3126 N N . HIS B 1 150 ? 9.109 -10.383 14.781 1 89.12 150 HIS B N 1
ATOM 3127 C CA . HIS B 1 150 ? 10.109 -9.367 14.484 1 89.12 150 HIS B CA 1
ATOM 3128 C C . HIS B 1 150 ? 10.891 -9.719 13.219 1 89.12 150 HIS B C 1
ATOM 3130 O O . HIS B 1 150 ? 11.328 -8.828 12.484 1 89.12 150 HIS B O 1
ATOM 3136 N N . GLU B 1 151 ? 10.992 -10.977 13.016 1 92.25 151 GLU B N 1
ATOM 3137 C CA . GLU B 1 151 ? 11.727 -11.438 11.844 1 92.25 151 GLU B CA 1
ATOM 3138 C C . GLU B 1 151 ? 11.086 -10.93 10.555 1 92.25 151 GLU B C 1
ATOM 3140 O O . GLU B 1 151 ? 11.789 -10.57 9.602 1 92.25 151 GLU B O 1
ATOM 3145 N N . TRP B 1 152 ? 9.867 -10.789 10.523 1 93.75 152 TRP B N 1
ATOM 3146 C CA . TRP B 1 152 ? 9.18 -10.414 9.289 1 93.75 152 TRP B CA 1
ATOM 3147 C C . TRP B 1 152 ? 9.156 -8.898 9.125 1 93.75 152 TRP B C 1
ATOM 3149 O O . TRP B 1 152 ? 9.078 -8.398 8 1 93.75 152 TRP B O 1
ATOM 3159 N N . GLN B 1 153 ? 9.273 -8.211 10.211 1 93.25 153 GLN B N 1
ATOM 3160 C CA . GLN B 1 153 ? 9.508 -6.777 10.109 1 93.25 153 GLN B CA 1
ATOM 3161 C C . GLN B 1 153 ? 10.867 -6.484 9.484 1 93.25 153 GLN B C 1
ATOM 3163 O O . GLN B 1 153 ? 10.984 -5.613 8.617 1 93.25 153 GLN B O 1
ATOM 3168 N N . ALA B 1 154 ? 11.82 -7.207 9.953 1 94.06 154 ALA B N 1
ATOM 3169 C CA . ALA B 1 154 ? 13.164 -7.051 9.414 1 94.06 154 ALA B CA 1
ATOM 3170 C C . ALA B 1 154 ? 13.203 -7.414 7.93 1 94.06 154 ALA B C 1
ATOM 3172 O O . ALA B 1 154 ? 13.844 -6.73 7.133 1 94.06 154 ALA B O 1
ATOM 3173 N N . LYS B 1 155 ? 12.523 -8.453 7.613 1 93.62 155 LYS B N 1
ATOM 3174 C CA . LYS B 1 155 ? 12.469 -8.875 6.215 1 93.62 155 LYS B CA 1
ATOM 3175 C C . LYS B 1 155 ? 11.773 -7.824 5.352 1 93.62 155 LYS B C 1
ATOM 3177 O O . LYS B 1 155 ? 12.133 -7.633 4.188 1 93.62 155 LYS B O 1
ATOM 3182 N N . PHE B 1 156 ? 10.758 -7.176 5.91 1 95.56 156 PHE B N 1
ATOM 3183 C CA . PHE B 1 156 ? 10.102 -6.078 5.211 1 95.56 156 PHE B CA 1
ATOM 3184 C C . PHE B 1 156 ? 11.094 -4.965 4.902 1 95.56 156 PHE B C 1
ATOM 3186 O O . PHE B 1 156 ? 11.156 -4.477 3.771 1 95.56 156 PHE B O 1
ATOM 3193 N N . ASP B 1 157 ? 11.906 -4.656 5.871 1 93.5 157 ASP B N 1
ATOM 3194 C CA . ASP B 1 157 ? 12.914 -3.619 5.699 1 93.5 157 ASP B CA 1
ATOM 3195 C C . ASP B 1 157 ? 13.945 -4.023 4.648 1 93.5 157 ASP B C 1
ATOM 3197 O O . ASP B 1 157 ? 14.305 -3.225 3.779 1 93.5 157 ASP B O 1
ATOM 3201 N N . ASP B 1 158 ? 14.32 -5.238 4.699 1 90.19 158 ASP B N 1
ATOM 3202 C CA . ASP B 1 158 ? 15.297 -5.75 3.738 1 90.19 158 ASP B CA 1
ATOM 3203 C C . ASP B 1 158 ? 14.75 -5.672 2.314 1 90.19 158 ASP B C 1
ATOM 3205 O O . ASP B 1 158 ? 15.461 -5.266 1.392 1 90.19 158 ASP B O 1
ATOM 3209 N N . LEU B 1 159 ? 13.531 -6.051 2.174 1 90.94 159 LEU B N 1
ATOM 3210 C CA . LEU B 1 159 ? 12.914 -6 0.854 1 90.94 159 LEU B CA 1
ATOM 3211 C C . LEU B 1 159 ? 12.844 -4.57 0.338 1 90.94 159 LEU B C 1
ATOM 3213 O O . LEU B 1 159 ? 13.156 -4.309 -0.826 1 90.94 159 LEU B O 1
ATOM 3217 N N . ALA B 1 160 ? 12.43 -3.689 1.216 1 90.81 160 ALA B N 1
ATOM 3218 C CA . ALA B 1 160 ? 12.266 -2.287 0.839 1 90.81 160 ALA B CA 1
ATOM 3219 C C . ALA B 1 160 ? 13.602 -1.679 0.41 1 9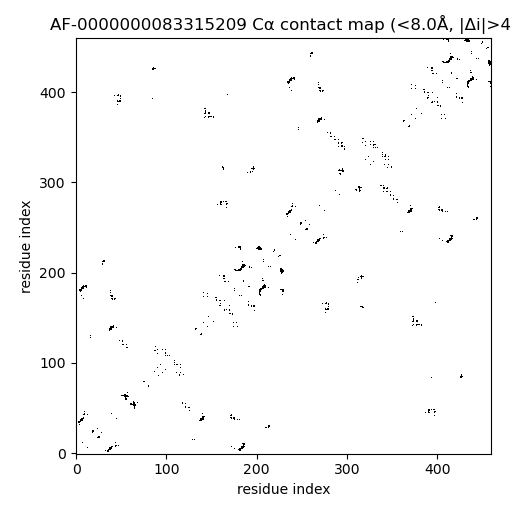0.81 160 ALA B C 1
ATOM 3221 O O . ALA B 1 160 ? 13.648 -0.867 -0.517 1 90.81 160 ALA B O 1
ATOM 3222 N N . ILE B 1 161 ? 14.617 -2.139 1.028 1 87.69 161 ILE B N 1
ATOM 3223 C CA . ILE B 1 161 ? 15.93 -1.522 0.839 1 87.69 161 ILE B CA 1
ATOM 3224 C C . ILE B 1 161 ? 16.672 -2.219 -0.301 1 87.69 161 ILE B C 1
ATOM 3226 O O . ILE B 1 161 ? 17.312 -1.563 -1.127 1 87.69 161 ILE B O 1
ATOM 3230 N N . GLU B 1 162 ? 16.484 -3.525 -0.424 1 82.44 162 GLU B N 1
ATOM 3231 C CA . GLU B 1 162 ? 17.453 -4.289 -1.21 1 82.44 162 GLU B CA 1
ATOM 3232 C C . GLU B 1 162 ? 16.844 -4.746 -2.533 1 82.44 162 GLU B C 1
ATOM 3234 O O . GLU B 1 162 ? 17.562 -5.223 -3.418 1 82.44 162 GLU B O 1
ATOM 3239 N N . THR B 1 163 ? 15.625 -4.617 -2.654 1 82.38 1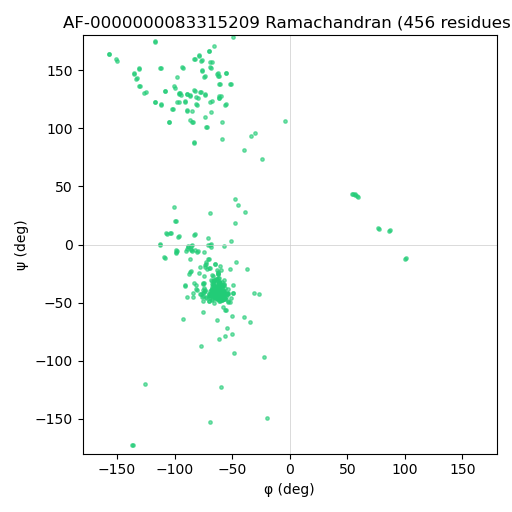63 THR B N 1
ATOM 3240 C CA . THR B 1 163 ? 15.016 -5.152 -3.867 1 82.38 163 THR B CA 1
ATOM 3241 C C . THR B 1 163 ? 14.383 -4.035 -4.691 1 82.38 163 THR B C 1
ATOM 3243 O O . THR B 1 163 ? 14.336 -2.883 -4.254 1 82.38 163 THR B O 1
ATOM 3246 N N . LEU B 1 164 ? 13.914 -4.484 -5.84 1 79.5 164 LEU B N 1
ATOM 3247 C CA . LEU B 1 164 ? 13.258 -3.537 -6.734 1 79.5 164 LEU B CA 1
ATOM 3248 C C . LEU B 1 164 ? 11.742 -3.707 -6.691 1 79.5 164 LEU B C 1
ATOM 3250 O O . LEU B 1 164 ? 11.023 -3.141 -7.52 1 79.5 164 LEU B O 1
ATOM 3254 N N . VAL B 1 165 ? 11.312 -4.469 -5.781 1 86.19 165 VAL B N 1
ATOM 3255 C CA . VAL B 1 165 ? 9.875 -4.629 -5.605 1 86.19 165 VAL B CA 1
ATOM 3256 C C . VAL B 1 165 ? 9.242 -3.283 -5.254 1 86.19 165 VAL B C 1
ATOM 3258 O O . VAL B 1 165 ? 9.711 -2.588 -4.348 1 86.19 165 VAL B O 1
ATOM 3261 N N . PRO B 1 166 ? 8.258 -2.945 -6.031 1 85.5 166 PRO B N 1
ATOM 3262 C CA . PRO B 1 166 ? 7.598 -1.678 -5.695 1 85.5 166 PRO B CA 1
ATOM 3263 C C . PRO B 1 166 ? 7.09 -1.637 -4.258 1 85.5 166 PRO B C 1
ATOM 3265 O O . PRO B 1 166 ? 6.617 -2.65 -3.736 1 85.5 166 PRO B O 1
ATOM 3268 N N . SER B 1 167 ? 7.129 -0.421 -3.719 1 87 167 SER B N 1
ATOM 3269 C CA . SER B 1 167 ? 6.746 -0.265 -2.32 1 87 167 SER B CA 1
ATOM 3270 C C . SER B 1 167 ? 5.301 -0.688 -2.09 1 87 167 SER B C 1
ATOM 3272 O O . SER B 1 167 ? 4.961 -1.211 -1.025 1 87 167 SER B O 1
ATOM 3274 N N . GLU B 1 168 ? 4.469 -0.465 -3.084 1 89.19 168 GLU B N 1
ATOM 3275 C CA . GLU B 1 168 ? 3.051 -0.782 -2.963 1 89.19 168 GLU B CA 1
ATOM 3276 C C . GLU B 1 168 ? 2.82 -2.291 -2.941 1 89.19 168 GLU B C 1
ATOM 3278 O O . GLU B 1 168 ? 1.737 -2.754 -2.578 1 89.19 168 GLU B O 1
ATOM 3283 N N . ASP B 1 169 ? 3.865 -3.072 -3.283 1 93.12 169 ASP B N 1
ATOM 3284 C CA . ASP B 1 169 ? 3.695 -4.52 -3.389 1 93.12 169 ASP B CA 1
ATOM 3285 C C . ASP B 1 169 ? 4.48 -5.246 -2.297 1 93.12 169 ASP B C 1
ATOM 3287 O O . ASP B 1 169 ? 4.406 -6.469 -2.182 1 93.12 169 ASP B O 1
ATOM 3291 N N . LEU B 1 170 ? 5.184 -4.559 -1.43 1 94.62 170 LEU B N 1
ATOM 3292 C CA . LEU B 1 170 ? 6.074 -5.172 -0.452 1 94.62 170 LEU B CA 1
ATOM 3293 C C . LEU B 1 170 ? 5.297 -6.062 0.512 1 94.62 170 LEU B C 1
ATOM 3295 O O . LEU B 1 170 ? 5.723 -7.18 0.812 1 94.62 170 LEU B O 1
ATOM 3299 N N . GLU B 1 171 ? 4.16 -5.582 0.912 1 96.25 171 GLU B N 1
ATOM 3300 C CA . GLU B 1 171 ? 3.379 -6.316 1.903 1 96.25 171 GLU B CA 1
ATOM 3301 C C . GLU B 1 171 ? 2.861 -7.633 1.335 1 96.25 171 GLU B C 1
ATOM 3303 O O . GLU B 1 171 ? 2.873 -8.656 2.02 1 96.25 171 GLU B O 1
ATOM 3308 N N . ILE B 1 172 ? 2.443 -7.559 0.104 1 97.5 172 ILE B N 1
ATOM 3309 C CA . ILE B 1 172 ? 1.845 -8.766 -0.456 1 97.5 172 ILE B CA 1
ATOM 3310 C C . ILE B 1 172 ? 2.941 -9.773 -0.798 1 97.5 172 ILE B C 1
ATOM 3312 O O . ILE B 1 172 ? 2.74 -10.984 -0.673 1 97.5 172 ILE B O 1
ATOM 3316 N N . VAL B 1 173 ? 4.098 -9.281 -1.213 1 95.94 173 VAL B N 1
ATOM 3317 C CA . VAL B 1 173 ? 5.227 -10.172 -1.46 1 95.94 173 VAL B CA 1
ATOM 3318 C C . VAL B 1 173 ? 5.68 -10.805 -0.148 1 95.94 173 VAL B C 1
ATOM 3320 O O . VAL B 1 173 ? 5.938 -12.016 -0.092 1 95.94 173 VAL B O 1
ATOM 3323 N N . LEU B 1 174 ? 5.734 -10.039 0.859 1 97.19 174 LEU B N 1
ATOM 3324 C CA . LEU B 1 174 ? 6.117 -10.539 2.176 1 97.19 174 LEU B CA 1
ATOM 3325 C C . LEU B 1 174 ? 5.121 -11.578 2.67 1 97.19 174 LEU B C 1
ATOM 3327 O O . LEU B 1 174 ? 5.516 -12.594 3.248 1 97.19 174 LEU B O 1
ATOM 3331 N N . ALA B 1 175 ? 3.848 -11.32 2.486 1 97.75 175 ALA B N 1
ATOM 3332 C CA . ALA B 1 175 ? 2.801 -12.25 2.898 1 97.75 175 ALA B CA 1
ATOM 3333 C C . ALA B 1 175 ? 2.943 -13.594 2.178 1 97.75 175 ALA B C 1
ATOM 3335 O O . ALA B 1 175 ? 2.803 -14.648 2.791 1 97.75 175 ALA B O 1
ATOM 3336 N N . ALA B 1 176 ? 3.209 -13.523 0.912 1 97.62 176 ALA B N 1
ATOM 3337 C CA . ALA B 1 176 ? 3.41 -14.742 0.141 1 97.62 176 ALA B CA 1
ATOM 3338 C C . ALA B 1 176 ? 4.613 -15.531 0.657 1 97.62 176 ALA B C 1
ATOM 3340 O O . ALA B 1 176 ? 4.566 -16.75 0.757 1 97.62 176 ALA B O 1
ATOM 3341 N N . TRP B 1 177 ? 5.676 -14.797 0.991 1 95.94 177 TRP B N 1
ATOM 3342 C CA . TRP B 1 177 ? 6.879 -15.398 1.553 1 95.94 177 TRP B CA 1
ATOM 3343 C C . TRP B 1 177 ? 6.59 -16.031 2.91 1 95.94 177 TRP B C 1
ATOM 3345 O O . TRP B 1 177 ? 6.977 -17.172 3.166 1 95.94 177 TRP B O 1
ATOM 3355 N N . PHE B 1 178 ? 5.895 -15.336 3.707 1 96.56 178 PHE B N 1
ATOM 3356 C CA . PHE B 1 178 ? 5.496 -15.797 5.031 1 96.56 178 PHE B CA 1
ATOM 3357 C C . PHE B 1 178 ? 4.691 -17.094 4.938 1 96.56 178 PHE B C 1
ATOM 3359 O O . PHE B 1 178 ? 4.891 -18.016 5.727 1 96.56 178 PHE B O 1
ATOM 3366 N N . ALA B 1 179 ? 3.814 -17.141 3.943 1 95.94 179 ALA B N 1
ATOM 3367 C CA . ALA B 1 179 ? 2.926 -18.281 3.758 1 95.94 179 ALA B CA 1
ATOM 3368 C C . ALA B 1 179 ? 3.654 -19.438 3.078 1 95.94 179 ALA B C 1
ATOM 3370 O O . ALA B 1 179 ? 3.08 -20.516 2.881 1 95.94 179 ALA B O 1
ATOM 3371 N N . LYS B 1 180 ? 4.879 -19.188 2.678 1 94 180 LYS B N 1
ATOM 3372 C CA . LYS B 1 180 ? 5.648 -20.172 1.936 1 94 180 LYS B CA 1
ATOM 3373 C C . LYS B 1 180 ? 4.887 -20.656 0.702 1 94 180 LYS B C 1
ATOM 3375 O O . LYS B 1 180 ? 4.77 -21.859 0.464 1 94 180 LYS B O 1
ATOM 3380 N N . ALA B 1 181 ? 4.309 -19.672 0.054 1 96.25 181 ALA B N 1
ATOM 3381 C CA . ALA B 1 181 ? 3.629 -20.016 -1.194 1 96.25 181 ALA B CA 1
ATOM 3382 C C . ALA B 1 181 ? 4.605 -20.578 -2.217 1 96.25 181 ALA B C 1
ATOM 3384 O O . ALA B 1 181 ? 5.758 -20.141 -2.295 1 96.25 181 ALA B O 1
ATOM 3385 N N . ASP B 1 182 ? 4.113 -21.5 -2.982 1 92.62 182 ASP B N 1
ATOM 3386 C CA . ASP B 1 182 ? 4.918 -22.031 -4.078 1 92.62 182 ASP B CA 1
ATOM 3387 C C . ASP B 1 182 ? 4.879 -21.109 -5.289 1 92.62 182 ASP B C 1
ATOM 3389 O O . ASP B 1 182 ? 5.891 -20.922 -5.969 1 92.62 182 ASP B O 1
ATOM 3393 N N . ILE B 1 183 ? 3.707 -20.594 -5.5 1 94.31 183 ILE B N 1
ATOM 3394 C CA . ILE B 1 183 ? 3.471 -19.766 -6.672 1 94.31 183 ILE B CA 1
ATOM 3395 C C . ILE B 1 183 ? 2.795 -18.453 -6.254 1 94.31 183 ILE B C 1
ATOM 3397 O O . ILE B 1 183 ? 1.896 -18.453 -5.41 1 94.31 183 ILE B O 1
ATOM 3401 N N . PHE B 1 184 ? 3.246 -17.375 -6.797 1 97 184 PHE B N 1
ATOM 3402 C CA . PHE B 1 184 ? 2.598 -16.062 -6.742 1 97 184 PHE B CA 1
ATOM 3403 C C . PHE B 1 184 ? 1.934 -15.734 -8.07 1 97 184 PHE B C 1
ATOM 3405 O O . PHE B 1 184 ? 2.615 -15.438 -9.055 1 97 184 PHE B O 1
ATOM 3412 N N . LEU B 1 185 ? 0.648 -15.82 -8.094 1 97.5 185 LEU B N 1
ATOM 3413 C CA . LEU B 1 185 ? -0.111 -15.594 -9.32 1 97.5 185 LEU B CA 1
ATOM 3414 C C . LEU B 1 185 ? -0.52 -14.133 -9.445 1 97.5 185 LEU B C 1
ATOM 3416 O O . LEU B 1 185 ? -1.189 -13.594 -8.562 1 97.5 185 LEU B O 1
ATOM 3420 N N . THR B 1 186 ? -0.124 -13.508 -10.555 1 96.62 186 THR B N 1
ATOM 3421 C CA . THR B 1 186 ? -0.406 -12.086 -10.75 1 96.62 186 THR B CA 1
ATOM 3422 C C . THR B 1 186 ? -0.538 -11.766 -12.234 1 96.62 186 THR B C 1
ATOM 3424 O O . THR B 1 186 ? -0.113 -12.547 -13.086 1 96.62 186 THR B O 1
ATOM 3427 N N . ARG B 1 187 ? -1.216 -10.617 -12.492 1 92.69 187 ARG B N 1
ATOM 3428 C CA . ARG B 1 187 ? -1.287 -10.07 -13.844 1 92.69 187 ARG B CA 1
ATOM 3429 C C . ARG B 1 187 ? -0.263 -8.953 -14.031 1 92.69 187 ARG B C 1
ATOM 3431 O O . ARG B 1 187 ? -0.1 -8.438 -15.141 1 92.69 187 ARG B O 1
ATOM 3438 N N . ASP B 1 188 ? 0.388 -8.625 -13.031 1 89.94 188 ASP B N 1
ATOM 3439 C CA . ASP B 1 188 ? 1.295 -7.484 -13.062 1 89.94 188 ASP B CA 1
ATOM 3440 C C . ASP B 1 188 ? 2.666 -7.887 -13.602 1 89.94 188 ASP B C 1
ATOM 3442 O O . ASP B 1 188 ? 3.49 -8.438 -12.867 1 89.94 188 ASP B O 1
ATOM 3446 N N . ASN B 1 189 ? 2.92 -7.512 -14.789 1 82.06 189 ASN B N 1
ATOM 3447 C CA . ASN B 1 189 ? 4.188 -7.852 -15.422 1 82.06 189 ASN B CA 1
ATOM 3448 C C . ASN B 1 189 ? 5.359 -7.145 -14.742 1 82.06 189 ASN B C 1
ATOM 3450 O O . ASN B 1 189 ? 6.469 -7.68 -14.695 1 82.06 189 ASN B O 1
ATOM 3454 N N . GLY B 1 190 ? 5.047 -5.953 -14.289 1 79.06 190 GLY B N 1
ATOM 3455 C CA . GLY B 1 190 ? 6.082 -5.234 -13.562 1 79.06 190 GLY B CA 1
ATOM 3456 C C . GLY B 1 190 ? 6.543 -5.957 -12.312 1 79.06 190 GLY B C 1
ATOM 3457 O O . GLY B 1 190 ? 7.742 -6.129 -12.094 1 79.06 190 GLY B O 1
ATOM 3458 N N . LEU B 1 191 ? 5.586 -6.465 -11.578 1 87.38 191 LEU B N 1
ATOM 3459 C CA . LEU B 1 191 ? 5.906 -7.195 -10.352 1 87.38 191 LEU B CA 1
ATOM 3460 C C . LEU B 1 191 ? 6.66 -8.484 -10.672 1 87.38 191 LEU B C 1
ATOM 3462 O O . LEU B 1 191 ? 7.602 -8.844 -9.969 1 87.38 191 LEU B O 1
ATOM 3466 N N . ILE B 1 192 ? 6.277 -9.203 -11.688 1 85.19 192 ILE B N 1
ATOM 3467 C CA . ILE B 1 192 ? 6.965 -10.422 -12.102 1 85.19 192 ILE B CA 1
ATOM 3468 C C . ILE B 1 192 ? 8.422 -10.102 -12.445 1 85.19 192 ILE B C 1
ATOM 3470 O O . ILE B 1 192 ? 9.336 -10.789 -11.992 1 85.19 192 ILE B O 1
ATOM 3474 N N . ARG B 1 193 ? 8.578 -9.086 -13.109 1 77.44 193 ARG B N 1
ATOM 3475 C CA . ARG B 1 193 ? 9.93 -8.672 -13.492 1 77.44 193 ARG B CA 1
ATOM 3476 C C . ARG B 1 193 ? 10.758 -8.305 -12.266 1 77.44 193 ARG B C 1
ATOM 3478 O O . ARG B 1 193 ? 11.898 -8.75 -12.125 1 77.44 193 ARG B O 1
ATOM 3485 N N . PHE B 1 194 ? 10.203 -7.566 -11.383 1 80 194 PHE B N 1
ATOM 3486 C CA . PHE B 1 194 ? 10.938 -7.07 -10.227 1 80 194 PHE B CA 1
ATOM 3487 C C . PHE B 1 194 ? 11.172 -8.188 -9.219 1 80 194 PHE B C 1
ATOM 3489 O O . PHE B 1 194 ? 12.039 -8.078 -8.352 1 80 194 PHE B O 1
ATOM 3496 N N . SER B 1 195 ? 10.391 -9.266 -9.352 1 83.44 195 SER B N 1
ATOM 3497 C CA . SER B 1 195 ? 10.547 -10.391 -8.43 1 83.44 195 SER B CA 1
ATOM 3498 C C .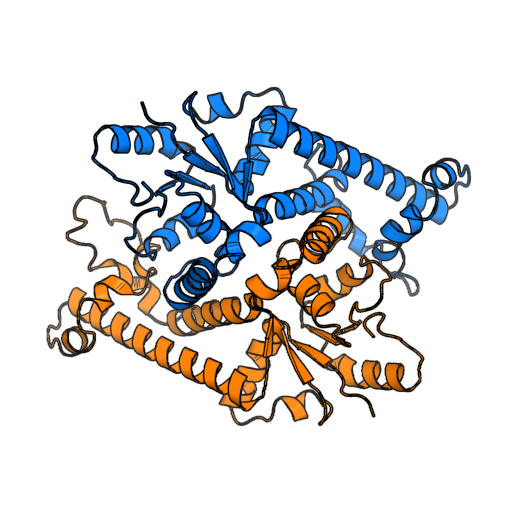 SER B 1 195 ? 11.914 -11.055 -8.586 1 83.44 195 SER B C 1
ATOM 3500 O O . SER B 1 195 ? 12.383 -11.734 -7.68 1 83.44 195 SER B O 1
ATOM 3502 N N . PHE B 1 196 ? 12.578 -10.797 -9.648 1 73.81 196 PHE B N 1
ATOM 3503 C CA . PHE B 1 196 ? 13.906 -11.344 -9.891 1 73.81 196 PHE B CA 1
ATOM 3504 C C . PHE B 1 196 ? 14.945 -10.664 -9 1 73.81 196 PHE B C 1
ATOM 3506 O O . PHE B 1 196 ? 16.078 -11.148 -8.867 1 73.81 196 PHE B O 1
ATOM 3513 N N . SER B 1 197 ? 14.586 -9.555 -8.414 1 75.94 197 SER B N 1
ATOM 3514 C CA . SER B 1 197 ? 15.492 -8.867 -7.508 1 75.94 197 SER B CA 1
ATOM 3515 C C . SER B 1 197 ? 15.406 -9.438 -6.098 1 75.94 197 SER B C 1
ATOM 3517 O O . SER B 1 197 ? 16.172 -9.055 -5.215 1 75.94 197 SER B O 1
ATOM 3519 N N . LEU B 1 198 ? 14.477 -10.367 -5.883 1 82.25 198 LEU B N 1
ATOM 3520 C CA . LEU B 1 198 ? 14.32 -10.977 -4.562 1 82.25 198 LEU B CA 1
ATOM 3521 C C . LEU B 1 198 ? 15.516 -11.859 -4.223 1 82.25 198 LEU B C 1
ATOM 3523 O O . LEU B 1 198 ? 16.172 -12.391 -5.117 1 82.25 198 LEU B O 1
ATOM 3527 N N . PRO B 1 199 ? 15.75 -11.961 -2.938 1 73.5 199 PRO B N 1
ATOM 3528 C CA . PRO B 1 199 ? 16.859 -12.844 -2.551 1 73.5 199 PRO B CA 1
ATOM 3529 C C . PRO B 1 199 ? 16.562 -14.32 -2.84 1 73.5 199 PRO B C 1
ATOM 3531 O O . PRO B 1 199 ? 15.398 -14.695 -3.002 1 73.5 199 PRO B O 1
ATOM 3534 N N . ILE B 1 200 ? 17.656 -15.023 -2.963 1 72.19 200 ILE B N 1
ATOM 3535 C CA . ILE B 1 200 ? 17.484 -16.469 -3.082 1 72.19 200 ILE B CA 1
ATOM 3536 C C . ILE B 1 200 ? 17.344 -17.078 -1.694 1 72.19 200 ILE B C 1
ATOM 3538 O O . ILE B 1 200 ? 18.344 -17.406 -1.042 1 72.19 200 ILE B O 1
ATOM 3542 N N . GLU B 1 201 ? 16.188 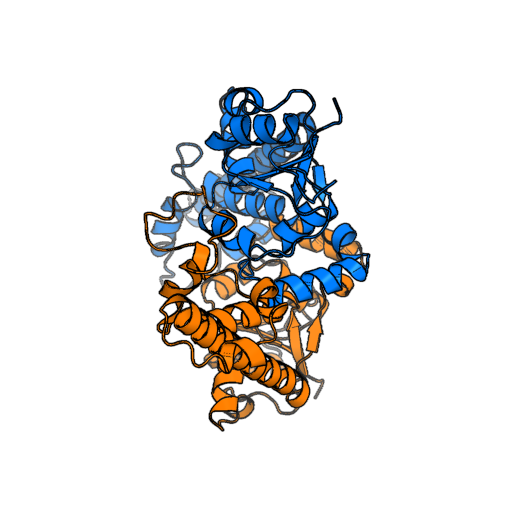-17.141 -1.225 1 77.56 201 GLU B N 1
ATOM 3543 C CA . GLU B 1 201 ? 15.883 -17.688 0.09 1 77.56 201 GLU B CA 1
ATOM 3544 C C . GLU B 1 201 ? 14.742 -18.703 0.01 1 77.56 201 GLU B C 1
ATOM 3546 O O . GLU B 1 201 ? 13.867 -18.594 -0.848 1 77.56 201 GLU B O 1
ATOM 3551 N N . PRO B 1 202 ? 14.844 -19.578 0.905 1 81.31 202 PRO B N 1
ATOM 3552 C CA . PRO B 1 202 ? 13.719 -20.516 0.952 1 81.31 202 PRO B CA 1
ATOM 3553 C C . PRO B 1 202 ? 12.383 -19.828 1.224 1 81.31 202 PRO B C 1
ATOM 3555 O O . PRO B 1 202 ? 12.32 -18.891 2.02 1 81.31 202 PRO B O 1
ATOM 3558 N N . GLY B 1 203 ? 11.406 -20.281 0.507 1 86.31 203 GLY B N 1
ATOM 3559 C CA . GLY B 1 203 ? 10.062 -19.812 0.791 1 86.31 203 GLY B CA 1
ATOM 3560 C C . GLY B 1 203 ? 9.594 -18.734 -0.169 1 86.31 203 GLY B C 1
ATOM 3561 O O . GLY B 1 203 ? 8.414 -18.359 -0.168 1 86.31 203 GLY B O 1
ATOM 3562 N N . ILE B 1 204 ? 10.508 -18.203 -0.961 1 87.5 204 ILE B N 1
ATOM 3563 C CA . ILE B 1 204 ? 10.102 -17.219 -1.949 1 87.5 204 ILE B CA 1
ATOM 3564 C C . ILE B 1 204 ? 9.359 -17.906 -3.096 1 87.5 204 ILE B C 1
ATOM 3566 O O . ILE B 1 204 ? 9.875 -18.844 -3.695 1 87.5 204 ILE B O 1
ATOM 3570 N N . PRO B 1 205 ? 8.266 -17.438 -3.426 1 92.56 205 PRO B N 1
ATOM 3571 C CA . PRO B 1 205 ? 7.473 -18.109 -4.461 1 92.56 205 PRO B CA 1
ATOM 3572 C C . PRO B 1 205 ? 7.965 -17.797 -5.871 1 92.56 205 PRO B C 1
ATOM 3574 O O . PRO B 1 205 ? 8.695 -16.828 -6.078 1 92.56 205 PRO B O 1
ATOM 3577 N N . LEU B 1 206 ? 7.531 -18.641 -6.766 1 88.75 206 LEU B N 1
ATOM 3578 C CA . LEU B 1 206 ? 7.676 -18.344 -8.188 1 88.75 206 LEU B CA 1
ATOM 3579 C C . LEU B 1 206 ? 6.555 -17.422 -8.664 1 88.75 206 LEU B C 1
ATOM 3581 O O . LEU B 1 206 ? 5.375 -17.688 -8.406 1 88.75 206 LEU B O 1
ATOM 3585 N N . PHE B 1 207 ? 6.957 -16.391 -9.383 1 91.44 207 PHE B N 1
ATOM 3586 C CA . PHE B 1 207 ? 5.965 -15.445 -9.891 1 91.44 207 PHE B CA 1
ATOM 3587 C C . PHE B 1 207 ? 5.562 -15.805 -11.32 1 91.44 207 PHE B C 1
ATOM 3589 O O . PHE B 1 207 ? 6.422 -16.094 -12.156 1 91.44 207 PHE B O 1
ATOM 3596 N N . CYS B 1 208 ? 4.258 -15.852 -11.508 1 91.31 208 CYS B N 1
ATOM 3597 C CA . CYS B 1 208 ? 3.879 -16.109 -12.898 1 91.31 208 CYS B CA 1
ATOM 3598 C C . CYS B 1 208 ? 2.463 -15.617 -13.172 1 91.31 208 CYS B C 1
ATOM 3600 O O . CYS B 1 208 ? 1.714 -15.312 -12.25 1 91.31 208 CYS B O 1
ATOM 3602 N N . ARG B 1 209 ? 2.137 -15.484 -14.461 1 94.81 209 ARG B N 1
ATOM 3603 C CA . ARG B 1 209 ? 0.787 -15.203 -14.938 1 94.81 209 ARG B CA 1
ATOM 3604 C C . ARG B 1 209 ? -0.042 -16.484 -15.023 1 94.81 209 ARG B C 1
ATOM 3606 O O . ARG B 1 209 ? 0.508 -17.578 -15.07 1 94.81 209 ARG B O 1
ATOM 3613 N N . PRO B 1 210 ? -1.329 -16.281 -15.023 1 94.25 210 PRO B N 1
ATOM 3614 C CA . PRO B 1 210 ? -2.182 -17.469 -15.078 1 94.25 210 PRO B CA 1
ATOM 3615 C C . PRO B 1 210 ? -1.89 -18.344 -16.297 1 94.25 210 PRO B C 1
ATOM 3617 O O . PRO B 1 210 ? -1.918 -19.562 -16.203 1 94.25 210 PRO B O 1
ATOM 3620 N N . GLU B 1 211 ? -1.54 -17.703 -17.406 1 91.56 211 GLU B N 1
ATOM 3621 C CA . GLU B 1 211 ? -1.314 -18.438 -18.641 1 91.56 211 GLU B CA 1
ATOM 3622 C C . GLU B 1 211 ? -0.05 -19.297 -18.562 1 91.56 211 GLU B C 1
ATOM 3624 O O . GLU B 1 211 ? 0.113 -20.25 -19.328 1 91.56 211 GLU B O 1
ATOM 3629 N N . GLU B 1 212 ? 0.817 -19.016 -17.703 1 90.94 212 GLU B N 1
ATOM 3630 C CA . GLU B 1 212 ? 2.094 -19.703 -17.578 1 90.94 212 GLU B CA 1
ATOM 3631 C C . GLU B 1 212 ? 2.031 -20.766 -16.469 1 90.94 212 GLU B C 1
ATOM 3633 O O . GLU B 1 212 ? 2.969 -21.547 -16.297 1 90.94 212 GLU B O 1
ATOM 3638 N N . LEU B 1 213 ? 0.98 -20.812 -15.742 1 92.12 213 LEU B N 1
ATOM 3639 C CA . LEU B 1 213 ? 0.883 -21.578 -14.508 1 92.12 213 LEU B CA 1
ATOM 3640 C C . LEU B 1 213 ? 1.097 -23.062 -14.773 1 92.12 213 LEU B C 1
ATOM 3642 O O . LEU B 1 213 ? 1.882 -23.719 -14.078 1 92.12 213 LEU B O 1
ATOM 3646 N N . GLU B 1 214 ? 0.401 -23.547 -15.75 1 88.12 214 GLU B N 1
ATOM 3647 C CA . GLU B 1 214 ? 0.516 -24.969 -16.062 1 88.12 214 GLU B CA 1
ATOM 3648 C C . GLU B 1 214 ? 1.961 -25.359 -16.359 1 88.12 214 GLU B C 1
ATOM 3650 O O . GLU B 1 214 ? 2.453 -26.375 -15.875 1 88.12 214 GLU B O 1
ATOM 3655 N N . GLN B 1 215 ? 2.549 -24.562 -17.125 1 85.94 215 GLN B N 1
ATOM 3656 C CA . GLN B 1 215 ? 3.943 -24.812 -17.469 1 85.94 215 GLN B CA 1
ATOM 3657 C C . GLN B 1 215 ? 4.84 -24.766 -16.234 1 85.94 215 GLN B C 1
ATOM 3659 O O . GLN B 1 215 ? 5.688 -25.641 -16.047 1 85.94 215 GLN B O 1
ATOM 3664 N N . LYS B 1 216 ? 4.668 -23.75 -15.422 1 85.19 216 LYS B N 1
ATOM 3665 C CA . LYS B 1 216 ? 5.477 -23.594 -14.219 1 85.19 216 LYS B CA 1
ATOM 3666 C C . LYS B 1 216 ? 5.281 -24.766 -13.266 1 85.19 216 LYS B C 1
ATOM 3668 O O . LYS B 1 216 ? 6.242 -25.266 -12.68 1 85.19 216 LYS B O 1
ATOM 3673 N N . LEU B 1 217 ? 4.109 -25.219 -13.164 1 87.12 217 LEU B N 1
ATOM 3674 C CA . LEU B 1 217 ? 3.801 -26.359 -12.297 1 87.12 217 LEU B CA 1
ATOM 3675 C C . LEU B 1 217 ? 4.457 -27.625 -12.82 1 87.12 217 LEU B C 1
ATOM 3677 O O . LEU B 1 217 ? 4.977 -28.422 -12.039 1 87.12 217 LEU B O 1
ATOM 3681 N N . THR B 1 218 ? 4.406 -27.75 -14.078 1 84.56 218 THR B N 1
ATOM 3682 C CA . THR B 1 218 ? 5.043 -28.906 -14.703 1 84.56 218 THR B CA 1
ATOM 3683 C C . THR B 1 218 ? 6.551 -28.891 -14.453 1 84.56 218 THR B C 1
ATOM 3685 O O . THR B 1 218 ? 7.133 -29.906 -14.086 1 84.56 218 THR B O 1
ATOM 3688 N N . GLU B 1 219 ? 7.109 -27.781 -14.617 1 80.31 219 GLU B N 1
ATOM 3689 C CA . GLU B 1 219 ? 8.547 -27.625 -14.406 1 80.31 219 GLU B CA 1
ATOM 3690 C C . GLU B 1 219 ? 8.922 -27.891 -12.945 1 80.31 219 GLU B C 1
ATOM 3692 O O . GLU B 1 219 ? 9.961 -28.5 -12.664 1 80.31 219 GLU B O 1
ATOM 3697 N N . MET B 1 220 ? 8.133 -27.5 -12.094 1 80.88 220 MET B N 1
ATOM 3698 C CA . MET B 1 220 ? 8.352 -27.734 -10.672 1 80.88 220 MET B CA 1
ATOM 3699 C C . MET B 1 220 ? 8.289 -29.234 -10.352 1 80.88 220 MET B C 1
ATOM 3701 O O . MET B 1 220 ? 9.117 -29.734 -9.602 1 80.88 220 MET B O 1
ATOM 3705 N N . ARG B 1 221 ? 7.355 -29.875 -10.945 1 81.56 221 ARG B N 1
ATOM 3706 C CA . ARG B 1 221 ? 7.18 -31.312 -10.727 1 81.56 221 ARG B CA 1
ATOM 3707 C C . ARG B 1 221 ? 8.367 -32.094 -11.273 1 81.56 221 ARG B C 1
ATOM 3709 O O . ARG B 1 221 ? 8.758 -33.125 -10.703 1 81.56 221 ARG B O 1
ATOM 3716 N N . GLN B 1 222 ? 8.93 -31.531 -12.328 1 78.12 222 GLN B N 1
ATOM 3717 C CA . GLN B 1 222 ? 10.062 -32.188 -12.969 1 78.12 222 GLN B CA 1
ATOM 3718 C C . GLN B 1 222 ? 11.383 -31.812 -12.289 1 78.12 222 GLN B C 1
ATOM 3720 O O . GLN B 1 222 ? 12.43 -32.375 -12.602 1 78.12 222 GLN B O 1
ATOM 3725 N N . GLY B 1 223 ? 11.281 -30.891 -11.305 1 71.31 223 GLY B N 1
ATOM 3726 C CA . GLY B 1 223 ? 12.469 -30.484 -10.578 1 71.31 223 GLY B CA 1
ATOM 3727 C C . GLY B 1 223 ? 13.336 -29.5 -11.359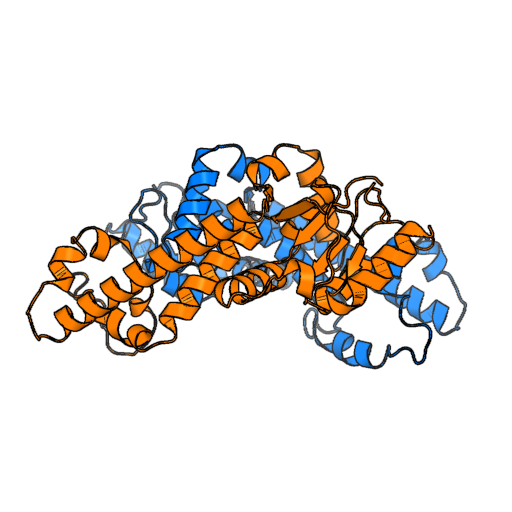 1 71.31 223 GLY B C 1
ATOM 3728 O O . GLY B 1 223 ? 14.508 -29.312 -11.039 1 71.31 223 GLY B O 1
ATOM 3729 N N . VAL B 1 224 ? 12.742 -28.953 -12.453 1 62.66 224 VAL B N 1
ATOM 3730 C CA . VAL B 1 224 ? 13.469 -28.016 -13.305 1 62.66 224 VAL B CA 1
ATOM 3731 C C . VAL B 1 224 ? 13.57 -26.656 -12.609 1 62.66 224 VAL B C 1
ATOM 3733 O O . VAL B 1 224 ? 14.602 -26 -12.68 1 62.66 224 VAL B O 1
ATOM 3736 N N . ILE B 1 225 ? 12.453 -26.297 -12.008 1 60.78 225 ILE B N 1
ATOM 3737 C CA . ILE B 1 225 ? 12.43 -25.047 -11.25 1 60.78 225 ILE B CA 1
ATOM 3738 C C . ILE B 1 225 ? 11.961 -25.328 -9.82 1 60.78 225 ILE B C 1
ATOM 3740 O O . ILE B 1 225 ? 11.203 -26.266 -9.578 1 60.78 225 ILE B O 1
ATOM 3744 N N . THR B 1 226 ? 12.734 -24.797 -8.867 1 53.88 226 THR B N 1
ATOM 3745 C CA . THR B 1 226 ? 12.305 -24.938 -7.477 1 53.88 226 THR B CA 1
ATOM 3746 C C . THR B 1 226 ? 11.914 -23.594 -6.891 1 53.88 226 THR B C 1
ATOM 3748 O O . THR B 1 226 ? 12.547 -22.578 -7.176 1 53.88 226 THR B O 1
ATOM 3751 N N . SER B 1 227 ? 10.633 -23.578 -6.473 1 52.72 227 SER B N 1
ATOM 3752 C CA . SER B 1 227 ? 10.406 -22.469 -5.555 1 52.72 227 SER B CA 1
ATOM 3753 C C . SER B 1 227 ? 11.312 -22.578 -4.328 1 52.72 227 SER B C 1
ATOM 3755 O O . SER B 1 227 ? 11.641 -23.672 -3.885 1 52.72 227 SER B O 1
ATOM 3757 N N . THR B 1 228 ? 12.008 -21.422 -4.125 1 47.41 228 THR B N 1
ATOM 3758 C CA . THR B 1 228 ? 12.75 -21.484 -2.871 1 47.41 228 THR B CA 1
ATOM 3759 C C . THR B 1 228 ? 11.797 -21.484 -1.678 1 47.41 228 THR B C 1
ATOM 3761 O O . THR B 1 228 ? 12.234 -21.344 -0.532 1 47.41 228 THR B O 1
ATOM 3764 N N . GLY B 1 229 ? 10.562 -21.391 -1.986 1 38.59 229 GLY B N 1
ATOM 3765 C CA . GLY B 1 229 ? 9.547 -21.328 -0.947 1 38.59 229 GLY B CA 1
ATOM 3766 C C . GLY B 1 229 ? 9.594 -22.5 0.015 1 38.59 229 GLY B C 1
ATOM 3767 O O . GLY B 1 229 ? 9.273 -22.344 1.197 1 38.59 229 GLY B O 1
ATOM 3768 N N . LYS B 1 230 ? 9.5 -23.781 -0.449 1 41.94 230 LYS B N 1
ATOM 3769 C CA . LYS B 1 230 ? 9.516 -24.922 0.452 1 41.94 230 LYS B CA 1
ATOM 3770 C C . LYS B 1 230 ? 10.938 -25.438 0.672 1 41.94 230 LYS B C 1
ATOM 3772 O O . LYS B 1 230 ? 11.789 -25.312 -0.208 1 41.94 230 LYS B O 1
#

Organism: NCBI:txid1204385

Radius of gyration: 24.43 Å; Cα contacts (8 Å, |Δi|>4): 690; chains: 2; bounding box: 81×64×52 Å

Secondary structure (DSSP, 8-state):
-PPPEEEEPHHHHHHHHHHHHTT--HHHHTT--TT-EEEEEHHHHHHHHHHHHHHHTSSSTTS-SSSTTTSTTTS--SS---HHHHHHHHHHHS-HHHHHT----SHHHHHHHHHHHHHHHHHHHHHHHHHHHHHTTEEEE-HHHHTTSHHHHHHHHHHHHHS---GGGHHHHHHHHHTT-SEEE-S-HHHHHHGGGS---TTPPEEE-GGGHHHHHHHHHHTSS--TT-/-PPPEEEEPHHHHHHHHHHHHTT--HHHHTT--TT-EEEEEHHHHHHHHHHHHHHHHTSGGGTGGGGGGTTS-SS---SSSGGGT--SHHHHHS-HHHHHT----SHHHHHHHHHHHHHHHHHHHHHHHHHHHHHTTEEEE-HHHHTTSHHHHHHHHHHHHHS---GGGHHHHHHHHHTT-SEEE-S-HHHHHHGGGS---TTPPEEE-GGGHHHHHHHHHHTSS--S--

Sequence (460 aa):
MSNITIFLDTPILREAFVKRTNGINWRQDYKLPSNAHFITAHKCVAEMYGILKTSILDTELASYGLVSLKHLRDIIFDGDDFLNIFWHRQVLESSPSVLAQSTSTDEYTRKLQMLAKWRTGYEQVRYDFDEFLKRESIEYIHYGVLFAQHEWQAKFDDLAIETLVPSEDLEIVLAAWFAKADIFLTRDNGLIRFSFSLPIEPGIPLFCRPEELEQKLTEMRQGVITSTGKMSNITIFLDTPILREAFVKRTNGINWRQDYKLPSNAHFITAHKCVAEMYGILKTSILDTELASYGLVSLKHLRDIIFDGDDFLNIFWHRQVLESSPSVLAQSTSTDEYTRKLQMLAKWRTGYEQVRYDFDEFLKRESIEYIHYGVLFAQHEWQAKFDDLAIETLVPSEDLEIVLAAWFAKADIFLTRDNGLIRFSFSLPIEPGIPLFCRPEELEQKLTEMRQGVITSTGK

Nearest PDB structures (foldseek):
  6sd6-assembly1_C  TM=5.449E-01  e=1.750E-01  Shigella sonnei
  9b1v-assembly1_A  TM=1.930E-01  e=9.951E+00  Methylorubrum extorquens
  6xt5-assembly1_A  TM=1.945E-01  e=8.489E+00  Canavalia ensiformis

pLDDT: mean 76.25, std 23.06, range [24.89, 98.5]

Solvent-accessible surface area (backbone atoms only — not comparable to full-atom values): 24252 Å² total; per-residue (Å²): 128,81,72,47,32,35,23,45,33,48,67,43,49,51,50,40,51,54,30,45,76,71,72,37,61,42,52,66,74,49,58,53,63,91,62,51,42,40,33,35,26,43,66,37,54,33,38,45,43,43,52,46,53,28,16,57,65,14,77,63,79,58,67,7,49,60,54,53,59,57,52,48,57,66,66,47,42,70,99,92,57,76,54,65,55,37,32,55,60,52,45,62,69,39,56,54,68,58,48,62,61,48,79,56,84,44,70,66,44,47,51,48,32,52,50,43,52,44,49,53,50,32,54,49,53,51,48,51,50,54,48,47,34,58,75,69,54,44,44,59,49,43,64,41,66,57,28,63,41,69,68,46,49,52,48,50,51,46,43,34,68,51,29,50,52,52,52,92,45,46,64,54,53,49,42,33,34,74,66,33,12,40,30,35,37,36,80,52,63,66,57,49,37,21,53,67,18,51,76,95,42,76,7,37,43,40,66,39,38,60,89,46,40,58,59,53,51,50,33,39,74,72,64,76,42,73,43,34,12,111,129,82,72,46,32,36,25,44,33,48,66,41,50,51,51,41,50,54,31,44,75,70,72,38,62,42,53,66,74,50,59,52,64,91,62,50,41,42,33,33,27,43,65,36,54,32,37,46,43,41,51,50,50,48,66,65,38,74,50,86,52,54,59,41,42,50,54,85,52,50,93,71,56,87,69,81,72,73,85,83,65,51,57,20,53,34,62,45,59,71,55,53,70,43,50,48,67,56,44,56,60,45,79,55,82,46,70,54,44,46,32,47,27,51,50,40,50,48,48,51,50,40,53,49,51,51,49,51,50,54,48,48,35,59,75,68,54,46,44,59,49,42,64,41,66,57,28,64,40,67,68,47,48,50,49,49,52,47,43,36,69,68,29,62,51,52,53,92,45,46,65,53,52,48,43,34,33,74,67,35,14,40,32,35,35,34,80,51,62,66,57,48,58,27,53,49,20,52,76,95,43,77,8,38,45,41,65,40,38,61,89,46,40,58,59,53,52,50,33,39,75,70,64,74,43,73,43,33,12,109